Protein AF-A0A940C443-F1 (afdb_monomer)

pLDDT: mean 88.63, std 14.61, range [27.06, 98.94]

Nearest PDB structures (foldseek):
  3etc-assembly3_B  TM=9.720E-01  e=3.091E-60  Methanosarcina acetivorans
  3etc-assembly2_A  TM=9.674E-01  e=1.898E-59  Methanosarcina acetivorans
  3b7w-assembly1_A  TM=9.614E-01  e=2.663E-44  Homo sapiens
  3day-assembly1_A  TM=9.577E-01  e=1.580E-42  Homo sapiens
  3gpc-assembly1_A  TM=9.549E-01  e=8.858E-41  Homo sapiens

Secondary structure (DSSP, 8-state):
--HHHHHHHHHHHHHHHHHHHHHHT--HHHHHHHHT--HHHHHHHHTTSS---HHHHHHHHHHHT--HHHHHHS----BSS-----TT-SEEEEEETTEEEEES-TTBSS-SSEEEEEEE---GGGGTSPPP-B--SSEEEEEEEES-EEEEETTEEEEE-TT-EEEEETTS-EEEEE-TTS-EEEEEEEE---TTTHHHHHHHHTTS-S--PPPGGGGTEEEEE-TT--EEEEEE-SGGG--HIIIIIIHHHHH-TTSEEEEEE-TT--EEEEEHHHHHHHHHHHHHHHHHTT--TT-EEEEE-TT-THHHHHHHHHHHHT-EEEE--TT--HHHHHHHHHHHT--EEEE-S-HHHHHHHHHHHHH-TT--EEEE-SSS--TTSEEHHHHGGGS-S-----TT---TTSEEEEEEEPPSSSSPEEEEEETTHHHHHHHIIIIIS---TTPEEEE---TTSHHHHHHHTHHHHHTTPEEEEE--SS--HHHHHHHHHHHTEEEEE--HHHHHHHTTS-GGGS--TT--EEEE-SSPPPHHHHHHHHHHH-PPEEEEE--TTSS--EE--TTS---TT--BEE-TTS-EEEE-TTSPBPPTT-EEEEEEE-TT-PPBTB--EETT-HHHHHHHEETTEEEEEEEEEB-TTS-B-

Foldseek 3Di:
DVVVVVLVLQQQLLCLLVVLCVVVVHDLCRLCVLLVHDSVVSVCSSRSVDDADPSNLVSSCVVSVHDSCCSRPVDDQDDADDDAQDVPRFCFPDDDDQKTWGWGPRNHPPDQKTKIKIKHFADPVVVPDPFQWDADAFKKKKAWQAAWKWKDFAPDIDIDHHGDMDIGGRRTTMGMHGDDNGITIIMMITRGHPPVPVVVVVVVVVVVPPDDPDFLLVVFKDFDADPLRHTPAMDGPPQQFFQCLVSQLVVCCVVPVQQWAAWEQEQVRDTDTDGSVNLLLLLQLLLQLCVVVVDAAAAEEEEAAWLPPVVSSNLSSCSQRNYAYEFAYLPDALVRLLVCCVQSVHQEYEHEPDPRSVVRNVSSCVVRVSNNAYEYEDDDDDPPHHHCPPRSVVGGSDDDDDPPRFGRARWRYWAFDDDPPDGTFTFTAGSLQLSQLLCLVCWFQVAAASAEFEEDDTRSDLVCCSGAPRNNSSRNHYYYTYRHDDDDLVVVQQVCVVRLHATYEYELVNLVRNLVDQSLVGDNVSYDAAEYEDDQHDLVSQVSCCVSPVYRYKAFDDDSQFHTQAIDTRSDDDDRRFNHAGDNQFPWFFADPVRHGDDAPDKGFIKTQDQVHDGRGGTPATPPCVVVRCVQDDPRIGTPVDMWHAHPVRTTD

Mean predicted aligned error: 15.5 Å

Structure (mmCIF, N/CA/C/O backbone):
data_AF-A0A940C443-F1
#
_entry.id   AF-A0A940C443-F1
#
loop_
_atom_site.group_PDB
_atom_site.id
_atom_site.type_symbol
_atom_site.label_atom_id
_atom_site.label_alt_id
_atom_site.label_comp_id
_atom_site.label_asym_id
_atom_site.label_entity_id
_atom_site.label_seq_id
_atom_site.pdbx_PDB_ins_code
_atom_site.Cartn_x
_atom_site.Cartn_y
_atom_site.Cartn_z
_atom_site.occupancy
_atom_site.B_iso_or_equiv
_atom_site.auth_seq_id
_atom_site.auth_comp_id
_atom_site.auth_asym_id
_atom_site.auth_atom_id
_atom_site.pdbx_PDB_model_num
ATOM 1 N N . MET A 1 1 ? -41.377 38.161 44.904 1.00 38.38 1 MET A N 1
ATOM 2 C CA . MET A 1 1 ? -40.052 37.984 44.267 1.00 38.38 1 MET A CA 1
ATOM 3 C C . MET A 1 1 ? -39.927 36.638 43.553 1.00 38.38 1 MET A C 1
ATOM 5 O O . MET A 1 1 ? -39.126 36.573 42.638 1.00 38.38 1 MET A O 1
ATOM 9 N N . GLU A 1 2 ? -40.733 35.615 43.870 1.00 40.84 2 GLU A N 1
ATOM 10 C CA . GLU A 1 2 ? -40.687 34.309 43.177 1.00 40.84 2 GLU A CA 1
ATOM 11 C C . GLU A 1 2 ? -41.290 34.316 41.760 1.00 40.84 2 GLU A C 1
ATOM 13 O O . GLU A 1 2 ? -40.742 33.685 40.863 1.00 40.84 2 GLU A O 1
ATOM 18 N N . THR A 1 3 ? -42.332 35.113 41.497 1.00 37.84 3 THR A N 1
ATOM 19 C CA . THR A 1 3 ? -42.971 35.188 40.167 1.00 37.84 3 THR A CA 1
ATOM 20 C C . THR A 1 3 ? -42.075 35.796 39.079 1.00 37.84 3 THR A C 1
ATOM 22 O O . THR A 1 3 ? -42.225 35.457 37.912 1.00 37.84 3 THR A O 1
ATOM 25 N N . ASN A 1 4 ? -41.105 36.645 39.445 1.00 40.53 4 ASN A N 1
ATOM 26 C CA . ASN A 1 4 ? -40.175 37.252 38.481 1.00 40.53 4 ASN A CA 1
ATOM 27 C C . ASN A 1 4 ? -39.049 36.302 38.042 1.00 40.53 4 ASN A C 1
ATOM 29 O O . ASN A 1 4 ? -38.427 36.557 37.017 1.00 40.53 4 ASN A O 1
ATOM 33 N N . ASN A 1 5 ? -38.769 35.231 38.795 1.00 49.84 5 ASN A N 1
ATOM 34 C CA . ASN A 1 5 ? -37.657 34.322 38.493 1.00 49.84 5 ASN A CA 1
ATOM 35 C C . ASN A 1 5 ? -38.080 33.192 37.537 1.00 49.84 5 ASN A C 1
ATOM 37 O O . ASN A 1 5 ? -37.323 32.825 36.645 1.00 49.84 5 ASN A O 1
ATOM 41 N N . VAL A 1 6 ? -39.318 32.696 37.670 1.00 49.47 6 VAL A N 1
ATOM 42 C CA . VAL A 1 6 ? -39.894 31.674 36.773 1.00 49.47 6 VAL A CA 1
ATOM 43 C C . VAL A 1 6 ? -40.165 32.252 35.380 1.00 49.47 6 VAL A C 1
ATOM 45 O O . VAL A 1 6 ? -39.819 31.633 34.379 1.00 49.47 6 VAL A O 1
ATOM 48 N N . MET A 1 7 ? -40.685 33.485 35.307 1.00 48.75 7 MET A N 1
ATOM 49 C CA . MET A 1 7 ? -40.938 34.165 34.031 1.00 48.75 7 MET A CA 1
ATOM 50 C C . MET A 1 7 ? -39.640 34.437 33.242 1.00 48.75 7 MET A C 1
ATOM 52 O O . MET A 1 7 ? -39.643 34.371 32.014 1.00 48.75 7 MET A O 1
ATOM 56 N N . ASN A 1 8 ? -38.520 34.693 33.934 1.00 57.31 8 ASN A N 1
ATOM 57 C CA . ASN A 1 8 ? -37.206 34.878 33.304 1.00 57.31 8 ASN A CA 1
ATOM 58 C C . ASN A 1 8 ? -36.662 33.572 32.704 1.00 57.31 8 ASN A C 1
ATOM 60 O O . ASN A 1 8 ? -36.192 33.580 31.572 1.00 57.31 8 ASN A O 1
ATOM 64 N N . MET A 1 9 ? -36.783 32.448 33.415 1.00 59.12 9 MET A N 1
ATOM 65 C CA . MET A 1 9 ? -36.269 31.148 32.960 1.00 59.12 9 MET A CA 1
ATOM 66 C C . MET A 1 9 ? -37.023 30.630 31.722 1.00 59.12 9 MET A C 1
ATOM 68 O O . MET A 1 9 ? -36.418 30.151 30.768 1.00 59.12 9 MET A O 1
ATOM 72 N N . LEU A 1 10 ? -38.347 30.810 31.694 1.00 67.88 10 LEU A N 1
ATOM 73 C CA . LEU A 1 10 ? -39.203 30.423 30.565 1.00 67.88 10 LEU A CA 1
ATOM 74 C C . LEU A 1 10 ? -38.915 31.262 29.309 1.00 67.88 10 LEU A C 1
ATOM 76 O O . LEU A 1 10 ? -38.915 30.748 28.187 1.00 67.88 10 LEU A O 1
ATOM 80 N N . THR A 1 11 ? -38.603 32.544 29.510 1.00 70.50 11 THR A N 1
ATOM 81 C CA . THR A 1 11 ? -38.187 33.457 28.438 1.00 70.50 11 THR A CA 1
ATOM 82 C C . THR A 1 11 ? -36.807 33.080 27.892 1.00 70.50 11 THR A C 1
ATOM 84 O O . THR A 1 11 ? -36.625 33.075 26.678 1.00 70.50 11 THR A O 1
ATOM 87 N N . GLU A 1 12 ? -35.858 32.694 28.753 1.00 72.88 12 GLU A N 1
ATOM 88 C CA . GLU A 1 12 ? -34.520 32.246 28.339 1.00 72.88 12 GLU A CA 1
ATOM 89 C C . GLU A 1 12 ? -34.560 30.957 27.507 1.00 72.88 12 GLU A C 1
ATOM 91 O O . GLU A 1 12 ? -33.913 30.887 26.463 1.00 72.88 12 GLU A O 1
ATOM 96 N N . VAL A 1 13 ? -35.348 29.954 27.912 1.00 78.06 13 VAL A N 1
ATOM 97 C CA . VAL A 1 13 ? -35.496 28.703 27.144 1.00 78.06 13 VAL A CA 1
ATOM 98 C C . VAL A 1 13 ? -36.178 28.964 25.800 1.00 78.06 13 VAL A C 1
ATOM 100 O O . VAL A 1 13 ? -35.716 28.483 24.767 1.00 78.06 13 VAL A O 1
ATOM 103 N N . SER A 1 14 ? -37.234 29.781 25.780 1.00 82.69 14 SER A N 1
ATOM 104 C CA . SER A 1 14 ? -37.926 30.158 24.536 1.00 82.69 14 SER A CA 1
ATOM 105 C C . SER A 1 14 ? -37.008 30.934 23.585 1.00 82.69 14 SER A C 1
ATOM 107 O O . SER A 1 14 ? -37.022 30.709 22.373 1.00 82.69 14 SER A O 1
ATOM 109 N N . GLN A 1 15 ? -36.155 31.806 24.133 1.00 75.75 15 GLN A N 1
ATOM 110 C CA . GLN A 1 15 ? -35.145 32.533 23.372 1.00 75.75 15 GLN A CA 1
ATOM 111 C C . GLN A 1 15 ? -34.086 31.588 22.791 1.00 75.75 15 GLN A C 1
ATOM 113 O O . GLN A 1 15 ? -33.795 31.688 21.603 1.00 75.75 15 GLN A O 1
ATOM 118 N N . ARG A 1 16 ? -33.578 30.623 23.567 1.00 81.25 16 ARG A N 1
ATOM 119 C CA . ARG A 1 16 ? -32.638 29.604 23.064 1.00 81.25 16 ARG A CA 1
ATOM 120 C C . ARG A 1 16 ? -33.260 28.740 21.971 1.00 81.25 16 ARG A C 1
ATOM 122 O O . ARG A 1 16 ? -32.602 28.477 20.974 1.00 81.25 16 ARG A O 1
ATOM 129 N N . ILE A 1 17 ? -34.531 28.346 22.101 1.00 84.00 17 ILE A N 1
ATOM 130 C CA . ILE A 1 17 ? -35.254 27.611 21.046 1.00 84.00 17 ILE A CA 1
ATOM 131 C C . ILE A 1 17 ? -35.304 28.434 19.754 1.00 84.00 17 ILE A C 1
ATOM 133 O O . ILE A 1 17 ? -35.035 27.903 18.676 1.00 84.00 17 ILE A O 1
ATOM 137 N N . ARG A 1 18 ? -35.594 29.737 19.851 1.00 82.56 18 ARG A N 1
ATOM 138 C CA . ARG A 1 18 ? -35.602 30.638 18.692 1.00 82.56 18 ARG A CA 1
ATOM 139 C C . ARG A 1 18 ? -34.220 30.798 18.069 1.00 82.56 18 ARG A C 1
ATOM 141 O O . ARG A 1 18 ? -34.094 30.684 16.854 1.00 82.56 18 ARG A O 1
ATOM 148 N N . GLU A 1 19 ? -33.202 31.046 18.885 1.00 69.31 19 GLU A N 1
ATOM 149 C CA . GLU A 1 19 ? -31.815 31.192 18.434 1.00 69.31 19 GLU A CA 1
ATOM 150 C C . GLU A 1 19 ? -31.336 29.910 17.743 1.00 69.31 19 GLU A C 1
ATOM 152 O O . GLU A 1 19 ? -30.793 29.968 16.643 1.00 69.31 19 GLU A O 1
ATOM 157 N N . MET A 1 20 ? -31.630 28.740 18.314 1.00 73.88 20 MET A N 1
ATOM 158 C CA . MET A 1 20 ? -31.303 27.452 17.703 1.00 73.88 20 MET A CA 1
ATOM 159 C C . MET A 1 20 ? -32.056 27.216 16.396 1.00 73.88 20 MET A C 1
ATOM 161 O O . MET A 1 20 ? -31.457 26.725 15.438 1.00 73.88 20 MET A O 1
ATOM 165 N N . ARG A 1 21 ? -33.332 27.611 16.295 1.00 90.06 21 ARG A N 1
ATOM 166 C CA . ARG A 1 21 ? -34.077 27.563 15.028 1.00 90.06 21 ARG A CA 1
ATOM 167 C C . ARG A 1 21 ? -33.418 28.438 13.957 1.00 90.06 21 ARG A C 1
ATOM 169 O O . ARG A 1 21 ? -33.283 28.005 12.815 1.00 90.06 21 ARG A O 1
ATOM 176 N N . GLU A 1 22 ? -32.996 29.650 14.315 1.00 67.50 22 GLU A N 1
ATOM 177 C CA . GLU A 1 22 ? -32.312 30.571 13.398 1.00 67.50 22 GLU A CA 1
ATOM 178 C C . GLU A 1 22 ? -30.936 30.043 12.965 1.00 67.50 22 GLU A C 1
ATOM 180 O O . GLU A 1 22 ? -30.608 30.102 11.781 1.00 67.50 22 GLU A O 1
ATOM 185 N N . ILE A 1 23 ? -30.164 29.464 13.891 1.00 58.97 23 ILE A N 1
ATOM 186 C CA . ILE A 1 23 ? -28.847 28.862 13.623 1.00 58.97 23 ILE A CA 1
ATOM 187 C C . ILE A 1 23 ? -28.965 27.636 12.710 1.00 58.97 23 ILE A C 1
ATOM 189 O O . ILE A 1 23 ? -28.179 27.476 11.779 1.00 58.97 23 ILE A O 1
ATOM 193 N N . THR A 1 24 ? -29.950 26.773 12.965 1.00 62.94 24 THR A N 1
ATOM 194 C CA . THR A 1 24 ? -30.196 25.552 12.175 1.00 62.94 24 THR A CA 1
ATOM 195 C C . THR A 1 24 ? -30.897 25.830 10.844 1.00 62.94 24 THR A C 1
ATOM 197 O O . THR A 1 24 ? -30.944 24.957 9.979 1.00 62.94 24 THR A O 1
ATOM 200 N N . GLY A 1 25 ? -31.405 27.051 10.646 1.00 69.56 25 GLY A N 1
ATOM 201 C CA . GLY A 1 25 ? -32.037 27.490 9.405 1.00 69.56 25 GLY A CA 1
ATOM 202 C C . GLY A 1 25 ? -33.458 26.967 9.193 1.00 69.56 25 GLY A C 1
ATOM 203 O O . GLY A 1 25 ? -33.963 27.064 8.075 1.00 69.56 25 GLY A O 1
ATOM 204 N N . PHE A 1 26 ? -34.117 26.430 10.226 1.00 85.25 26 PHE A N 1
ATOM 205 C CA . PHE A 1 26 ? -35.495 25.955 10.097 1.00 85.25 26 PHE A CA 1
ATOM 206 C C . PHE A 1 26 ? -36.499 27.114 10.027 1.00 85.25 26 PHE A C 1
ATOM 208 O O . PHE A 1 26 ? -36.468 28.077 10.806 1.00 85.25 26 PHE A O 1
ATOM 215 N N . SER A 1 27 ? -37.462 26.980 9.117 1.00 91.50 27 SER A N 1
ATOM 216 C CA . SER A 1 27 ? -38.664 27.813 9.113 1.00 91.50 27 SER A CA 1
ATOM 217 C C . SER A 1 27 ? -39.579 27.479 10.298 1.00 91.50 27 SER A C 1
ATOM 219 O O . SER A 1 27 ? -39.498 26.406 10.905 1.00 91.50 27 SER A O 1
ATOM 221 N N . VAL A 1 28 ? -40.476 28.407 10.636 1.00 92.81 28 VAL A N 1
ATOM 222 C CA . VAL A 1 28 ? -41.479 28.203 11.696 1.00 92.81 28 VAL A CA 1
ATOM 223 C C . VAL A 1 28 ? -42.397 27.030 11.333 1.00 92.81 28 VAL A C 1
ATOM 225 O O . VAL A 1 28 ? -42.750 26.223 12.188 1.00 92.81 28 VAL A O 1
ATOM 228 N N . GLU A 1 29 ? -42.735 26.890 10.054 1.00 91.31 29 GLU A N 1
ATOM 229 C CA . GLU A 1 29 ? -43.571 25.819 9.518 1.00 91.31 29 GLU A CA 1
ATOM 230 C C . GLU A 1 29 ? -42.901 24.443 9.640 1.00 91.31 29 GLU A C 1
ATOM 232 O O . GLU A 1 29 ? -43.556 23.453 9.977 1.00 91.31 29 GLU A O 1
ATOM 237 N N . GLU A 1 30 ? -41.590 24.368 9.403 1.00 85.19 30 GLU A N 1
ATOM 238 C CA . GLU A 1 30 ? -40.819 23.133 9.576 1.00 85.19 30 GLU A CA 1
ATOM 239 C C . GLU A 1 30 ? -40.717 22.727 11.042 1.00 85.19 30 GLU A C 1
ATOM 241 O O . GLU A 1 30 ? -40.870 21.544 11.355 1.00 85.19 30 GLU A O 1
ATOM 246 N N . MET A 1 31 ? -40.512 23.687 11.944 1.00 90.75 31 MET A N 1
ATOM 247 C CA . MET A 1 31 ? -40.450 23.399 13.374 1.00 90.75 31 MET A CA 1
ATOM 248 C C . MET A 1 31 ? -41.810 23.042 13.965 1.00 90.75 31 MET A C 1
ATOM 250 O O . MET A 1 31 ? -41.888 22.111 14.766 1.00 90.75 31 MET A O 1
ATOM 254 N N . ALA A 1 32 ? -42.893 23.683 13.525 1.00 90.69 32 ALA A N 1
ATOM 255 C CA . ALA A 1 32 ? -44.248 23.272 13.881 1.00 90.69 32 ALA A CA 1
ATOM 256 C C . ALA A 1 32 ? -44.495 21.811 13.464 1.00 90.69 32 ALA A C 1
ATOM 258 O O . ALA A 1 32 ? -44.917 20.988 14.273 1.00 90.69 32 ALA A O 1
ATOM 259 N N . LYS A 1 33 ? -44.089 21.434 12.243 1.00 87.75 33 LYS A N 1
ATOM 260 C CA . LYS A 1 33 ? -44.187 20.046 11.770 1.00 87.75 33 LYS A CA 1
ATOM 261 C C . LYS A 1 33 ? -43.327 19.074 12.587 1.00 87.75 33 LYS A C 1
ATOM 263 O O . LYS A 1 33 ? -43.813 18.003 12.933 1.00 87.75 33 LYS A O 1
ATOM 268 N N . LYS A 1 34 ? -42.075 19.427 12.897 1.00 80.12 34 LYS A N 1
ATOM 269 C CA . LYS A 1 34 ? -41.150 18.589 13.689 1.00 80.12 34 LYS A CA 1
ATOM 270 C C . LYS A 1 34 ? -41.571 18.443 15.152 1.00 80.12 34 LYS A C 1
ATOM 272 O O . LYS A 1 34 ? -41.295 17.419 15.764 1.00 80.12 34 LYS A O 1
ATOM 277 N N . THR A 1 35 ? -42.262 19.439 15.697 1.00 86.25 35 THR A N 1
ATOM 278 C CA . THR A 1 35 ? -42.829 19.392 17.053 1.00 86.25 35 THR A CA 1
ATOM 279 C C . THR A 1 35 ? -44.239 18.792 17.090 1.00 86.25 35 THR A C 1
ATOM 281 O O . THR A 1 35 ? -44.770 18.544 18.173 1.00 86.25 35 THR A O 1
ATOM 284 N N . GLU A 1 36 ? -44.807 18.463 15.924 1.00 87.81 36 GLU A N 1
ATOM 285 C CA . GLU A 1 36 ? -46.179 17.969 15.731 1.00 87.81 36 GLU A CA 1
ATOM 286 C C . GLU A 1 36 ? -47.246 18.936 16.263 1.00 87.81 36 GLU A C 1
ATOM 288 O O . GLU A 1 36 ? -48.282 18.532 16.791 1.00 87.81 36 GLU A O 1
ATOM 293 N N . LEU A 1 37 ? -46.981 20.231 16.124 1.00 87.94 37 LEU A N 1
ATOM 294 C CA . LEU A 1 37 ? -47.880 21.310 16.499 1.00 87.94 37 LEU A CA 1
ATOM 295 C C . LEU A 1 37 ? -48.368 22.039 15.250 1.00 87.94 37 LEU A C 1
ATOM 297 O O . LEU A 1 37 ? -47.720 22.046 14.201 1.00 87.94 37 LEU A O 1
ATOM 301 N N . ASP A 1 38 ? -49.514 22.703 15.358 1.00 92.38 38 ASP A N 1
ATOM 302 C CA . ASP A 1 38 ? -49.855 23.740 14.395 1.00 92.38 38 ASP A CA 1
ATOM 303 C C . ASP A 1 38 ? -48.946 24.971 14.592 1.00 92.38 38 ASP A C 1
ATOM 305 O O . ASP A 1 38 ? -48.371 25.197 15.661 1.00 92.38 38 ASP A O 1
ATOM 309 N N . VAL A 1 39 ? -48.807 25.777 13.537 1.00 92.19 39 VAL A N 1
ATOM 310 C CA . VAL A 1 39 ? -47.918 26.951 13.516 1.00 92.19 39 VAL A CA 1
ATOM 311 C C . VAL A 1 39 ? -48.272 27.965 14.609 1.00 92.19 39 VAL A C 1
ATOM 313 O O . VAL A 1 39 ? -47.381 28.598 15.175 1.00 92.19 39 VAL A O 1
ATOM 316 N N . GLU A 1 40 ? -49.556 28.116 14.937 1.00 90.38 40 GLU A N 1
ATOM 317 C CA . GLU A 1 40 ? -50.007 29.070 15.950 1.00 90.38 40 GLU A CA 1
ATOM 318 C C . GLU A 1 40 ? -49.584 28.620 17.354 1.00 90.38 40 GLU A C 1
ATOM 320 O O . GLU A 1 40 ? -49.089 29.425 18.146 1.00 90.38 40 GLU A O 1
ATOM 325 N N . THR A 1 41 ? -49.731 27.330 17.650 1.00 83.88 41 THR A N 1
ATOM 326 C CA . THR A 1 41 ? -49.314 26.731 18.922 1.00 83.88 41 THR A CA 1
ATOM 327 C C . THR A 1 41 ? -47.794 26.733 19.068 1.00 83.88 41 THR A C 1
ATOM 329 O O . THR A 1 41 ? -47.283 27.129 20.116 1.00 83.88 41 THR A O 1
ATOM 332 N N . TYR A 1 42 ? -47.058 26.402 18.003 1.00 91.56 42 TYR A N 1
ATOM 333 C CA . TYR A 1 42 ? -45.596 26.480 17.996 1.00 91.56 42 TYR A CA 1
ATOM 334 C C . TYR A 1 42 ? -45.094 27.897 18.316 1.00 91.56 42 TYR A C 1
ATOM 336 O O . TYR A 1 42 ? -44.232 28.084 19.176 1.00 91.56 42 TYR A O 1
ATOM 344 N N . LEU A 1 43 ? -45.676 28.918 17.676 1.00 88.62 43 LEU A N 1
ATOM 345 C CA . LEU A 1 43 ? -45.299 30.311 17.914 1.00 88.62 43 LEU A CA 1
ATOM 346 C C . LEU A 1 43 ? -45.610 30.764 19.343 1.00 88.62 43 LEU A C 1
ATOM 348 O O . LEU A 1 43 ? -44.854 31.565 19.888 1.00 88.62 43 LEU A O 1
ATOM 352 N N . LYS A 1 44 ? -46.682 30.277 19.975 1.00 86.00 44 LYS A N 1
ATOM 353 C CA . LYS A 1 44 ? -46.968 30.596 21.387 1.00 86.00 44 LYS A CA 1
ATOM 354 C C . LYS A 1 44 ? -45.862 30.087 22.310 1.00 86.00 44 LYS A C 1
ATOM 356 O O . LYS A 1 44 ? -45.436 30.832 23.192 1.00 86.00 44 LYS A O 1
ATOM 361 N N . TYR A 1 45 ? -45.355 28.883 22.055 1.00 86.81 45 TYR A N 1
ATOM 362 C CA . TYR A 1 45 ? -44.245 28.304 22.806 1.00 86.81 45 TYR A CA 1
ATOM 363 C C . TYR A 1 45 ? -42.909 29.000 22.516 1.00 86.81 45 TYR A C 1
ATOM 365 O O . TYR A 1 45 ? -42.248 29.450 23.442 1.00 86.81 45 TYR A O 1
ATOM 373 N N . GLU A 1 46 ? -42.537 29.212 21.252 1.00 86.12 46 GLU A N 1
ATOM 374 C CA . GLU A 1 46 ? -41.279 29.902 20.901 1.00 86.12 46 GLU A CA 1
ATOM 375 C C . GLU A 1 46 ? -41.239 31.373 21.369 1.00 86.12 46 GLU A C 1
ATOM 377 O O . GLU A 1 46 ? -40.171 31.962 21.547 1.00 86.12 46 GLU A O 1
ATOM 382 N N . ASN A 1 47 ? -42.395 32.012 21.559 1.00 84.38 47 ASN A N 1
ATOM 383 C CA . ASN A 1 47 ? -42.480 33.362 22.120 1.00 84.38 47 ASN A CA 1
ATOM 384 C C . ASN A 1 47 ? -42.568 33.393 23.654 1.00 84.38 47 ASN A C 1
ATOM 386 O O . ASN A 1 47 ? -42.657 34.486 24.210 1.00 84.38 47 ASN A O 1
ATOM 390 N N . GLY A 1 48 ? -42.556 32.240 24.334 1.00 80.50 48 GLY A N 1
ATOM 391 C CA . GLY A 1 48 ? -42.676 32.165 25.792 1.00 80.50 48 GLY A CA 1
ATOM 392 C C . GLY A 1 48 ? -44.007 32.710 26.323 1.00 80.50 48 GLY A C 1
ATOM 393 O O . GLY A 1 48 ? -44.061 33.238 27.431 1.00 80.50 48 GLY A O 1
ATOM 394 N N . LEU A 1 49 ? -45.080 32.644 25.521 1.00 74.69 49 LEU A N 1
ATOM 395 C CA . LEU A 1 49 ? -46.403 33.178 25.878 1.00 74.69 49 LEU A CA 1
ATOM 396 C C . LEU A 1 49 ? -47.221 32.215 26.753 1.00 74.69 49 LEU A C 1
ATOM 398 O O . LEU A 1 49 ? -48.231 32.620 27.329 1.00 74.69 49 LEU A O 1
ATOM 402 N N . THR A 1 50 ? -46.802 30.953 26.835 1.00 76.38 50 THR A N 1
ATOM 403 C CA . THR A 1 50 ? -47.397 29.881 27.644 1.00 76.38 50 THR A CA 1
ATOM 404 C C . THR A 1 50 ? -46.301 28.929 28.116 1.00 76.38 50 THR A C 1
ATOM 406 O O . THR A 1 50 ? -45.248 28.862 27.482 1.00 76.38 50 THR A O 1
ATOM 409 N N . ASP A 1 51 ? -46.564 28.161 29.176 1.00 74.00 51 ASP A N 1
ATOM 410 C CA . ASP A 1 51 ? -45.633 27.136 29.660 1.00 74.00 51 ASP A CA 1
ATOM 411 C C . ASP A 1 51 ? -45.273 26.132 28.557 1.00 74.00 51 ASP A C 1
ATOM 413 O O . ASP A 1 51 ? -46.094 25.817 27.690 1.00 74.00 51 ASP A O 1
ATOM 417 N N . LEU A 1 52 ? -44.029 25.651 28.591 1.00 76.06 52 LEU A N 1
ATOM 418 C CA . LEU A 1 52 ? -43.459 24.752 27.592 1.00 76.06 52 LEU A CA 1
ATOM 419 C C . LEU A 1 52 ? -43.635 23.292 28.040 1.00 76.06 52 LEU A C 1
ATOM 421 O O . LEU A 1 52 ? -43.003 22.888 29.017 1.00 76.06 52 LEU A O 1
ATOM 425 N N . PRO A 1 53 ? -44.447 22.472 27.347 1.00 77.69 53 PRO A N 1
ATOM 426 C CA . PRO A 1 53 ? -44.541 21.048 27.654 1.00 77.69 53 PRO A CA 1
ATOM 427 C C . PRO A 1 53 ? -43.181 20.356 27.496 1.00 77.69 53 PRO A C 1
ATOM 429 O O . PRO A 1 53 ? -42.465 20.636 26.534 1.00 77.69 53 PRO A O 1
ATOM 432 N N . PHE A 1 54 ? -42.842 19.396 28.365 1.00 69.69 54 PHE A N 1
ATOM 433 C CA . PHE A 1 54 ? -41.610 18.602 28.221 1.00 69.69 54 PHE A CA 1
ATOM 434 C C . PHE A 1 54 ? -41.505 17.976 26.827 1.00 69.69 54 PHE A C 1
ATOM 436 O O . PHE A 1 54 ? -40.468 18.061 26.180 1.00 69.69 54 PHE A O 1
ATOM 443 N N . THR A 1 55 ? -42.614 17.435 26.317 1.00 72.88 55 THR A N 1
ATOM 444 C CA . THR A 1 55 ? -42.697 16.862 24.969 1.00 72.88 55 THR A CA 1
ATOM 445 C C . THR A 1 55 ? -42.360 17.873 23.875 1.00 72.88 55 THR A C 1
ATOM 447 O O . THR A 1 55 ? -41.755 17.501 22.874 1.00 72.88 55 THR A O 1
ATOM 450 N N . PHE A 1 56 ? -42.690 19.153 24.059 1.00 83.94 56 PHE A N 1
ATOM 451 C CA . PHE A 1 56 ? -42.308 20.218 23.136 1.00 83.94 56 PHE A CA 1
ATOM 452 C C . PHE A 1 56 ? -40.805 20.512 23.207 1.00 83.94 56 PHE A C 1
ATOM 454 O O . PHE A 1 56 ? -40.142 20.519 22.172 1.00 83.94 56 PHE A O 1
ATOM 461 N N . ILE A 1 57 ? -40.244 20.690 24.409 1.00 80.12 57 ILE A N 1
ATOM 462 C CA . ILE A 1 57 ? -38.810 20.982 24.587 1.00 80.12 57 ILE A CA 1
ATOM 463 C C . ILE A 1 57 ? -37.957 19.797 24.111 1.00 80.12 57 ILE A C 1
ATOM 465 O O . ILE A 1 57 ? -36.955 19.993 23.426 1.00 80.12 57 ILE A O 1
ATOM 469 N N . HIS A 1 58 ? -38.391 18.568 24.392 1.00 71.00 58 HIS A N 1
ATOM 470 C CA . HIS A 1 58 ? -37.756 17.340 23.926 1.00 71.00 58 HIS A CA 1
ATOM 471 C C . HIS A 1 58 ? -37.795 17.219 22.402 1.00 71.00 58 HIS A C 1
ATOM 473 O O . HIS A 1 58 ? -36.768 16.958 21.784 1.00 71.00 58 HIS A O 1
ATOM 479 N N . LYS A 1 59 ? -38.933 17.510 21.760 1.00 78.94 59 LYS A N 1
ATOM 480 C CA . LYS A 1 59 ? -39.011 17.538 20.292 1.00 78.94 59 LYS A CA 1
ATOM 481 C C . LYS A 1 59 ? -38.156 18.648 19.675 1.00 78.94 59 LYS A C 1
ATOM 483 O O . LYS A 1 59 ? -37.585 18.431 18.612 1.00 78.94 59 LYS A O 1
ATOM 488 N N . CYS A 1 60 ? -38.016 19.801 20.330 1.00 80.12 60 CYS A N 1
ATOM 489 C CA . CYS A 1 60 ? -37.065 20.838 19.918 1.00 80.12 60 CYS A CA 1
ATOM 490 C C . CYS A 1 60 ? -35.609 20.359 20.054 1.00 80.12 60 CYS A C 1
ATOM 492 O O . CYS A 1 60 ? -34.833 20.519 19.120 1.00 80.12 60 CYS A O 1
ATOM 494 N N . SER A 1 61 ? -35.253 19.708 21.163 1.00 80.94 61 SER A N 1
ATOM 495 C CA . SER A 1 61 ? -33.944 19.069 21.381 1.00 80.94 61 SER A CA 1
ATOM 496 C C . SER A 1 61 ? -33.618 18.047 20.288 1.00 80.94 61 SER A C 1
ATOM 498 O O . SER A 1 61 ? -32.558 18.141 19.670 1.00 80.94 61 SER A O 1
ATOM 500 N N . LEU A 1 62 ? -34.563 17.163 19.954 1.00 72.81 62 LEU A N 1
ATOM 501 C CA . LEU A 1 62 ? -34.437 16.209 18.848 1.00 72.81 62 LEU A CA 1
ATOM 502 C C . LEU A 1 62 ? -34.324 16.906 17.485 1.00 72.81 62 LEU A C 1
ATOM 504 O O . LEU A 1 62 ? -33.522 16.505 16.646 1.00 72.81 62 LEU A O 1
ATOM 508 N N . ALA A 1 63 ? -35.108 17.963 17.253 1.00 77.38 63 ALA A N 1
ATOM 509 C CA . ALA A 1 63 ? -35.074 18.714 16.001 1.00 77.38 63 ALA A CA 1
ATOM 510 C C . ALA A 1 63 ? -33.735 19.435 15.782 1.00 77.38 63 ALA A C 1
ATOM 512 O O . ALA A 1 63 ? -33.289 19.528 14.638 1.00 77.38 63 ALA A O 1
ATOM 513 N N . PHE A 1 64 ? -33.111 19.929 16.854 1.00 80.44 64 PHE A N 1
ATOM 514 C CA . PHE A 1 64 ? -31.843 20.660 16.818 1.00 80.44 64 PHE A CA 1
ATOM 515 C C . PHE A 1 64 ? -30.606 19.767 16.991 1.00 80.44 64 PHE A C 1
ATOM 517 O O . PHE A 1 64 ? -29.505 20.214 16.681 1.00 80.44 64 PHE A O 1
ATOM 524 N N . GLY A 1 65 ? -30.770 18.528 17.465 1.00 70.25 65 GLY A N 1
ATOM 525 C CA . GLY A 1 65 ? -29.663 17.605 17.721 1.00 70.25 65 GLY A CA 1
ATOM 526 C C . GLY A 1 65 ? -28.792 17.998 18.921 1.00 70.25 65 GLY A C 1
ATOM 527 O O . GLY A 1 65 ? -27.585 17.778 18.882 1.00 70.25 65 GLY A O 1
ATOM 528 N N . ILE A 1 66 ? -29.383 18.600 19.960 1.00 71.19 66 ILE A N 1
ATOM 529 C CA . ILE A 1 66 ? -28.687 19.022 21.193 1.00 71.19 66 ILE A CA 1
ATOM 530 C C . ILE A 1 66 ? -29.331 18.393 22.426 1.00 71.19 66 ILE A C 1
ATOM 532 O O . ILE A 1 66 ? -30.522 18.073 22.404 1.00 71.19 66 ILE A O 1
ATOM 536 N N . GLU A 1 67 ? -28.574 18.229 23.511 1.00 68.06 67 GLU A N 1
ATOM 537 C CA . GLU A 1 67 ? -29.109 17.656 24.750 1.00 68.06 67 GLU A CA 1
ATOM 538 C C . GLU A 1 67 ? -30.192 18.559 25.365 1.00 68.06 67 GLU A C 1
ATOM 540 O O . GLU A 1 67 ? -30.126 19.789 25.318 1.00 68.06 67 GLU A O 1
ATOM 545 N N . LEU A 1 68 ? -31.206 17.950 25.984 1.00 69.25 68 LEU A N 1
ATOM 546 C CA . LEU A 1 68 ? -32.319 18.680 26.598 1.00 69.25 68 LEU A CA 1
ATOM 547 C C . LEU A 1 68 ? -31.846 19.666 27.684 1.00 69.25 68 LEU A C 1
ATOM 549 O O . LEU A 1 68 ? -32.369 20.773 27.802 1.00 69.25 68 LEU A O 1
ATOM 553 N N . THR A 1 69 ? -30.834 19.273 28.454 1.00 60.47 69 THR A N 1
ATOM 554 C CA . THR A 1 69 ? -30.186 20.092 29.491 1.00 60.47 69 THR A CA 1
ATOM 555 C C . THR A 1 69 ? -29.511 21.331 28.907 1.00 60.47 69 THR A C 1
ATOM 557 O O . THR A 1 69 ? -29.519 22.386 29.534 1.00 60.47 69 THR A O 1
ATOM 560 N N . GLU A 1 70 ? -28.999 21.261 27.678 1.00 68.31 70 GLU A N 1
ATOM 561 C CA . GLU A 1 70 ? -28.393 22.399 26.986 1.00 68.31 70 GLU A CA 1
ATOM 562 C C . GLU A 1 70 ? -29.445 23.452 26.602 1.00 68.31 70 GLU A C 1
ATOM 564 O O . GLU A 1 70 ? -29.226 24.649 26.795 1.00 68.31 70 GLU A O 1
ATOM 569 N N . LEU A 1 71 ? -30.633 23.015 26.170 1.00 73.38 71 LEU A N 1
ATOM 570 C CA . LEU A 1 71 ? -31.790 23.890 25.940 1.00 73.38 71 LEU A CA 1
ATOM 571 C C . LEU A 1 71 ? -32.304 24.535 27.231 1.00 73.38 71 LEU A C 1
ATOM 573 O O . LEU A 1 71 ? -32.578 25.739 27.260 1.00 73.38 71 LEU A O 1
ATOM 577 N N . LEU A 1 72 ? -32.419 23.746 28.300 1.00 68.38 72 LEU A N 1
ATOM 578 C CA . LEU A 1 72 ? -32.991 24.186 29.573 1.00 68.38 72 LEU A CA 1
ATOM 579 C C . LEU A 1 72 ? -32.036 25.082 30.375 1.00 68.38 72 LEU A C 1
ATOM 581 O O . LEU A 1 72 ? -32.439 26.125 30.888 1.00 68.38 72 LEU A O 1
ATOM 585 N N . GLU A 1 73 ? -30.755 24.730 30.439 1.00 65.31 73 GLU A N 1
ATOM 586 C CA . GLU A 1 73 ? -29.794 25.327 31.376 1.00 65.31 73 GLU A CA 1
ATOM 587 C C . GLU A 1 73 ? -28.668 26.112 30.686 1.00 65.31 73 GLU A C 1
ATOM 589 O O . GLU A 1 73 ? -27.977 26.893 31.340 1.00 65.31 73 GLU A O 1
ATOM 594 N N . GLY A 1 74 ? -28.479 25.953 29.370 1.00 54.38 74 GLY A N 1
ATOM 595 C CA . GLY A 1 74 ? -27.459 26.679 28.606 1.00 54.38 74 GLY A CA 1
ATOM 596 C C . GLY A 1 74 ? -26.019 26.256 28.921 1.00 54.38 74 GLY A C 1
ATOM 597 O O . GLY A 1 74 ? -25.084 27.010 28.646 1.00 54.38 74 GLY A O 1
ATOM 598 N N . SER A 1 75 ? -25.809 25.084 29.534 1.00 51.72 75 SER A N 1
ATOM 599 C CA . SER A 1 75 ? -24.468 24.583 29.852 1.00 51.72 75 SER A CA 1
ATOM 600 C C . SER A 1 75 ? -24.354 23.060 29.740 1.00 51.72 75 SER A C 1
ATOM 602 O O . SER A 1 75 ? -25.269 22.342 30.124 1.00 51.72 75 SER A O 1
ATOM 604 N N . SER A 1 76 ? -23.215 22.574 29.234 1.00 53.78 76 SER A N 1
ATOM 605 C CA . SER A 1 76 ? -22.921 21.148 29.029 1.00 53.78 76 SER A CA 1
ATOM 606 C C . SER A 1 76 ? -22.224 20.485 30.227 1.00 53.78 76 SER A C 1
ATOM 608 O O . SER A 1 76 ? -21.535 21.154 31.007 1.00 53.78 76 SER A O 1
ATOM 610 N N . ALA A 1 77 ? -22.356 19.157 30.354 1.00 58.47 77 ALA A N 1
ATOM 611 C CA . ALA A 1 77 ? -21.679 18.337 31.366 1.00 58.47 77 ALA A CA 1
ATOM 612 C C . ALA A 1 77 ? -20.140 18.389 31.229 1.00 58.47 77 ALA A C 1
ATOM 614 O O . ALA A 1 77 ? -19.590 18.284 30.132 1.00 58.47 77 ALA A O 1
ATOM 615 N N . ARG A 1 78 ? -19.408 18.546 32.347 1.00 53.22 78 ARG A N 1
ATOM 616 C CA . ARG A 1 78 ? -17.957 18.867 32.329 1.00 53.22 78 ARG A CA 1
ATOM 617 C C . ARG A 1 78 ? -17.045 17.886 33.071 1.00 53.22 78 ARG A C 1
ATOM 619 O O . ARG A 1 78 ? -15.830 17.965 32.895 1.00 53.22 78 ARG A O 1
ATOM 626 N N . LEU A 1 79 ? -17.569 16.990 33.912 1.00 50.72 79 LEU A N 1
ATOM 627 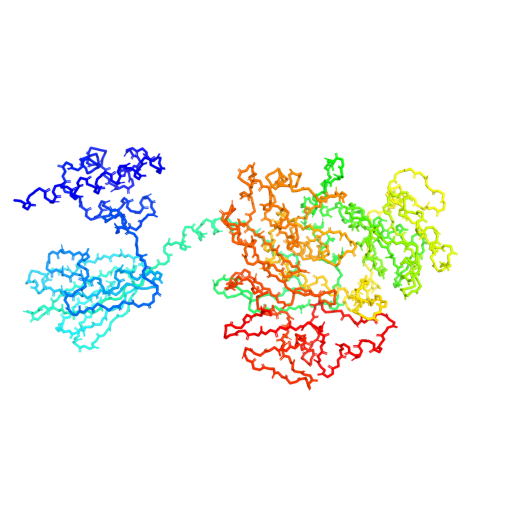C CA . LEU A 1 79 ? -16.742 16.159 34.802 1.00 50.72 79 LEU A CA 1
ATOM 628 C C . LEU A 1 79 ? -16.364 14.819 34.156 1.00 50.72 79 LEU A C 1
ATOM 630 O O . LEU A 1 79 ? -17.245 14.081 33.738 1.00 50.72 79 LEU A O 1
ATOM 634 N N . SER A 1 80 ? -15.069 14.479 34.130 1.00 59.62 80 SER A N 1
ATOM 635 C CA . SER A 1 80 ? -14.536 13.217 33.568 1.00 59.62 80 SER A CA 1
ATOM 636 C C . SER A 1 80 ? -13.989 12.210 34.581 1.00 59.62 80 SER A C 1
ATOM 638 O O . SER A 1 80 ? -13.608 11.119 34.177 1.00 59.62 80 SER A O 1
ATOM 640 N N . SER A 1 81 ? -13.846 12.574 35.860 1.00 63.12 81 SER A N 1
ATOM 641 C CA . SER A 1 81 ? -13.122 11.740 36.835 1.00 63.12 81 SER A CA 1
ATOM 642 C C . SER A 1 81 ? -14.053 11.036 37.815 1.00 63.12 81 SER A C 1
ATOM 644 O O . SER A 1 81 ? -14.236 9.829 37.727 1.00 63.12 81 SER A O 1
ATOM 646 N N . TYR A 1 82 ? -14.682 11.772 38.730 1.00 64.81 82 TYR A N 1
ATOM 647 C CA . TYR A 1 82 ? -15.696 11.219 39.622 1.00 64.81 82 TYR A CA 1
ATOM 648 C C . TYR A 1 82 ? -16.678 12.309 40.051 1.00 64.81 82 TYR A C 1
ATOM 650 O O . TYR A 1 82 ? -16.359 13.499 40.039 1.00 64.81 82 TYR A O 1
ATOM 658 N N . THR A 1 83 ? -17.876 11.892 40.449 1.00 73.75 83 THR A N 1
ATOM 659 C CA . THR A 1 83 ? -18.849 12.728 41.154 1.00 73.75 83 THR A CA 1
ATOM 660 C C . THR A 1 83 ? -19.405 11.945 42.338 1.00 73.75 83 THR A C 1
ATOM 662 O O . THR A 1 83 ? -19.433 10.715 42.317 1.00 73.75 83 THR A O 1
ATOM 665 N N . VAL A 1 84 ? -19.822 12.645 43.391 1.00 78.88 84 VAL A N 1
ATOM 666 C CA . VAL A 1 84 ? -20.494 12.034 44.541 1.00 78.88 84 VAL A CA 1
ATOM 667 C C . VAL A 1 84 ? -21.830 12.726 44.744 1.00 78.88 84 VAL A C 1
ATOM 669 O O . VAL A 1 84 ? -21.887 13.844 45.259 1.00 78.88 84 VAL A O 1
ATOM 672 N N . THR A 1 85 ? -22.908 12.027 44.409 1.00 81.38 85 THR A N 1
ATOM 673 C CA . THR A 1 85 ? -24.270 12.479 44.690 1.00 81.38 85 THR A CA 1
ATOM 674 C C . THR A 1 85 ? -24.708 11.914 46.033 1.00 81.38 85 THR A C 1
ATOM 676 O O . THR A 1 85 ? -24.825 10.705 46.218 1.00 81.38 85 THR A O 1
ATOM 679 N N . ARG A 1 86 ? -24.884 12.790 47.025 1.00 82.56 86 ARG A N 1
ATOM 680 C CA . ARG A 1 86 ? -25.338 12.390 48.367 1.00 82.56 86 ARG A CA 1
ATOM 681 C C . ARG A 1 86 ? -26.850 12.139 48.366 1.00 82.56 86 ARG A C 1
ATOM 683 O O . ARG A 1 86 ? -27.566 12.685 47.531 1.00 82.56 86 ARG A O 1
ATOM 690 N N . ALA A 1 87 ? -27.337 11.349 49.323 1.00 83.00 87 ALA A N 1
ATOM 691 C CA . ALA A 1 87 ? -28.765 11.055 49.467 1.00 83.00 87 ALA A CA 1
ATOM 692 C C . ALA A 1 87 ? -29.613 12.344 49.454 1.00 83.00 87 ALA A C 1
ATOM 694 O O . ALA A 1 87 ? -29.290 13.311 50.146 1.00 83.00 87 ALA A O 1
ATOM 695 N N . GLY A 1 88 ? -30.661 12.369 48.624 1.00 78.50 88 GLY A N 1
ATOM 696 C CA . GLY A 1 88 ? -31.541 13.531 48.438 1.00 78.50 88 GLY A CA 1
ATOM 697 C C . GLY A 1 88 ? -30.936 14.708 47.657 1.00 78.50 88 GLY A C 1
ATOM 698 O O . GLY A 1 88 ? -31.598 15.732 47.519 1.00 78.50 88 GLY A O 1
ATOM 699 N N . ARG A 1 89 ? -29.699 14.590 47.151 1.00 76.19 89 ARG A N 1
ATOM 700 C CA . ARG A 1 89 ? -28.976 15.648 46.414 1.00 76.19 89 ARG A CA 1
ATOM 701 C C . ARG A 1 89 ? -28.832 15.372 44.912 1.00 76.19 89 ARG A C 1
ATOM 703 O O . ARG A 1 89 ? -28.069 16.080 44.264 1.00 76.19 89 ARG A O 1
ATOM 710 N N . GLY A 1 90 ? -29.511 14.353 44.381 1.00 79.75 90 GLY A N 1
ATOM 711 C CA . GLY A 1 90 ? -29.644 14.171 42.931 1.00 79.75 90 GLY A CA 1
ATOM 712 C C . GLY A 1 90 ? -30.395 15.342 42.301 1.00 79.75 90 GLY A C 1
ATOM 713 O O . GLY A 1 90 ? -31.186 15.994 42.987 1.00 79.75 90 GLY A O 1
ATOM 714 N N . ILE A 1 91 ? -30.117 15.620 41.028 1.00 75.81 91 ILE A N 1
ATOM 715 C CA . ILE A 1 91 ? -30.794 16.697 40.296 1.00 75.81 91 ILE A CA 1
ATOM 716 C C . ILE A 1 91 ? -32.163 16.190 39.855 1.00 75.81 91 ILE A C 1
ATOM 718 O O . ILE A 1 91 ? -32.263 15.162 39.188 1.00 75.81 91 ILE A O 1
ATOM 722 N N . GLU A 1 92 ? -33.209 16.902 40.255 1.00 75.94 92 GLU A N 1
ATOM 723 C CA . GLU A 1 92 ? -34.588 16.620 39.866 1.00 75.94 92 GLU A CA 1
ATOM 724 C C . GLU A 1 92 ? -34.729 16.803 38.352 1.00 75.94 92 GLU A C 1
ATOM 726 O O . GLU A 1 92 ? -34.437 17.870 37.820 1.00 75.94 92 GLU A O 1
ATOM 731 N N . THR A 1 93 ? -35.067 15.720 37.651 1.00 62.22 93 THR A N 1
ATOM 732 C CA . THR A 1 93 ? -35.083 15.679 36.177 1.00 62.22 93 THR A CA 1
ATOM 733 C C . THR A 1 93 ? -36.505 15.766 35.631 1.00 62.22 93 THR A C 1
ATOM 735 O O . THR A 1 93 ? -36.716 16.319 34.556 1.00 62.22 93 THR A O 1
ATOM 738 N N . ALA A 1 94 ? -37.482 15.253 36.382 1.00 60.84 94 ALA A N 1
ATOM 739 C CA . ALA A 1 94 ? -38.901 15.359 36.072 1.00 60.84 94 ALA A CA 1
ATOM 740 C C . ALA A 1 94 ? -39.741 15.200 37.349 1.00 60.84 94 ALA A C 1
ATOM 742 O O . ALA A 1 94 ? -39.351 14.471 38.266 1.00 60.84 94 ALA A O 1
ATOM 743 N N . HIS A 1 95 ? -40.903 15.856 37.366 1.00 62.31 95 HIS A N 1
ATOM 744 C CA . HIS A 1 95 ? -41.944 15.674 38.372 1.00 62.31 95 HIS A CA 1
ATOM 745 C C . HIS A 1 95 ? -43.306 15.602 37.671 1.00 62.31 95 HIS A C 1
ATOM 747 O O . HIS A 1 95 ? -43.784 16.605 37.140 1.00 62.31 95 HIS A O 1
ATOM 753 N N . GLU A 1 96 ? -43.919 14.418 37.651 1.00 59.16 96 GLU A N 1
ATOM 754 C CA . GLU A 1 96 ? -45.241 14.173 37.057 1.00 59.16 96 GLU A CA 1
ATOM 755 C C . GLU A 1 96 ? -46.072 13.294 37.998 1.00 59.16 96 GLU A C 1
ATOM 757 O O . GLU A 1 96 ? -45.563 12.295 38.488 1.00 59.16 96 GLU A O 1
ATOM 762 N N . ASP A 1 97 ? -47.330 13.674 38.267 1.00 60.03 97 ASP A N 1
ATOM 763 C CA . ASP A 1 97 ? -48.389 12.873 38.919 1.00 60.03 97 ASP A CA 1
ATOM 764 C C . ASP A 1 97 ? -47.925 11.757 39.893 1.00 60.03 97 ASP A C 1
ATOM 766 O O . ASP A 1 97 ? -48.294 10.589 39.758 1.00 60.03 97 ASP A O 1
ATOM 770 N N . GLY A 1 98 ? -47.149 12.123 40.921 1.00 72.00 98 GLY A N 1
ATOM 771 C CA . GLY A 1 98 ? -46.699 11.197 41.972 1.00 72.00 98 GLY A CA 1
ATOM 772 C C . GLY A 1 98 ? -45.394 10.445 41.680 1.00 72.00 98 GLY A C 1
ATOM 773 O O . GLY A 1 98 ? -45.077 9.498 42.393 1.00 72.00 98 GLY A O 1
ATOM 774 N N . ILE A 1 99 ? -44.623 10.844 40.667 1.00 82.12 99 ILE A N 1
ATOM 775 C CA . ILE A 1 99 ? -43.298 10.298 40.351 1.00 82.12 99 ILE A CA 1
ATOM 776 C C . ILE A 1 99 ? -42.239 11.399 40.532 1.00 82.12 99 ILE A C 1
ATOM 778 O O . ILE A 1 99 ? -42.285 12.439 39.873 1.00 82.12 99 ILE A O 1
ATOM 782 N N . ASP A 1 100 ? -41.277 11.170 41.430 1.00 84.44 100 ASP A N 1
ATOM 783 C CA . ASP A 1 100 ? -40.078 12.002 41.630 1.00 84.44 100 ASP A CA 1
ATOM 784 C C . ASP A 1 100 ? -38.862 11.268 41.048 1.00 84.44 100 ASP A C 1
ATOM 786 O O . ASP A 1 100 ? -38.488 10.196 41.537 1.00 84.44 100 ASP A O 1
ATOM 790 N N . ILE A 1 101 ? -38.260 11.837 39.996 1.00 84.19 101 ILE A N 1
ATOM 791 C CA . ILE A 1 101 ? -37.104 11.274 39.286 1.00 84.19 101 ILE A CA 1
ATOM 792 C C . ILE A 1 101 ? -35.889 12.176 39.490 1.00 84.19 101 ILE A C 1
ATOM 794 O O . ILE A 1 101 ? -35.871 13.340 39.075 1.00 84.19 101 ILE A O 1
ATOM 798 N N . ARG A 1 102 ? -34.819 11.615 40.064 1.00 84.88 102 ARG A N 1
ATOM 799 C CA . ARG A 1 102 ? -33.577 12.351 40.334 1.00 84.88 102 ARG A CA 1
ATOM 800 C C . ARG A 1 102 ? -32.368 11.708 39.673 1.00 84.88 102 ARG A C 1
ATOM 802 O O . ARG A 1 102 ? -31.998 10.590 40.022 1.00 84.88 102 ARG A O 1
ATOM 809 N N . ASN A 1 103 ? -31.690 12.441 38.795 1.00 82.81 103 ASN A N 1
ATOM 810 C CA . ASN A 1 103 ? -30.439 12.008 38.178 1.00 82.81 103 ASN A CA 1
ATOM 811 C C . ASN A 1 103 ? -29.305 11.979 39.218 1.00 82.81 103 ASN A C 1
ATOM 813 O O . ASN A 1 103 ? -29.062 12.954 39.946 1.00 82.81 103 ASN A O 1
ATOM 817 N N . LEU A 1 104 ? -28.598 10.850 39.283 1.00 87.19 104 LEU A N 1
ATOM 818 C CA . LEU A 1 104 ? -27.510 10.608 40.230 1.00 87.19 104 LEU A CA 1
ATOM 819 C C . LEU A 1 104 ? -26.116 10.951 39.685 1.00 87.19 104 LEU A C 1
ATOM 821 O O . LEU A 1 104 ? -25.172 11.025 40.471 1.00 87.19 104 LEU A O 1
ATOM 825 N N . ALA A 1 105 ? -25.958 11.205 38.387 1.00 82.94 105 ALA A N 1
ATOM 826 C CA . ALA A 1 105 ? -24.686 11.572 37.760 1.00 82.94 105 ALA A CA 1
ATOM 827 C C . ALA A 1 105 ? -24.805 12.705 36.710 1.00 82.94 105 ALA A C 1
ATOM 829 O O . ALA A 1 105 ? -24.200 12.614 35.640 1.00 82.94 105 ALA A O 1
ATOM 830 N N . PRO A 1 106 ? -25.510 13.815 36.986 1.00 73.94 106 PRO A N 1
ATOM 831 C CA . PRO A 1 106 ? -25.884 14.793 35.956 1.00 73.94 106 PRO A CA 1
ATOM 832 C C . PRO A 1 106 ? -24.693 15.563 35.365 1.00 73.94 106 PRO A C 1
ATOM 834 O O . PRO A 1 106 ? -24.731 16.003 34.226 1.00 73.94 106 PRO A O 1
ATOM 837 N N . MET A 1 107 ? -23.599 15.693 36.119 1.00 69.06 107 MET A N 1
ATOM 838 C CA . MET A 1 107 ? -22.416 16.455 35.701 1.00 69.06 107 MET A CA 1
ATOM 839 C C . MET A 1 107 ? -21.338 15.602 35.010 1.00 69.06 107 MET A C 1
ATOM 841 O O . MET A 1 107 ? -20.328 16.157 34.564 1.00 69.06 107 MET A O 1
ATOM 845 N N . PHE A 1 108 ? -21.503 14.272 34.986 1.00 69.56 108 PHE A N 1
ATOM 846 C CA . PHE A 1 108 ? -20.502 13.326 34.485 1.00 69.56 108 PHE A CA 1
ATOM 847 C C . PHE A 1 108 ? -20.636 13.162 32.969 1.00 69.56 108 PHE A C 1
ATOM 849 O O . PHE A 1 108 ? -21.720 12.856 32.488 1.00 69.56 108 PHE A O 1
ATOM 856 N N . LYS A 1 109 ? -19.559 13.383 32.211 1.00 70.75 109 LYS A N 1
ATOM 857 C CA . LYS A 1 109 ? -19.586 13.305 30.742 1.00 70.75 109 LYS A CA 1
ATOM 858 C C . LYS A 1 109 ? -19.280 11.893 30.235 1.00 70.75 109 LYS A C 1
ATOM 860 O O . LYS A 1 109 ? -18.531 11.164 30.880 1.00 70.75 109 LYS A O 1
ATOM 865 N N . GLY A 1 110 ? -19.797 11.549 29.053 1.00 62.81 110 GLY A N 1
ATOM 866 C CA . GLY A 1 110 ? -19.500 10.278 28.375 1.00 62.81 110 GLY A CA 1
ATOM 867 C C . GLY A 1 110 ? -20.072 9.046 29.083 1.00 62.81 110 GLY A C 1
ATOM 868 O O . GLY A 1 110 ? -19.430 7.999 29.108 1.00 62.81 110 GLY A O 1
ATOM 869 N N . LYS A 1 111 ? -21.240 9.180 29.719 1.00 73.69 111 LYS A N 1
ATOM 870 C CA . LYS A 1 111 ? -21.914 8.068 30.397 1.00 73.69 111 LYS A CA 1
ATOM 871 C C . LYS A 1 111 ? -22.498 7.101 29.365 1.00 73.69 111 LYS A C 1
ATOM 873 O O . LYS A 1 111 ? -23.170 7.533 28.440 1.00 73.69 111 LYS A O 1
ATOM 878 N N . LEU A 1 112 ? -22.283 5.802 29.571 1.00 75.38 112 LEU A N 1
ATOM 879 C CA . LEU A 1 112 ? -22.945 4.738 28.800 1.00 75.38 112 LEU A CA 1
ATOM 880 C C . LEU A 1 112 ? -24.388 4.483 29.270 1.00 75.38 112 LEU A C 1
ATOM 882 O O . LEU A 1 112 ? -25.172 3.877 28.551 1.00 75.38 112 LEU A O 1
ATOM 886 N N . ALA A 1 113 ? -24.724 4.917 30.487 1.00 84.38 113 ALA A N 1
ATOM 887 C CA . ALA A 1 113 ? -26.042 4.759 31.084 1.00 84.38 113 ALA A CA 1
ATOM 888 C C . ALA A 1 113 ? -26.333 5.895 32.073 1.00 84.38 113 ALA A C 1
ATOM 890 O O . ALA A 1 113 ? -25.423 6.411 32.731 1.00 84.38 113 ALA A O 1
ATOM 891 N N . GLU A 1 114 ? -27.604 6.255 32.200 1.00 87.31 114 GLU A N 1
ATOM 892 C CA . GLU A 1 114 ? -28.104 7.282 33.104 1.00 87.31 114 GLU A CA 1
ATOM 893 C C . GLU A 1 114 ? -28.712 6.644 34.362 1.00 87.31 114 GLU A C 1
ATOM 895 O O . GLU A 1 114 ? -29.720 5.942 34.268 1.00 87.31 114 GLU A O 1
ATOM 900 N N . PRO A 1 115 ? -28.117 6.864 35.550 1.00 91.19 115 PRO A N 1
ATOM 901 C CA . PRO A 1 115 ? -28.676 6.379 36.802 1.00 91.19 115 PRO A CA 1
ATOM 902 C C . PRO A 1 115 ? -29.660 7.391 37.405 1.00 91.19 115 PRO A C 1
ATOM 904 O O . PRO A 1 115 ? -29.300 8.538 37.698 1.00 91.19 115 PRO A O 1
ATOM 907 N N . TYR A 1 116 ? -30.869 6.928 37.700 1.00 91.69 116 TYR A N 1
ATOM 908 C CA . TYR A 1 116 ? -31.931 7.690 38.342 1.00 91.69 116 TYR A CA 1
ATOM 909 C C . TYR A 1 116 ? -32.358 7.051 39.657 1.00 91.69 116 TYR A C 1
ATOM 911 O O . TYR A 1 116 ? -32.569 5.846 39.758 1.00 91.69 116 TYR A O 1
ATOM 919 N N . PHE A 1 117 ? -32.535 7.883 40.676 1.00 92.75 117 PHE A N 1
ATOM 920 C CA . PHE A 1 117 ? -33.266 7.505 41.874 1.00 92.75 117 PHE A CA 1
ATOM 921 C C . PHE A 1 117 ? -34.724 7.904 41.688 1.00 92.75 117 PHE A C 1
ATOM 923 O O . PHE A 1 117 ? -35.013 9.096 41.550 1.00 92.75 117 PHE A O 1
ATOM 930 N N . VAL A 1 118 ? -35.618 6.920 41.692 1.00 92.75 118 VAL A N 1
ATOM 931 C CA . VAL A 1 118 ? -37.042 7.130 41.431 1.00 92.75 118 VAL A CA 1
ATOM 932 C C . VAL A 1 118 ? -37.841 6.845 42.694 1.00 92.75 118 VAL A C 1
ATOM 934 O O . VAL A 1 118 ? -37.629 5.838 43.372 1.00 92.75 118 VAL A O 1
ATOM 937 N N . THR A 1 119 ? -38.759 7.750 43.028 1.00 93.31 119 THR A N 1
ATOM 938 C CA . THR A 1 119 ? -39.821 7.511 44.011 1.00 93.31 119 THR A CA 1
ATOM 939 C C . THR A 1 119 ? -41.159 7.580 43.295 1.00 93.31 119 THR A C 1
ATOM 941 O O . THR A 1 119 ? -41.495 8.614 42.727 1.00 93.31 119 THR A O 1
ATOM 944 N N . TYR A 1 120 ? -41.903 6.480 43.326 1.00 92.62 120 TYR A N 1
ATOM 945 C CA . TYR A 1 120 ? -43.222 6.361 42.717 1.00 92.62 120 TYR A CA 1
ATOM 946 C C . TYR A 1 120 ? -44.267 6.228 43.829 1.00 92.62 120 TYR A C 1
ATOM 948 O O . TYR A 1 120 ? -44.275 5.247 44.578 1.00 92.62 120 TYR A O 1
ATOM 956 N N . ASP A 1 121 ? -45.155 7.208 43.942 1.00 93.50 121 ASP A N 1
ATOM 957 C CA . ASP A 1 121 ? -46.224 7.241 44.930 1.00 93.50 121 ASP A CA 1
ATOM 958 C C . ASP A 1 121 ? -47.348 6.252 44.612 1.00 93.50 121 ASP A C 1
ATOM 960 O O . ASP A 1 121 ? -47.768 6.054 43.472 1.00 93.50 121 ASP A O 1
ATOM 964 N N . TYR A 1 122 ? -47.904 5.648 45.661 1.00 92.94 122 TYR A N 1
ATOM 965 C CA . TYR A 1 122 ? -49.094 4.823 45.512 1.00 92.94 122 TYR A CA 1
ATOM 966 C C . TYR A 1 122 ? -50.315 5.689 45.183 1.00 92.94 122 TYR A C 1
ATOM 968 O O . TYR A 1 122 ? -50.777 6.482 46.009 1.00 92.94 122 TYR A O 1
ATOM 976 N N . VAL A 1 123 ? -50.899 5.466 44.005 1.00 89.94 123 VAL A N 1
ATOM 977 C CA . VAL A 1 123 ? -52.135 6.126 43.573 1.00 89.94 123 VAL A CA 1
ATOM 978 C C . VAL A 1 123 ? -53.282 5.105 43.543 1.00 89.94 123 VAL A C 1
ATOM 980 O O . VAL A 1 123 ? -53.264 4.188 42.717 1.00 89.94 123 VAL A O 1
ATOM 983 N N . PRO A 1 124 ? -54.335 5.254 44.380 1.00 87.94 124 PRO A N 1
ATOM 984 C CA . PRO A 1 124 ? -55.445 4.297 44.442 1.00 87.94 124 PRO A CA 1
ATOM 985 C C . PRO A 1 124 ? -56.150 4.062 43.100 1.00 87.94 124 PRO A C 1
ATOM 987 O O . PRO A 1 124 ? -56.592 2.954 42.814 1.00 87.94 124 PRO A O 1
ATOM 990 N N . LYS A 1 125 ? -56.250 5.104 42.269 1.00 87.62 125 LYS A N 1
ATOM 991 C CA . LYS A 1 125 ? -56.937 5.052 40.973 1.00 87.62 125 LYS A CA 1
ATOM 992 C C . LYS A 1 125 ? -56.218 4.142 39.962 1.00 87.62 125 LYS A C 1
ATOM 994 O O . LYS A 1 125 ? -56.878 3.389 39.250 1.00 87.62 125 LYS A O 1
ATOM 999 N N . GLN A 1 126 ? -54.883 4.149 39.966 1.00 87.56 126 GLN A N 1
ATOM 1000 C CA . GLN A 1 126 ? -54.049 3.353 39.056 1.00 87.56 126 GLN A CA 1
ATOM 1001 C C . GLN A 1 126 ? -54.143 1.841 39.324 1.00 87.56 126 GLN A C 1
ATOM 1003 O O . GLN A 1 126 ? -53.835 1.043 38.450 1.00 87.56 126 GLN A O 1
ATOM 1008 N N . GLN A 1 127 ? -54.633 1.424 40.498 1.00 90.44 127 GLN A N 1
ATOM 1009 C CA . GLN A 1 127 ? -54.768 0.001 40.845 1.00 90.44 127 GLN A CA 1
ATOM 1010 C C . GLN A 1 127 ? -55.867 -0.716 40.050 1.00 90.44 127 GLN A C 1
ATOM 1012 O O . GLN A 1 127 ? -55.864 -1.942 39.943 1.00 90.44 127 GLN A O 1
ATOM 1017 N N . THR A 1 128 ? -56.829 0.045 39.523 1.00 86.44 128 THR A N 1
ATOM 1018 C CA . THR A 1 128 ? -57.982 -0.478 38.776 1.00 86.44 128 THR A CA 1
ATOM 1019 C C . THR A 1 128 ? -57.936 -0.163 37.283 1.00 86.44 128 THR A C 1
ATOM 1021 O O . THR A 1 128 ? -58.772 -0.664 36.534 1.00 86.44 128 THR A O 1
ATOM 1024 N N . GLU A 1 129 ? -56.986 0.665 36.851 1.00 88.75 129 GLU A N 1
ATOM 1025 C CA . GLU A 1 129 ? -56.806 1.064 35.454 1.00 88.75 129 GLU A CA 1
ATOM 1026 C C . GLU A 1 129 ? -55.672 0.245 34.805 1.00 88.75 129 GLU A C 1
ATOM 1028 O O . GLU A 1 129 ? -54.785 -0.245 35.508 1.00 88.75 129 GLU A O 1
ATOM 1033 N N . PRO A 1 130 ? -55.686 0.047 33.474 1.00 86.88 130 PRO A N 1
ATOM 1034 C CA . PRO A 1 130 ? -54.538 -0.519 32.773 1.00 86.88 130 PRO A CA 1
ATOM 1035 C C . PRO A 1 130 ? -53.286 0.329 33.013 1.00 86.88 130 PRO A C 1
ATOM 1037 O O . PRO A 1 130 ? -53.366 1.559 33.006 1.00 86.88 130 PRO A O 1
ATOM 1040 N N . ILE A 1 131 ? -52.135 -0.323 33.187 1.00 89.12 131 ILE A N 1
ATOM 1041 C CA . ILE A 1 131 ? -50.857 0.378 33.325 1.00 89.12 131 ILE A CA 1
ATOM 1042 C C . ILE A 1 131 ? -50.595 1.131 32.020 1.00 89.12 131 ILE A C 1
ATOM 1044 O O . ILE A 1 131 ? -50.628 0.544 30.936 1.00 89.12 131 ILE A O 1
ATOM 1048 N N . HIS A 1 132 ? -50.376 2.442 32.122 1.00 83.88 132 HIS A N 1
ATOM 1049 C CA . HIS A 1 132 ? -49.993 3.247 30.973 1.00 83.88 132 HIS A CA 1
ATOM 1050 C C . HIS A 1 132 ? -48.589 2.836 30.536 1.00 83.88 132 HIS A C 1
ATOM 1052 O O . HIS A 1 132 ? -47.661 2.884 31.339 1.00 83.88 132 HIS A O 1
ATOM 1058 N N . THR A 1 133 ? -48.452 2.409 29.283 1.00 81.62 133 THR A N 1
ATOM 1059 C CA . THR A 1 133 ? -47.170 1.973 28.734 1.00 81.62 133 THR A CA 1
ATOM 1060 C C . THR A 1 133 ? -46.595 3.005 27.780 1.00 81.62 133 THR A C 1
ATOM 1062 O O . THR A 1 133 ? -47.311 3.497 26.904 1.00 81.62 133 THR A O 1
ATOM 1065 N N . THR A 1 134 ? -45.298 3.243 27.881 1.00 76.12 134 THR A N 1
ATOM 1066 C CA . THR A 1 134 ? -44.495 4.045 26.961 1.00 76.12 134 THR A CA 1
ATOM 1067 C C . THR A 1 134 ? -43.514 3.149 26.201 1.00 76.12 134 THR A C 1
ATOM 1069 O O . THR A 1 134 ? -43.389 1.950 26.460 1.00 76.12 134 THR A O 1
ATOM 1072 N N . THR A 1 135 ? -42.854 3.719 25.199 1.00 61.59 135 THR A N 1
ATOM 1073 C CA . THR A 1 135 ? -41.753 3.082 24.472 1.00 61.59 135 THR A CA 1
ATOM 1074 C C . THR A 1 135 ? -40.682 4.122 24.221 1.00 61.59 135 THR A C 1
ATOM 1076 O O . THR A 1 135 ? -41.006 5.230 23.788 1.00 61.59 135 THR A O 1
ATOM 1079 N N . HIS A 1 136 ? -39.427 3.749 24.408 1.00 69.50 136 HIS A N 1
ATOM 1080 C CA . HIS A 1 136 ? -38.281 4.524 23.950 1.00 69.50 136 HIS A CA 1
ATOM 1081 C C . HIS A 1 136 ? -37.160 3.577 23.530 1.00 69.50 136 HIS A C 1
ATOM 1083 O O . HIS A 1 136 ? -37.194 2.377 23.799 1.00 69.50 136 HIS A O 1
ATOM 1089 N N . SER A 1 137 ? -36.176 4.084 22.807 1.00 68.94 137 SER A N 1
ATOM 1090 C CA . SER A 1 137 ? -35.015 3.281 22.457 1.00 68.94 137 SER A CA 1
ATOM 1091 C C . SER A 1 137 ? -34.175 2.952 23.684 1.00 68.94 137 SER A C 1
ATOM 1093 O O . SER A 1 137 ? -34.151 3.687 24.676 1.00 68.94 137 SER A O 1
ATOM 1095 N N . GLY A 1 138 ? -33.489 1.816 23.606 1.00 83.44 138 GLY A N 1
ATOM 1096 C CA . GLY A 1 138 ? -32.548 1.385 24.627 1.00 83.44 138 GLY A CA 1
ATOM 1097 C C . GLY A 1 138 ? -33.051 0.277 25.523 1.00 83.44 138 GLY A C 1
ATOM 1098 O O . GLY A 1 138 ? -33.940 -0.503 25.174 1.00 83.44 138 GLY A O 1
ATOM 1099 N N . GLN A 1 139 ? -32.380 0.161 26.657 1.00 88.81 139 GLN A N 1
ATOM 1100 C CA . GLN A 1 139 ? -32.617 -0.872 27.649 1.00 88.81 139 GLN A CA 1
ATOM 1101 C C . GLN A 1 139 ? -32.664 -0.226 29.024 1.00 88.81 139 GLN A C 1
ATOM 1103 O O . GLN A 1 139 ? -31.972 0.757 29.279 1.00 88.81 139 GLN A O 1
ATOM 1108 N N . GLU A 1 140 ? -33.438 -0.809 29.923 1.00 92.19 140 GLU A N 1
ATOM 1109 C CA . GLU A 1 140 ? -33.626 -0.277 31.263 1.00 92.19 140 GLU A CA 1
ATOM 1110 C C . GLU A 1 140 ? -33.461 -1.385 32.292 1.00 92.19 140 GLU A C 1
ATOM 1112 O O . GLU A 1 140 ? -33.912 -2.520 32.102 1.00 92.19 140 GLU A O 1
ATOM 1117 N N . PHE A 1 141 ? -32.734 -1.052 33.354 1.00 95.56 141 PHE A N 1
ATOM 1118 C CA . PHE A 1 141 ? -32.516 -1.901 34.512 1.00 95.56 141 PHE A CA 1
ATOM 1119 C C . PHE A 1 141 ? -33.076 -1.214 35.752 1.00 95.56 141 PHE A C 1
ATOM 1121 O O . PHE A 1 141 ? -32.572 -0.161 36.142 1.00 95.56 141 PHE A O 1
ATOM 1128 N N . ASP A 1 142 ? -34.040 -1.853 36.407 1.00 96.00 142 ASP A N 1
ATOM 1129 C CA . ASP A 1 142 ? -34.633 -1.365 37.649 1.00 96.00 142 ASP A CA 1
ATOM 1130 C C . ASP A 1 142 ? -34.258 -2.281 38.813 1.00 96.00 142 ASP A C 1
ATOM 1132 O O . ASP A 1 142 ? -34.397 -3.500 38.718 1.00 96.00 142 ASP A O 1
ATOM 1136 N N . LEU A 1 143 ? -33.819 -1.701 39.933 1.00 97.50 143 LEU A N 1
ATOM 1137 C CA . LEU A 1 143 ? -33.556 -2.395 41.198 1.00 97.50 143 LEU A CA 1
ATOM 1138 C C . LEU A 1 143 ? -34.412 -1.791 42.312 1.00 97.50 143 LEU A C 1
ATOM 1140 O O . LEU A 1 143 ? -34.235 -0.622 42.671 1.00 97.50 143 LEU A O 1
ATOM 1144 N N . ILE A 1 144 ? -35.294 -2.595 42.910 1.00 97.81 144 ILE A N 1
ATOM 1145 C CA . ILE A 1 144 ? -36.192 -2.134 43.971 1.00 97.81 144 ILE A CA 1
ATOM 1146 C C . ILE A 1 144 ? -35.423 -1.986 45.282 1.00 97.81 144 ILE A C 1
ATOM 1148 O O . ILE A 1 144 ? -34.892 -2.947 45.839 1.00 97.81 144 ILE A O 1
ATOM 1152 N N . LEU A 1 145 ? -35.400 -0.759 45.798 1.00 96.75 145 LEU A N 1
ATOM 1153 C CA . LEU A 1 145 ? -34.729 -0.409 47.047 1.00 96.75 145 LEU A CA 1
ATOM 1154 C C . LEU A 1 145 ? -35.686 -0.451 48.240 1.00 96.75 145 LEU A C 1
ATOM 1156 O O . LEU A 1 145 ? -35.238 -0.660 49.364 1.00 96.75 145 LEU A O 1
ATOM 1160 N N . ARG A 1 146 ? -36.984 -0.198 48.013 1.00 96.44 146 ARG A N 1
ATOM 1161 C CA . ARG A 1 146 ? -38.029 -0.232 49.043 1.00 96.44 146 ARG A CA 1
ATOM 1162 C C . ARG A 1 146 ? -39.431 -0.290 48.426 1.00 96.44 146 ARG A C 1
ATOM 1164 O O . ARG A 1 146 ? -39.713 0.434 47.474 1.00 96.44 146 ARG A O 1
ATOM 1171 N N . GLY A 1 147 ? -40.342 -1.042 49.042 1.00 96.38 147 GLY A N 1
ATOM 1172 C CA . GLY A 1 147 ? -41.745 -1.142 48.610 1.00 96.38 147 GLY A CA 1
ATOM 1173 C C . GLY A 1 147 ? -41.956 -2.193 47.517 1.00 96.38 147 GLY A C 1
ATOM 1174 O O . GLY A 1 147 ? -41.100 -3.052 47.325 1.00 96.38 147 GLY A O 1
ATOM 1175 N N . HIS A 1 148 ? -43.096 -2.126 46.824 1.00 97.19 148 HIS A N 1
ATOM 1176 C CA . HIS A 1 148 ? -43.443 -3.053 45.744 1.00 97.19 148 HIS A CA 1
ATOM 1177 C C . HIS A 1 148 ? -43.809 -2.302 44.466 1.00 97.19 148 HIS A C 1
ATOM 1179 O O . HIS A 1 148 ? -44.582 -1.336 44.500 1.00 97.19 148 HIS A O 1
ATOM 1185 N N . LEU A 1 149 ? -43.289 -2.791 43.342 1.00 96.75 149 LEU A N 1
ATOM 1186 C CA . LEU A 1 149 ? -43.522 -2.234 42.016 1.00 96.75 149 LEU A CA 1
ATOM 1187 C C . LEU A 1 149 ? -44.181 -3.288 41.131 1.00 96.75 149 LEU A C 1
ATOM 1189 O O . LEU A 1 149 ? -43.674 -4.399 40.991 1.00 96.75 149 LEU A O 1
ATOM 1193 N N . LYS A 1 150 ? -45.309 -2.943 40.513 1.00 95.94 150 LYS A N 1
ATOM 1194 C CA . LYS A 1 150 ? -45.921 -3.768 39.473 1.00 95.94 150 LYS A CA 1
ATOM 1195 C C . LYS A 1 150 ? -45.487 -3.225 38.120 1.00 95.94 150 LYS A C 1
ATOM 1197 O O . LYS A 1 150 ? -45.879 -2.115 37.764 1.00 95.94 150 LYS A O 1
ATOM 1202 N N . VAL A 1 151 ? -44.702 -4.004 37.386 1.00 94.88 151 VAL A N 1
ATOM 1203 C CA . VAL A 1 151 ? -44.133 -3.619 36.088 1.00 94.88 151 VAL A CA 1
ATOM 1204 C C . VAL A 1 151 ? -44.813 -4.420 34.987 1.00 94.88 151 VAL A C 1
ATOM 1206 O O . VAL A 1 151 ? -44.957 -5.638 35.088 1.00 94.88 151 VAL A O 1
ATOM 1209 N N . GLN A 1 152 ? -45.241 -3.740 33.929 1.00 91.75 152 GLN A N 1
ATOM 1210 C CA . GLN A 1 152 ? -45.717 -4.345 32.695 1.00 91.75 152 GLN A CA 1
ATOM 1211 C C . GLN A 1 152 ? -44.667 -4.144 31.604 1.00 91.75 152 GLN A C 1
ATOM 1213 O O . GLN A 1 152 ? -44.254 -3.016 31.365 1.00 91.75 152 GLN A O 1
ATOM 1218 N N . VAL A 1 153 ? -44.285 -5.223 30.919 1.00 89.19 153 VAL A N 1
ATOM 1219 C CA . VAL A 1 153 ? -43.428 -5.193 29.724 1.00 89.19 153 VAL A CA 1
ATOM 1220 C C . VAL A 1 153 ? -44.101 -6.031 28.638 1.00 89.19 153 VAL A C 1
ATOM 1222 O O . VAL A 1 153 ? -44.298 -7.243 28.765 1.00 89.19 153 VAL A O 1
ATOM 1225 N N . GLY A 1 154 ? -44.512 -5.370 27.562 1.00 87.94 154 GLY A N 1
ATOM 1226 C CA . GLY A 1 154 ? -45.343 -5.931 26.508 1.00 87.94 154 GLY A CA 1
ATOM 1227 C C . GLY A 1 154 ? -46.681 -6.424 27.060 1.00 87.94 154 GLY A C 1
ATOM 1228 O O . GLY A 1 154 ? -47.456 -5.662 27.640 1.00 87.94 154 GLY A O 1
ATOM 1229 N N . GLY A 1 155 ? -46.956 -7.714 26.859 1.00 82.75 155 GLY A N 1
ATOM 1230 C CA . GLY A 1 155 ? -48.151 -8.384 27.380 1.00 82.75 155 GLY A CA 1
ATOM 1231 C C . GLY A 1 155 ? -47.969 -9.044 28.751 1.00 82.75 155 GLY A C 1
ATOM 1232 O O . GLY A 1 155 ? -48.906 -9.679 29.231 1.00 82.75 155 GLY A O 1
ATOM 1233 N N . HIS A 1 156 ? -46.785 -8.944 29.359 1.00 86.69 156 HIS A N 1
ATOM 1234 C CA . HIS A 1 156 ? -46.457 -9.601 30.623 1.00 86.69 156 HIS A CA 1
ATOM 1235 C C . HIS A 1 156 ? -46.437 -8.599 31.772 1.00 86.69 156 HIS A C 1
ATOM 1237 O O . HIS A 1 156 ? -46.111 -7.428 31.586 1.00 86.69 156 HIS A O 1
ATOM 1243 N N . THR A 1 157 ? -46.792 -9.060 32.968 1.00 92.25 157 THR A N 1
ATOM 1244 C CA . THR A 1 157 ? -46.789 -8.242 34.179 1.00 92.25 157 THR A CA 1
ATOM 1245 C C . THR A 1 157 ? -46.143 -9.016 35.307 1.00 92.25 157 THR A C 1
ATOM 1247 O O . THR A 1 157 ? -46.505 -10.167 35.532 1.00 92.25 157 THR A O 1
ATOM 1250 N N . GLU A 1 158 ? -45.250 -8.356 36.032 1.00 94.88 158 GLU A N 1
ATOM 1251 C CA . GLU A 1 158 ? -44.540 -8.907 37.181 1.00 94.88 158 GLU A CA 1
ATOM 1252 C C . GLU A 1 158 ? -44.674 -7.975 38.389 1.00 94.88 158 GLU A C 1
ATOM 1254 O O . GLU A 1 158 ? -44.909 -6.770 38.248 1.00 94.88 158 GLU A O 1
ATOM 1259 N N . ILE A 1 159 ? -44.555 -8.547 39.586 1.00 96.88 159 ILE A N 1
ATOM 1260 C CA . ILE A 1 159 ? -44.514 -7.803 40.849 1.00 96.88 159 ILE A CA 1
ATOM 1261 C C . ILE A 1 159 ? -43.118 -7.974 41.435 1.00 96.88 159 ILE A C 1
ATOM 1263 O O . ILE A 1 159 ? -42.686 -9.099 41.670 1.00 96.88 159 ILE A O 1
ATOM 1267 N N . LEU A 1 160 ? -42.449 -6.854 41.681 1.00 96.69 160 LEU A N 1
ATOM 1268 C CA . LEU A 1 160 ? -41.092 -6.784 42.206 1.00 96.69 160 LEU A CA 1
ATOM 1269 C C . LEU A 1 160 ? -41.130 -6.281 43.652 1.00 96.69 160 LEU A C 1
ATOM 1271 O O . LEU A 1 160 ? -41.801 -5.287 43.948 1.00 96.69 160 LEU A O 1
ATOM 1275 N N . ALA A 1 161 ? -40.419 -6.967 44.542 1.00 96.25 161 ALA A N 1
ATOM 1276 C CA . ALA A 1 161 ? -40.237 -6.613 45.945 1.00 96.25 161 ALA A CA 1
ATOM 1277 C C . ALA A 1 161 ? -38.828 -6.068 46.214 1.00 96.25 161 ALA A C 1
ATOM 1279 O O . ALA A 1 161 ? -37.961 -6.068 45.346 1.00 96.25 161 ALA A O 1
ATOM 1280 N N . GLU A 1 162 ? -38.589 -5.592 47.435 1.00 97.44 162 GLU A N 1
ATOM 1281 C CA . GLU A 1 162 ? -37.275 -5.098 47.860 1.00 97.44 162 GLU A CA 1
ATOM 1282 C C . GLU A 1 162 ? -36.158 -6.125 47.596 1.00 97.44 162 GLU A C 1
ATOM 1284 O O . GLU A 1 162 ? -36.216 -7.261 48.067 1.00 97.44 162 GLU A O 1
ATOM 1289 N N . GLY A 1 163 ? -35.127 -5.703 46.856 1.00 93.56 163 GLY A N 1
ATOM 1290 C CA . GLY A 1 163 ? -34.015 -6.549 46.417 1.00 93.56 163 GLY A CA 1
ATOM 1291 C C . GLY A 1 163 ? -34.207 -7.208 45.046 1.00 93.56 163 GLY A C 1
ATOM 1292 O O . GLY A 1 163 ? -33.220 -7.683 44.480 1.00 93.56 163 GLY A O 1
ATOM 1293 N N . ASP A 1 164 ? -35.419 -7.197 44.488 1.00 96.75 164 ASP A N 1
ATOM 1294 C CA . ASP A 1 164 ? -35.669 -7.683 43.133 1.00 96.75 164 ASP A CA 1
ATOM 1295 C C . ASP A 1 164 ? -35.185 -6.673 42.090 1.00 96.75 164 ASP A C 1
ATOM 1297 O O . ASP A 1 164 ? -35.170 -5.457 42.310 1.00 96.75 164 ASP A O 1
ATOM 1301 N N . SER A 1 165 ? -34.812 -7.192 40.922 1.00 96.44 165 SER A N 1
ATOM 1302 C CA . SER A 1 165 ? -34.471 -6.374 39.764 1.00 96.44 165 SER A CA 1
ATOM 1303 C C . SER A 1 165 ? -35.118 -6.907 38.499 1.00 96.44 165 SER A C 1
ATOM 1305 O O . SER A 1 165 ? -35.417 -8.099 38.394 1.00 96.44 165 SER A O 1
ATOM 1307 N N . ILE A 1 166 ? -35.311 -6.021 37.531 1.00 93.75 166 ILE A N 1
ATOM 1308 C CA . ILE A 1 166 ? -35.791 -6.361 36.198 1.00 93.75 166 ILE A CA 1
ATOM 1309 C C . ILE A 1 166 ? -34.906 -5.670 35.162 1.00 93.75 166 ILE A C 1
ATOM 1311 O O . ILE A 1 166 ? -34.448 -4.549 35.363 1.00 93.75 166 ILE A O 1
ATOM 1315 N N . TYR A 1 167 ? -34.646 -6.362 34.056 1.00 92.75 167 TYR A N 1
ATOM 1316 C CA . TYR A 1 167 ? -33.928 -5.822 32.909 1.00 92.75 167 TYR A CA 1
ATOM 1317 C C . TYR A 1 167 ? -34.745 -6.067 31.649 1.00 92.75 167 TYR A C 1
ATOM 1319 O O . TYR A 1 167 ? -35.145 -7.206 31.388 1.00 92.75 167 TYR A O 1
ATOM 1327 N N . TYR A 1 168 ? -35.016 -5.016 30.883 1.00 88.00 168 TYR A N 1
ATOM 1328 C CA . TYR A 1 168 ? -35.890 -5.099 29.718 1.00 88.00 168 TYR A CA 1
ATOM 1329 C C . TYR A 1 168 ? -35.461 -4.157 28.593 1.00 88.00 168 TYR A C 1
ATOM 1331 O O . TYR A 1 168 ? -34.727 -3.192 28.780 1.00 88.00 168 TYR A O 1
ATOM 1339 N N . ASN A 1 169 ? -35.912 -4.482 27.381 1.00 83.69 169 ASN A N 1
ATOM 1340 C CA . ASN A 1 169 ? -35.761 -3.624 26.213 1.00 83.69 169 ASN A CA 1
ATOM 1341 C C . ASN A 1 169 ? -36.875 -2.569 26.234 1.00 83.69 169 ASN A C 1
ATOM 1343 O O . ASN A 1 169 ? -38.048 -2.921 26.076 1.00 83.69 169 ASN A O 1
ATOM 1347 N N . SER A 1 170 ? -36.505 -1.299 26.382 1.00 83.19 170 SER A N 1
ATOM 1348 C CA . SER A 1 170 ? -37.432 -0.173 26.523 1.00 83.19 170 SER A CA 1
ATOM 1349 C C . SER A 1 170 ? -38.232 0.124 25.248 1.00 83.19 170 SER A C 1
ATOM 1351 O O . SER A 1 170 ? -39.238 0.834 25.283 1.00 83.19 170 SER A O 1
ATOM 1353 N N . SER A 1 171 ? -37.850 -0.464 24.107 1.00 79.00 171 SER A N 1
ATOM 1354 C CA . SER A 1 171 ? -38.636 -0.404 22.867 1.00 79.00 171 SER A CA 1
ATOM 1355 C C . SER A 1 171 ? -39.849 -1.336 22.900 1.00 79.00 171 SER A C 1
ATOM 1357 O O . SER A 1 171 ? -40.754 -1.218 22.075 1.00 79.00 171 SER A O 1
ATOM 1359 N N . THR A 1 172 ? -39.900 -2.257 23.865 1.00 75.69 172 THR A N 1
ATOM 1360 C CA . THR A 1 172 ? -41.120 -3.006 24.178 1.00 75.69 172 THR A CA 1
ATOM 1361 C C . THR A 1 172 ? -42.037 -2.103 25.007 1.00 75.69 172 THR A C 1
ATOM 1363 O O . THR A 1 172 ? -41.545 -1.528 25.976 1.00 75.69 172 THR A O 1
ATOM 1366 N N . PRO A 1 173 ? -43.344 -1.975 24.689 1.00 84.81 173 PRO A N 1
ATOM 1367 C CA . PRO A 1 173 ? -44.265 -1.157 25.478 1.00 84.81 173 PRO A CA 1
ATOM 1368 C C . PRO A 1 173 ? -44.202 -1.527 26.954 1.00 84.81 173 PRO A C 1
ATOM 1370 O O . PRO A 1 173 ? -44.509 -2.664 27.301 1.00 84.81 173 PRO A O 1
ATOM 1373 N N . HIS A 1 174 ? -43.795 -0.603 27.812 1.00 90.81 174 HIS A N 1
ATOM 1374 C CA . HIS A 1 174 ? -43.576 -0.884 29.225 1.00 90.81 174 HIS A CA 1
ATOM 1375 C C . HIS A 1 174 ? -44.113 0.237 30.106 1.00 90.81 174 HIS A C 1
ATOM 1377 O O . HIS A 1 174 ? -44.252 1.372 29.670 1.00 90.81 174 HIS A O 1
ATOM 1383 N N . GLY A 1 175 ? -44.469 -0.091 31.341 1.00 89.50 175 GLY A N 1
ATOM 1384 C CA . GLY A 1 175 ? -44.961 0.867 32.322 1.00 89.50 175 GLY A CA 1
ATOM 1385 C C . GLY A 1 175 ? -44.993 0.244 33.707 1.00 89.50 175 GLY A C 1
ATOM 1386 O O . GLY A 1 175 ? -44.919 -0.976 33.853 1.00 89.50 175 GLY A O 1
ATOM 1387 N N . MET A 1 176 ? -45.116 1.067 34.740 1.00 93.31 176 MET A N 1
ATOM 1388 C CA . MET A 1 176 ? -45.017 0.603 36.121 1.00 93.31 176 MET A CA 1
ATOM 1389 C C . MET A 1 176 ? -45.904 1.417 37.053 1.00 93.31 176 MET A C 1
ATOM 1391 O O . MET A 1 176 ? -46.180 2.580 36.780 1.00 93.31 176 MET A O 1
ATOM 1395 N N . ILE A 1 177 ? -46.356 0.799 38.144 1.00 94.19 177 ILE A N 1
ATOM 1396 C CA . ILE A 1 177 ? -47.104 1.465 39.217 1.00 94.19 177 ILE A CA 1
ATOM 1397 C C . ILE A 1 177 ? -46.663 0.932 40.583 1.00 94.19 177 ILE A C 1
ATOM 1399 O O . ILE A 1 177 ? -46.387 -0.263 40.736 1.00 94.19 177 ILE A O 1
ATOM 1403 N N . ALA A 1 178 ? -46.647 1.795 41.598 1.00 94.81 178 ALA A N 1
ATOM 1404 C CA . ALA A 1 178 ? -46.489 1.364 42.986 1.00 94.81 178 ALA A CA 1
ATOM 1405 C C . ALA A 1 178 ? -47.765 0.662 43.488 1.00 94.81 178 ALA A C 1
ATOM 1407 O O . ALA A 1 178 ? -48.886 1.080 43.174 1.00 94.81 178 ALA A O 1
ATOM 1408 N N . ILE A 1 179 ? -47.607 -0.401 44.281 1.00 93.31 179 ILE A N 1
ATOM 1409 C CA . ILE A 1 179 ? -48.720 -1.200 44.828 1.00 93.31 179 ILE A CA 1
ATOM 1410 C C . ILE A 1 179 ? -48.650 -1.295 46.365 1.00 93.31 179 ILE A C 1
ATOM 1412 O O . ILE A 1 179 ? -47.792 -0.692 47.000 1.00 93.31 179 ILE A O 1
ATOM 1416 N N . ASP A 1 180 ? -49.593 -2.008 46.987 1.00 91.75 180 ASP A N 1
ATOM 1417 C CA . ASP A 1 180 ? -49.652 -2.259 48.441 1.00 91.75 180 ASP A CA 1
ATOM 1418 C C . ASP A 1 180 ? -49.809 -1.029 49.355 1.00 91.75 180 ASP A C 1
ATOM 1420 O O . ASP A 1 180 ? -49.534 -1.084 50.555 1.00 91.75 180 ASP A O 1
ATOM 1424 N N . GLY A 1 181 ? -50.319 0.085 48.830 1.00 90.88 181 GLY A N 1
ATOM 1425 C CA . GLY A 1 181 ? -50.681 1.245 49.650 1.00 90.88 181 GLY A CA 1
ATOM 1426 C C . GLY A 1 181 ? -49.500 2.090 50.134 1.00 90.88 181 GLY A C 1
ATOM 1427 O O . GLY A 1 181 ? -49.697 2.949 50.994 1.00 90.88 181 GLY A O 1
ATOM 1428 N N . ALA A 1 182 ? -48.293 1.864 49.609 1.00 91.44 182 ALA A N 1
ATOM 1429 C CA . ALA A 1 182 ? -47.078 2.584 49.982 1.00 91.44 182 ALA A CA 1
ATOM 1430 C C . ALA A 1 182 ? -46.271 3.009 48.740 1.00 91.44 182 ALA A C 1
ATOM 1432 O O . ALA A 1 182 ? -46.337 2.327 47.718 1.00 91.44 182 ALA A O 1
ATOM 1433 N N . PRO A 1 183 ? -45.500 4.112 48.808 1.00 94.38 183 PRO A N 1
ATOM 1434 C CA . PRO A 1 183 ? -44.609 4.498 47.719 1.00 94.38 183 PRO A CA 1
ATOM 1435 C C . PRO A 1 183 ? -43.507 3.452 47.512 1.00 94.38 183 PRO A C 1
ATOM 1437 O O . PRO A 1 183 ? -43.019 2.846 48.473 1.00 94.38 183 PRO A O 1
ATOM 1440 N N . CYS A 1 184 ? -43.085 3.282 46.262 1.00 96.38 184 CYS A N 1
ATOM 1441 C CA . CYS A 1 184 ? -41.957 2.440 45.884 1.00 96.38 184 CYS A CA 1
ATOM 1442 C C . CYS A 1 184 ? -40.736 3.307 45.550 1.00 96.38 184 CYS A C 1
ATOM 1444 O O . CYS A 1 184 ? -40.859 4.336 44.888 1.00 96.38 184 CYS A O 1
ATOM 1446 N N . GLN A 1 185 ? -39.560 2.896 46.024 1.00 96.75 185 GLN A N 1
ATOM 1447 C CA . GLN A 1 185 ? -38.281 3.525 45.700 1.00 96.75 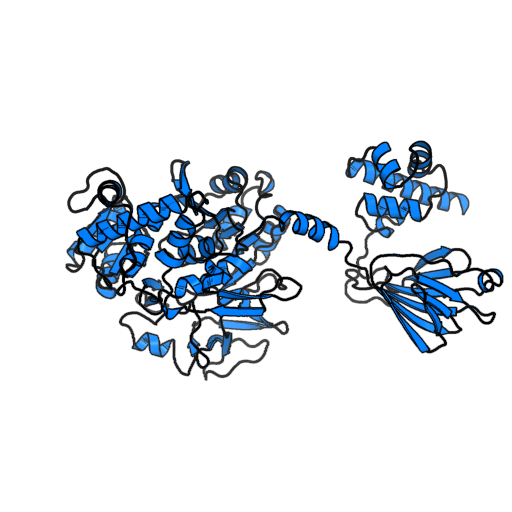185 GLN A CA 1
ATOM 1448 C C . GLN A 1 185 ? -37.395 2.522 44.977 1.00 96.75 185 GLN A C 1
ATOM 1450 O O . GLN A 1 185 ? -37.201 1.406 45.464 1.00 96.75 185 GLN A O 1
ATOM 1455 N N . PHE A 1 186 ? -36.825 2.927 43.849 1.00 96.44 186 PHE A N 1
ATOM 1456 C CA . PHE A 1 186 ? -35.971 2.069 43.037 1.00 96.44 186 PHE A CA 1
ATOM 1457 C C . PHE A 1 186 ? -34.876 2.868 42.327 1.00 96.44 186 PHE A C 1
ATOM 1459 O O . PHE A 1 186 ? -34.961 4.089 42.167 1.00 96.44 186 PHE A O 1
ATOM 1466 N N . LEU A 1 187 ? -33.804 2.167 41.970 1.00 96.00 187 LEU A N 1
ATOM 1467 C CA . LEU A 1 187 ? -32.761 2.670 41.085 1.00 96.00 187 LEU A CA 1
ATOM 1468 C C . LEU A 1 187 ? -33.121 2.243 39.665 1.00 96.00 187 LEU A C 1
ATOM 1470 O O . LEU A 1 187 ? -33.127 1.043 39.406 1.00 96.00 187 LEU A O 1
ATOM 1474 N N . ALA A 1 188 ? -33.364 3.208 38.786 1.00 92.81 188 ALA A N 1
ATOM 1475 C CA . ALA A 1 188 ? -33.509 2.976 37.355 1.00 92.81 188 ALA A CA 1
ATOM 1476 C C . ALA A 1 188 ? -32.193 3.328 36.658 1.00 92.81 188 ALA A C 1
ATOM 1478 O O . ALA A 1 188 ? -31.606 4.384 36.910 1.00 92.81 188 ALA A O 1
ATOM 1479 N N . VAL A 1 189 ? -31.698 2.443 35.804 1.00 93.19 189 VAL A N 1
ATOM 1480 C CA . VAL A 1 189 ? -30.518 2.673 34.969 1.00 93.19 189 VAL A CA 1
ATOM 1481 C C . VAL A 1 189 ? -30.957 2.569 33.521 1.00 93.19 189 VAL A C 1
ATOM 1483 O O . VAL A 1 189 ? -31.185 1.472 33.010 1.00 93.19 189 VAL A O 1
ATOM 1486 N N . VAL A 1 190 ? -31.061 3.724 32.869 1.00 85.31 190 VAL A N 1
ATOM 1487 C CA . VAL A 1 190 ? -31.459 3.821 31.465 1.00 85.31 190 VAL A CA 1
ATOM 1488 C C . VAL A 1 190 ? -30.204 3.784 30.609 1.00 85.31 190 VAL A C 1
ATOM 1490 O O . VAL A 1 190 ? -29.332 4.647 30.709 1.00 85.31 190 VAL A O 1
ATOM 1493 N N . ILE A 1 191 ? -30.095 2.763 29.774 1.00 86.25 191 ILE A N 1
ATOM 1494 C CA . ILE A 1 191 ? -29.018 2.588 28.809 1.00 86.25 191 ILE A CA 1
ATOM 1495 C C . ILE A 1 191 ? -29.558 3.093 27.481 1.00 86.25 191 ILE A C 1
ATOM 1497 O O . ILE A 1 191 ? -30.478 2.493 26.917 1.00 86.25 191 ILE A O 1
ATOM 1501 N N . SER A 1 192 ? -29.004 4.204 26.999 1.00 74.44 192 SER A N 1
ATOM 1502 C CA . SER A 1 192 ? -29.413 4.785 25.726 1.00 74.44 192 SER A CA 1
ATOM 1503 C C . SER A 1 192 ? -29.294 3.740 24.625 1.00 74.44 192 SER A C 1
ATOM 1505 O O . SER A 1 192 ? -28.234 3.147 24.417 1.00 74.44 192 SER A O 1
ATOM 1507 N N . GLY A 1 193 ? -30.404 3.504 23.932 1.00 55.16 193 GLY A N 1
ATOM 1508 C CA . GLY A 1 193 ? -30.382 2.756 22.689 1.00 55.16 193 GLY A CA 1
ATOM 1509 C C . GLY A 1 193 ? -29.663 3.582 21.652 1.00 55.16 193 GLY A C 1
ATOM 1510 O O . GLY A 1 193 ? -29.776 4.807 21.632 1.00 55.16 193 GLY A O 1
ATOM 1511 N N . ASP A 1 194 ? -28.905 2.912 20.803 1.00 45.88 194 ASP A N 1
ATOM 1512 C CA . ASP A 1 194 ? -28.167 3.568 19.745 1.00 45.88 194 ASP A CA 1
ATOM 1513 C C . ASP A 1 194 ? -29.140 3.984 18.624 1.00 45.88 194 ASP A C 1
ATOM 1515 O O . ASP A 1 194 ? -29.158 3.416 17.538 1.00 45.88 194 ASP A O 1
ATOM 1519 N N . ASP A 1 195 ? -29.985 4.987 18.875 1.00 42.25 195 ASP A N 1
ATOM 1520 C CA . ASP A 1 195 ? -30.817 5.620 17.839 1.00 42.25 195 ASP A CA 1
ATOM 1521 C C . ASP A 1 195 ? -29.971 6.479 16.886 1.00 42.25 195 ASP A C 1
ATOM 1523 O O . ASP A 1 195 ? -30.439 6.919 15.838 1.00 42.25 195 ASP A O 1
ATOM 1527 N N . SER A 1 196 ? -28.681 6.641 17.196 1.00 37.44 196 SER A N 1
ATOM 1528 C CA . SER A 1 196 ? -27.668 7.127 16.261 1.00 37.44 196 SER A CA 1
ATOM 1529 C C . SER A 1 196 ? -27.182 6.037 15.289 1.00 37.44 196 SER A C 1
ATOM 1531 O O . SER A 1 196 ? -26.612 6.342 14.236 1.00 37.44 196 SER A O 1
ATOM 1533 N N . ALA A 1 197 ? -27.462 4.759 15.581 1.00 32.75 197 ALA A N 1
ATOM 1534 C CA . ALA A 1 197 ? -27.028 3.636 14.759 1.00 32.75 197 ALA A CA 1
ATOM 1535 C C . ALA A 1 197 ? -27.983 3.316 13.597 1.00 32.75 197 ALA A C 1
ATOM 1537 O O . ALA A 1 197 ? -27.542 2.691 12.625 1.00 32.75 197 ALA A O 1
ATOM 1538 N N . ASP A 1 198 ? -29.247 3.764 13.624 1.00 35.16 198 ASP A N 1
ATOM 1539 C CA . ASP A 1 198 ? -30.265 3.223 12.707 1.00 35.16 198 ASP A CA 1
ATOM 1540 C C . ASP A 1 198 ? -30.578 4.077 11.458 1.00 35.16 198 ASP A C 1
ATOM 1542 O O . ASP A 1 198 ? -30.870 3.522 10.393 1.00 35.16 198 ASP A O 1
ATOM 1546 N N . GLU A 1 199 ? -30.357 5.400 11.465 1.00 28.67 199 GLU A N 1
ATOM 1547 C CA . GLU A 1 199 ? -30.413 6.179 10.207 1.00 28.67 199 GLU A CA 1
ATOM 1548 C C . GLU A 1 199 ? -29.223 5.864 9.276 1.00 28.67 199 GLU A C 1
ATOM 1550 O O . GLU A 1 199 ? -29.355 5.874 8.045 1.00 28.67 199 GLU A O 1
ATOM 1555 N N . SER A 1 200 ? -28.073 5.466 9.836 1.00 31.33 200 SER A N 1
ATOM 1556 C CA . SER A 1 200 ? -26.913 5.033 9.043 1.00 31.33 200 SER A CA 1
ATOM 1557 C C . SER A 1 200 ? -27.084 3.622 8.454 1.00 31.33 200 SER A C 1
ATOM 1559 O O . SER A 1 200 ? -26.539 3.327 7.381 1.00 31.33 200 SER A O 1
ATOM 1561 N N . ARG A 1 201 ? -27.876 2.754 9.108 1.00 31.66 201 ARG A N 1
ATOM 1562 C CA . ARG A 1 201 ? -28.122 1.368 8.672 1.00 31.66 201 ARG A CA 1
ATOM 1563 C C . ARG A 1 201 ? -29.199 1.276 7.600 1.00 31.66 201 ARG A C 1
ATOM 1565 O O . ARG A 1 201 ? -29.004 0.529 6.638 1.00 31.66 201 ARG A O 1
ATOM 1572 N N . ILE A 1 202 ? -30.267 2.073 7.644 1.00 31.78 202 ILE A N 1
ATOM 1573 C CA . ILE A 1 202 ? -31.301 2.035 6.590 1.00 31.78 202 ILE A CA 1
ATOM 1574 C C . ILE A 1 202 ? -30.796 2.690 5.289 1.00 31.78 202 ILE A C 1
ATOM 1576 O O . ILE A 1 202 ? -31.015 2.150 4.198 1.00 31.78 202 ILE A O 1
ATOM 1580 N N . ALA A 1 203 ? -29.994 3.758 5.382 1.00 29.42 203 ALA A N 1
ATOM 1581 C CA . ALA A 1 203 ? -29.337 4.359 4.216 1.00 29.42 203 ALA A CA 1
ATOM 1582 C C . ALA A 1 203 ? -28.279 3.437 3.573 1.00 29.42 203 ALA A C 1
ATOM 1584 O O . ALA A 1 203 ? -28.077 3.479 2.354 1.00 29.42 203 ALA A O 1
ATOM 1585 N N . LYS A 1 204 ? -27.630 2.561 4.357 1.00 32.09 204 LYS A N 1
ATOM 1586 C CA . LYS A 1 204 ? -26.708 1.536 3.837 1.00 32.09 204 LYS A CA 1
ATOM 1587 C C . LYS A 1 204 ? -27.432 0.307 3.288 1.00 32.09 204 LYS A C 1
ATOM 1589 O O . LYS A 1 204 ? -26.980 -0.244 2.288 1.00 32.09 204 LYS A O 1
ATOM 1594 N N . THR A 1 205 ? -28.582 -0.077 3.840 1.00 27.06 205 THR A N 1
ATOM 1595 C CA . THR A 1 205 ? -29.278 -1.309 3.424 1.00 27.06 205 THR A CA 1
ATOM 1596 C C . THR A 1 205 ? -30.082 -1.131 2.130 1.00 27.06 205 THR A C 1
ATOM 1598 O O . THR A 1 205 ? -30.152 -2.055 1.325 1.00 27.06 205 THR A O 1
ATOM 1601 N N . ILE A 1 206 ? -30.560 0.080 1.814 1.00 29.78 206 ILE A N 1
ATOM 1602 C CA . ILE A 1 206 ? -31.144 0.368 0.485 1.00 29.78 206 ILE A CA 1
ATOM 1603 C C . ILE A 1 206 ? -30.052 0.582 -0.588 1.00 29.78 206 ILE A C 1
ATOM 1605 O O . ILE A 1 206 ? -30.312 0.432 -1.781 1.00 29.78 206 ILE A O 1
ATOM 1609 N N . LYS A 1 207 ? -28.792 0.817 -0.190 1.00 32.94 207 LYS A N 1
ATOM 1610 C CA . LYS A 1 207 ? -27.634 0.854 -1.107 1.00 32.94 207 LYS A CA 1
ATOM 1611 C C . LYS A 1 207 ? -26.895 -0.485 -1.246 1.00 32.94 207 LYS A C 1
ATOM 1613 O O . LYS A 1 207 ? -26.117 -0.637 -2.183 1.00 32.94 207 LYS A O 1
ATOM 1618 N N . ALA A 1 208 ? -27.177 -1.449 -0.369 1.00 30.53 208 ALA A N 1
ATOM 1619 C CA . ALA A 1 208 ? -26.667 -2.823 -0.412 1.00 30.53 208 ALA A CA 1
ATOM 1620 C C . ALA A 1 208 ? -27.633 -3.819 -1.088 1.00 30.53 208 ALA A C 1
ATOM 1622 O O . ALA A 1 208 ? -27.347 -5.009 -1.157 1.00 30.53 208 ALA A O 1
ATOM 1623 N N . ALA A 1 209 ? -28.754 -3.341 -1.637 1.00 28.52 209 ALA A N 1
ATOM 1624 C CA . ALA A 1 209 ? -29.656 -4.137 -2.473 1.00 28.52 209 ALA A CA 1
ATOM 1625 C C . ALA A 1 209 ? -29.404 -3.950 -3.985 1.00 28.52 209 ALA A C 1
ATOM 1627 O O . ALA A 1 209 ? -30.252 -4.286 -4.810 1.00 28.52 209 ALA A O 1
ATOM 1628 N N . GLY A 1 210 ? -28.233 -3.436 -4.372 1.00 29.22 210 GLY A N 1
ATOM 1629 C CA . GLY A 1 210 ? -27.699 -3.663 -5.711 1.00 29.22 210 GLY A CA 1
ATOM 1630 C C . GLY A 1 210 ? -26.915 -4.965 -5.673 1.00 29.22 210 GLY A C 1
ATOM 1631 O O . GLY A 1 210 ? -25.902 -5.008 -4.991 1.00 29.22 210 GLY A O 1
ATOM 1632 N N . HIS A 1 211 ? -27.389 -6.019 -6.342 1.00 39.53 211 HIS A N 1
ATOM 1633 C CA . HIS A 1 211 ? -26.672 -7.293 -6.475 1.00 39.53 211 HIS A CA 1
ATOM 1634 C C . HIS A 1 211 ? -25.170 -7.064 -6.731 1.00 39.53 211 HIS A C 1
ATOM 1636 O O . HIS A 1 211 ? -24.783 -6.690 -7.838 1.00 39.53 211 HIS A O 1
ATOM 1642 N N . THR A 1 212 ? -24.323 -7.277 -5.724 1.00 41.41 212 THR A N 1
ATOM 1643 C CA . THR A 1 212 ? -22.876 -7.329 -5.916 1.00 41.41 212 THR A CA 1
ATOM 1644 C C . THR A 1 212 ? -22.468 -8.783 -5.930 1.00 41.41 212 THR A C 1
ATOM 1646 O O . THR A 1 212 ? -22.432 -9.434 -4.888 1.00 41.41 212 THR A O 1
ATOM 1649 N N . ASP A 1 213 ? -22.114 -9.283 -7.109 1.00 60.06 213 ASP A N 1
ATOM 1650 C CA . ASP A 1 213 ? -21.134 -10.357 -7.173 1.00 60.06 213 ASP A CA 1
ATOM 1651 C C . ASP A 1 213 ? -19.943 -9.938 -6.292 1.00 60.06 213 ASP A C 1
ATOM 1653 O O . ASP A 1 213 ? -19.430 -8.830 -6.483 1.00 60.06 213 ASP A O 1
ATOM 1657 N N . GLY A 1 214 ? -19.525 -10.784 -5.347 1.00 80.38 214 GLY A N 1
ATOM 1658 C CA . GLY A 1 214 ? -18.421 -10.510 -4.418 1.00 80.38 214 GLY A CA 1
ATOM 1659 C C . GLY A 1 214 ? -17.133 -10.014 -5.092 1.00 80.38 214 GLY A C 1
ATOM 1660 O O . GLY A 1 214 ? -16.961 -10.141 -6.320 1.00 80.38 214 GLY A O 1
ATOM 1661 N N . LEU A 1 215 ? -16.231 -9.424 -4.293 1.00 92.06 215 LEU A N 1
ATOM 1662 C CA . LEU A 1 215 ? -14.946 -8.913 -4.783 1.00 92.06 215 LEU A CA 1
ATOM 1663 C C . LEU A 1 215 ? -14.164 -10.033 -5.466 1.00 92.06 215 LEU A C 1
ATOM 1665 O O . LEU A 1 215 ? -14.147 -11.171 -5.003 1.00 92.06 215 LEU A O 1
ATOM 1669 N N . ILE A 1 216 ? -13.430 -9.714 -6.530 1.00 93.38 216 ILE A N 1
ATOM 1670 C CA . ILE A 1 216 ? -12.632 -10.732 -7.228 1.00 93.38 216 ILE A CA 1
ATOM 1671 C C . ILE A 1 216 ? -11.590 -11.404 -6.318 1.00 93.38 216 ILE A C 1
ATOM 1673 O O . ILE A 1 216 ? -11.287 -12.589 -6.479 1.00 93.38 216 ILE A O 1
ATOM 1677 N N . ALA A 1 217 ? -11.090 -10.657 -5.329 1.00 93.62 217 ALA A N 1
ATOM 1678 C CA . ALA A 1 217 ? -10.141 -11.123 -4.328 1.00 93.62 217 ALA A CA 1
ATOM 1679 C C . ALA A 1 217 ? -10.728 -12.184 -3.381 1.00 93.62 217 ALA A C 1
ATOM 1681 O O . ALA A 1 217 ? -9.975 -12.994 -2.844 1.00 93.62 217 ALA A O 1
ATOM 1682 N N . GLU A 1 218 ? -12.057 -12.272 -3.239 1.00 93.19 218 GLU A N 1
ATOM 1683 C CA . GLU A 1 218 ? -12.731 -13.322 -2.457 1.00 93.19 218 GLU A CA 1
ATOM 1684 C C . GLU A 1 218 ? -12.543 -14.718 -3.065 1.00 93.19 218 GLU A C 1
ATOM 1686 O O . GLU A 1 218 ? -12.960 -15.712 -2.488 1.00 93.19 218 GLU A O 1
ATOM 1691 N N . ARG A 1 219 ? -11.884 -14.865 -4.217 1.00 94.19 219 ARG A N 1
ATOM 1692 C CA . ARG A 1 219 ? -11.413 -16.181 -4.675 1.00 94.19 219 ARG A CA 1
ATOM 1693 C C . ARG A 1 219 ? -10.234 -16.698 -3.853 1.00 94.19 219 ARG A C 1
ATOM 1695 O O . ARG A 1 219 ? -10.150 -17.902 -3.658 1.00 94.19 219 ARG A O 1
ATOM 1702 N N . PHE A 1 220 ? -9.393 -15.797 -3.346 1.00 96.94 220 PHE A N 1
ATOM 1703 C CA . PHE A 1 220 ? -8.133 -16.110 -2.664 1.00 96.94 220 PHE A CA 1
ATOM 1704 C C . PHE A 1 220 ? -8.113 -15.682 -1.198 1.00 96.94 220 PHE A C 1
ATOM 1706 O O . PHE A 1 220 ? -7.206 -16.056 -0.467 1.00 96.94 220 PHE A O 1
ATOM 1713 N N . ILE A 1 221 ? -9.085 -14.881 -0.756 1.00 97.00 221 ILE A N 1
ATOM 1714 C CA . ILE A 1 221 ? -9.086 -14.278 0.578 1.00 97.00 221 ILE A CA 1
ATOM 1715 C C . ILE A 1 221 ? -10.405 -14.594 1.282 1.00 97.00 221 ILE A C 1
ATOM 1717 O O . ILE A 1 221 ? -11.485 -14.497 0.696 1.00 97.00 221 ILE A O 1
ATOM 1721 N N . ARG A 1 222 ? -10.322 -15.003 2.546 1.00 96.25 222 ARG A N 1
ATOM 1722 C CA . ARG A 1 222 ? -11.449 -15.125 3.475 1.00 96.25 222 ARG A CA 1
ATOM 1723 C C . ARG A 1 222 ? -11.175 -14.226 4.667 1.00 96.25 222 ARG A C 1
ATOM 1725 O O . ARG A 1 222 ? -10.076 -14.278 5.211 1.00 96.25 222 ARG A O 1
ATOM 1732 N N . THR A 1 223 ? -12.157 -13.431 5.067 1.00 95.75 223 THR A N 1
ATOM 1733 C CA . THR A 1 223 ? -12.058 -12.559 6.239 1.00 95.75 223 THR A CA 1
ATOM 1734 C C . THR A 1 223 ? -13.206 -12.815 7.197 1.00 95.75 223 THR A C 1
ATOM 1736 O O . THR A 1 223 ? -14.301 -13.187 6.779 1.00 95.75 223 THR A O 1
ATOM 1739 N N . GLU A 1 224 ? -12.931 -12.613 8.477 1.00 95.56 224 GLU A N 1
ATOM 1740 C CA . GLU A 1 224 ? -13.911 -12.609 9.555 1.00 95.56 224 GLU A CA 1
ATOM 1741 C C . GLU A 1 224 ? -13.873 -11.232 10.209 1.00 95.56 224 GLU A C 1
ATOM 1743 O O . GLU A 1 224 ? -12.798 -10.707 10.511 1.00 95.56 224 GLU A O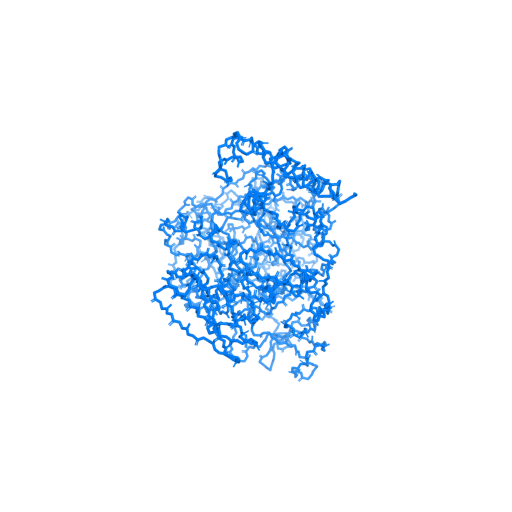 1
ATOM 1748 N N . GLU A 1 225 ? -15.048 -10.640 10.383 1.00 93.06 225 GLU A N 1
ATOM 1749 C CA . GLU A 1 225 ? -15.235 -9.331 10.999 1.00 93.06 225 GLU A CA 1
ATOM 1750 C C . GLU A 1 225 ? -16.119 -9.489 12.243 1.00 93.06 225 GLU A C 1
ATOM 1752 O O . GLU A 1 225 ? -16.983 -10.370 12.280 1.00 93.06 225 GLU A O 1
ATOM 1757 N N . ASP A 1 226 ? -15.892 -8.667 13.267 1.00 88.62 226 ASP A N 1
ATOM 1758 C CA . ASP A 1 226 ? -16.798 -8.572 14.415 1.00 88.62 226 ASP A CA 1
ATOM 1759 C C . ASP A 1 226 ? -18.039 -7.708 14.107 1.00 88.62 226 ASP A C 1
ATOM 1761 O O . ASP A 1 226 ? -18.245 -7.235 12.987 1.00 88.62 226 ASP A O 1
ATOM 1765 N N . GLU A 1 227 ? -18.894 -7.492 15.108 1.00 85.00 227 GLU A N 1
ATOM 1766 C CA . GLU A 1 227 ? -20.120 -6.690 14.976 1.00 85.00 227 GLU A CA 1
ATOM 1767 C C . GLU A 1 227 ? -19.882 -5.215 14.604 1.00 85.00 227 GLU A C 1
ATOM 1769 O O . GLU A 1 227 ? -20.778 -4.571 14.052 1.00 85.00 227 GLU A O 1
ATOM 1774 N N . ASN A 1 228 ? -18.669 -4.703 14.838 1.00 81.44 228 ASN A N 1
ATOM 1775 C CA . ASN A 1 228 ? -18.243 -3.343 14.505 1.00 81.44 228 ASN A CA 1
ATOM 1776 C C . ASN A 1 228 ? -17.540 -3.268 13.136 1.00 81.44 228 ASN A C 1
ATOM 1778 O O . ASN A 1 228 ? -17.109 -2.190 12.714 1.00 81.44 228 ASN A O 1
ATOM 1782 N N . GLY A 1 229 ? -17.420 -4.396 12.427 1.00 85.25 229 GLY A N 1
ATOM 1783 C CA . GLY A 1 229 ? -16.685 -4.496 11.168 1.00 85.25 229 GLY A CA 1
ATOM 1784 C C . GLY A 1 229 ? -15.163 -4.518 11.347 1.00 85.25 229 GLY A C 1
ATOM 1785 O O . GLY A 1 229 ? -14.435 -4.255 10.386 1.00 85.25 229 GLY A O 1
ATOM 1786 N N . ALA A 1 230 ? -14.657 -4.776 12.560 1.00 89.94 230 ALA A N 1
ATOM 1787 C CA . ALA A 1 230 ? -13.226 -4.921 12.801 1.00 89.94 230 ALA A CA 1
ATOM 1788 C C . ALA A 1 230 ? -12.746 -6.281 12.291 1.00 89.94 230 ALA A C 1
ATOM 1790 O O . ALA A 1 230 ? -13.333 -7.313 12.613 1.00 89.94 230 ALA A O 1
ATOM 1791 N N . LEU A 1 231 ? -11.648 -6.301 11.530 1.00 94.38 231 LEU A N 1
ATOM 1792 C CA . LEU A 1 231 ? -11.039 -7.547 11.064 1.00 94.38 231 LEU A CA 1
ATOM 1793 C C . LEU A 1 231 ? -10.492 -8.344 12.256 1.00 94.38 231 LEU A C 1
ATOM 1795 O O . LEU A 1 231 ? -9.567 -7.888 12.927 1.00 94.38 231 LEU A O 1
ATOM 1799 N N . THR A 1 232 ? -11.009 -9.552 12.470 1.00 94.25 232 THR A N 1
ATOM 1800 C CA . THR A 1 232 ? -10.564 -10.457 13.544 1.00 94.25 232 THR A CA 1
ATOM 1801 C C . THR A 1 232 ? -9.713 -11.607 13.020 1.00 94.25 232 THR A C 1
ATOM 1803 O O . THR A 1 232 ? -8.778 -12.034 13.695 1.00 94.25 232 THR A O 1
ATOM 1806 N N . ALA A 1 233 ? -9.977 -12.078 11.799 1.00 94.94 233 ALA A N 1
ATOM 1807 C CA . ALA A 1 233 ? -9.169 -13.104 11.150 1.00 94.94 233 ALA A CA 1
ATOM 1808 C C . ALA A 1 233 ? -9.145 -12.945 9.628 1.00 94.94 233 ALA A C 1
ATOM 1810 O O . ALA A 1 233 ? -10.095 -12.476 9.000 1.00 94.94 233 ALA A O 1
ATOM 1811 N N . ILE A 1 234 ? -8.051 -13.395 9.021 1.00 96.06 234 ILE A N 1
ATOM 1812 C CA . ILE A 1 234 ? -7.878 -13.463 7.571 1.00 96.06 234 ILE A CA 1
ATOM 1813 C C . ILE A 1 234 ? -7.173 -14.759 7.201 1.00 96.06 234 ILE A C 1
ATOM 1815 O O . ILE A 1 234 ? -6.248 -15.201 7.879 1.00 96.06 234 ILE A O 1
ATOM 1819 N N . ARG A 1 235 ? -7.629 -15.384 6.119 1.00 95.19 235 ARG A N 1
ATOM 1820 C CA . ARG A 1 235 ? -7.046 -16.605 5.571 1.00 95.19 235 ARG A CA 1
ATOM 1821 C C . ARG A 1 235 ? -6.887 -16.465 4.068 1.00 95.19 235 ARG A C 1
ATOM 1823 O O . ARG A 1 235 ? -7.796 -15.989 3.385 1.00 95.19 235 ARG A O 1
ATOM 1830 N N . PHE A 1 236 ? -5.744 -16.912 3.572 1.00 95.75 236 PHE A N 1
ATOM 1831 C CA . PHE A 1 236 ? -5.430 -16.956 2.153 1.00 95.75 236 PHE A CA 1
ATOM 1832 C C . PHE A 1 236 ? -5.619 -18.391 1.647 1.00 95.75 236 PHE A C 1
ATOM 1834 O O . PHE A 1 236 ? -5.263 -19.351 2.328 1.00 95.75 236 PHE A O 1
ATOM 1841 N N . VAL A 1 237 ? -6.276 -18.546 0.499 1.00 94.88 237 VAL A N 1
ATOM 1842 C CA . VAL A 1 237 ? -6.624 -19.842 -0.104 1.00 94.88 237 VAL A CA 1
ATOM 1843 C C . VAL A 1 237 ? -6.182 -19.869 -1.562 1.00 94.88 237 VAL A C 1
ATOM 1845 O O . VAL A 1 237 ? -6.223 -18.838 -2.232 1.00 94.88 237 VAL A O 1
ATOM 1848 N N . ASP A 1 238 ? -5.756 -21.039 -2.048 1.00 94.81 238 ASP A N 1
ATOM 1849 C CA . ASP A 1 238 ? -5.191 -21.223 -3.398 1.00 94.81 238 ASP A CA 1
ATOM 1850 C C . ASP A 1 238 ? -4.042 -20.239 -3.728 1.00 94.81 238 ASP A C 1
ATOM 1852 O O . ASP A 1 238 ? -3.808 -19.882 -4.890 1.00 94.81 238 ASP A O 1
ATOM 1856 N N . GLU A 1 239 ? -3.319 -19.768 -2.706 1.00 95.44 239 GLU A N 1
ATOM 1857 C CA . GLU A 1 239 ? -2.240 -18.788 -2.848 1.00 95.44 239 GLU A CA 1
ATOM 1858 C C . GLU A 1 239 ? -1.084 -19.323 -3.701 1.00 95.44 239 GLU A C 1
ATOM 1860 O O . GLU A 1 239 ? -0.458 -18.566 -4.440 1.00 95.44 239 GLU A O 1
ATOM 1865 N N . GLU A 1 240 ? -0.867 -20.640 -3.714 1.00 95.12 240 GLU A N 1
ATOM 1866 C CA . GLU A 1 240 ? 0.156 -21.313 -4.512 1.00 95.12 240 GLU A CA 1
ATOM 1867 C C . GLU A 1 240 ? -0.092 -21.187 -6.024 1.00 95.12 240 GLU A C 1
ATOM 1869 O O . GLU A 1 240 ? 0.841 -21.301 -6.821 1.00 95.12 240 GLU A O 1
ATOM 1874 N N . LYS A 1 241 ? -1.340 -20.910 -6.429 1.00 94.88 241 LYS A N 1
ATOM 1875 C CA . LYS A 1 241 ? -1.737 -20.694 -7.829 1.00 94.88 241 LYS A CA 1
ATOM 1876 C C . LYS A 1 241 ? -1.898 -19.219 -8.184 1.00 94.88 241 LYS A C 1
ATOM 1878 O O . LYS A 1 241 ? -2.196 -18.911 -9.338 1.00 94.88 241 LYS A O 1
ATOM 1883 N N . PHE A 1 242 ? -1.719 -18.304 -7.240 1.00 98.25 242 PHE A N 1
ATOM 1884 C CA . PHE A 1 242 ? -2.052 -16.900 -7.442 1.00 98.25 242 PHE A CA 1
ATOM 1885 C C . PHE A 1 242 ? -1.021 -16.163 -8.315 1.00 98.25 242 PHE A C 1
ATOM 1887 O O . PHE A 1 242 ? 0.185 -16.250 -8.087 1.00 98.25 242 PHE A O 1
ATOM 1894 N N . ASN A 1 243 ? -1.504 -15.400 -9.299 1.00 98.69 243 ASN A N 1
ATOM 1895 C CA . ASN A 1 243 ? -0.753 -14.397 -10.050 1.00 98.69 243 ASN A CA 1
ATOM 1896 C C . ASN A 1 243 ? -1.602 -13.126 -10.207 1.00 98.69 243 ASN A C 1
ATOM 1898 O O . ASN A 1 243 ? -2.581 -13.111 -10.953 1.00 98.69 243 ASN A O 1
ATOM 1902 N N . PHE A 1 244 ? -1.189 -12.029 -9.569 1.00 98.81 244 PHE A N 1
ATOM 1903 C CA . PHE A 1 244 ? -1.945 -10.770 -9.535 1.00 98.81 244 PHE A CA 1
ATOM 1904 C C . PHE A 1 244 ? -2.357 -10.230 -10.919 1.00 98.81 244 PHE A C 1
ATOM 1906 O O . PHE A 1 244 ? -3.481 -9.755 -11.095 1.00 98.81 244 PHE A O 1
ATOM 1913 N N . ALA A 1 245 ? -1.480 -10.314 -11.925 1.00 98.75 245 ALA A N 1
ATOM 1914 C CA . 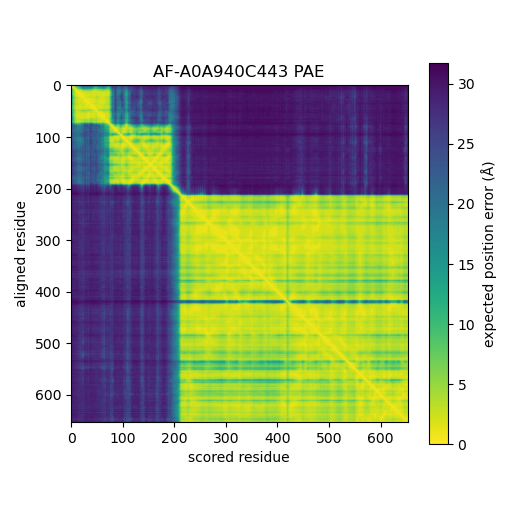ALA A 1 245 ? -1.762 -9.762 -13.250 1.00 98.75 245 ALA A CA 1
ATOM 1915 C C . ALA A 1 245 ? -2.827 -10.563 -14.021 1.00 98.75 245 ALA A C 1
ATOM 1917 O O . ALA A 1 245 ? -3.483 -10.008 -14.901 1.00 98.75 245 ALA A O 1
ATOM 1918 N N . PHE A 1 246 ? -3.012 -11.848 -13.715 1.00 98.62 246 PHE A N 1
ATOM 1919 C CA . PHE A 1 246 ? -4.063 -12.673 -14.317 1.00 98.62 246 PHE A CA 1
ATOM 1920 C C . PHE A 1 246 ? -5.301 -12.763 -13.422 1.00 98.62 246 PHE A C 1
ATOM 1922 O O . PHE A 1 246 ? -6.415 -12.492 -13.862 1.00 98.62 246 PHE A O 1
ATOM 1929 N N . ASP A 1 247 ? -5.103 -13.111 -12.155 1.00 98.44 247 ASP A N 1
ATOM 1930 C CA . ASP A 1 247 ? -6.179 -13.482 -11.238 1.00 98.44 247 ASP A CA 1
ATOM 1931 C C . ASP A 1 247 ? -6.935 -12.280 -10.658 1.00 98.44 247 ASP A C 1
ATOM 1933 O O . ASP A 1 247 ? -8.049 -12.445 -10.159 1.00 98.44 247 ASP A O 1
ATOM 1937 N N . VAL A 1 248 ? -6.362 -11.076 -10.764 1.00 98.56 248 VAL A N 1
ATOM 1938 C CA . VAL A 1 248 ? -7.007 -9.817 -10.364 1.00 98.56 248 VAL A CA 1
ATOM 1939 C C . VAL A 1 248 ? -7.238 -8.937 -11.583 1.00 98.56 248 VAL A C 1
ATOM 1941 O O . VAL A 1 248 ? -8.381 -8.677 -11.939 1.00 98.56 248 VAL A O 1
ATOM 1944 N N . VAL A 1 249 ? -6.171 -8.497 -12.258 1.00 98.56 249 VAL A N 1
ATOM 1945 C CA . VAL A 1 249 ? -6.281 -7.491 -13.330 1.00 98.56 249 VAL A CA 1
ATOM 1946 C C . VAL A 1 249 ? -7.047 -8.023 -14.541 1.00 98.56 249 VAL A C 1
ATOM 1948 O O . VAL A 1 249 ? -8.018 -7.395 -14.962 1.00 98.56 249 VAL A O 1
ATOM 1951 N N . ASP A 1 250 ? -6.654 -9.174 -15.096 1.00 98.56 250 ASP A N 1
ATOM 1952 C CA . ASP A 1 250 ? -7.350 -9.718 -16.270 1.00 98.56 250 ASP A CA 1
ATOM 1953 C C . ASP A 1 250 ? -8.758 -10.193 -15.934 1.00 98.56 250 ASP A C 1
ATOM 1955 O O . ASP A 1 250 ? -9.676 -9.971 -16.723 1.00 98.56 250 ASP A O 1
ATOM 1959 N N . ALA A 1 251 ? -8.935 -10.793 -14.757 1.00 97.75 251 ALA A N 1
ATOM 1960 C CA . ALA A 1 251 ? -10.236 -11.231 -14.282 1.00 97.75 251 ALA A CA 1
ATOM 1961 C C . ALA A 1 251 ? -11.196 -10.036 -14.076 1.00 97.75 251 ALA A C 1
ATOM 1963 O O . ALA A 1 251 ? -12.374 -10.126 -14.428 1.00 97.75 251 ALA A O 1
ATOM 1964 N N . LEU A 1 252 ? -10.706 -8.883 -13.594 1.00 97.75 252 LEU A N 1
ATOM 1965 C CA . LEU A 1 252 ? -11.492 -7.645 -13.526 1.00 97.75 252 LEU A CA 1
ATOM 1966 C C . LEU A 1 252 ? -11.777 -7.085 -14.912 1.00 97.75 252 LEU A C 1
ATOM 1968 O O . LEU A 1 252 ? -12.899 -6.672 -15.171 1.00 97.75 252 LEU A O 1
ATOM 1972 N N . ALA A 1 253 ? -10.803 -7.108 -15.818 1.00 97.94 253 ALA A N 1
ATOM 197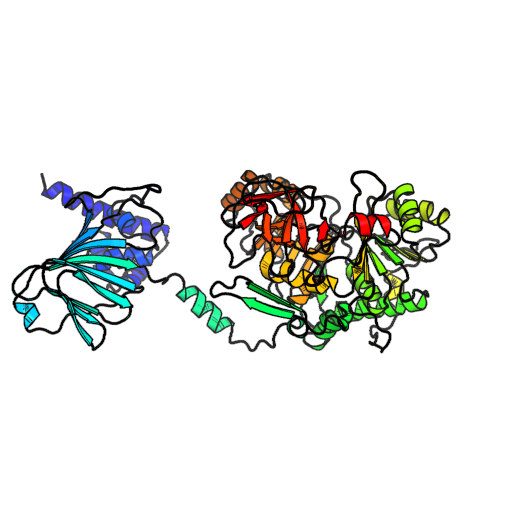3 C CA . ALA A 1 253 ? -11.007 -6.676 -17.196 1.00 97.94 253 ALA A CA 1
ATOM 1974 C C . ALA A 1 253 ? -12.019 -7.556 -17.953 1.00 97.94 253 ALA A C 1
ATOM 1976 O O . ALA A 1 253 ? -12.672 -7.079 -18.874 1.00 97.94 253 ALA A O 1
ATOM 1977 N N . GLU A 1 254 ? -12.145 -8.835 -17.596 1.00 96.38 254 GLU A N 1
ATOM 1978 C CA . GLU A 1 254 ? -13.147 -9.747 -18.153 1.00 96.38 254 GLU A CA 1
ATOM 1979 C C . GLU A 1 254 ? -14.532 -9.531 -17.530 1.00 96.38 254 GLU A C 1
ATOM 1981 O O . GLU A 1 254 ? -15.519 -9.427 -18.256 1.00 96.38 254 GLU A O 1
ATOM 1986 N N . LYS A 1 255 ? -14.611 -9.408 -16.198 1.00 95.88 255 LYS A N 1
ATOM 1987 C CA . LYS A 1 255 ? -15.879 -9.234 -15.468 1.00 95.88 255 LYS A CA 1
ATOM 1988 C C . LYS A 1 255 ? -16.453 -7.817 -15.598 1.00 95.88 255 LYS A C 1
ATOM 1990 O O . LYS A 1 255 ? -17.666 -7.645 -15.670 1.00 95.88 255 LYS A O 1
ATOM 1995 N N . LYS A 1 256 ? -15.591 -6.799 -15.570 1.00 96.06 256 LYS A N 1
ATOM 1996 C CA . LYS A 1 256 ? -15.914 -5.362 -15.506 1.00 96.06 256 LYS A CA 1
ATOM 1997 C C . LYS A 1 256 ? -14.920 -4.549 -16.365 1.00 96.06 256 LYS A C 1
ATOM 1999 O O . LYS A 1 256 ? -14.157 -3.751 -15.818 1.00 96.06 256 LYS A O 1
ATOM 2004 N N . PRO A 1 257 ? -14.913 -4.721 -17.702 1.00 96.94 257 PRO A N 1
ATOM 2005 C CA . PRO A 1 257 ? -13.921 -4.105 -18.592 1.00 96.94 257 PRO A CA 1
ATOM 2006 C C . PRO A 1 257 ? -13.811 -2.586 -18.435 1.00 96.94 257 PRO A C 1
ATOM 2008 O O . PRO A 1 257 ? -12.699 -2.067 -18.389 1.00 96.94 257 PRO A O 1
ATOM 2011 N N . ASP A 1 258 ? -14.948 -1.900 -18.288 1.00 97.69 258 ASP A N 1
ATOM 2012 C CA . ASP A 1 258 ? -15.031 -0.436 -18.214 1.00 97.69 258 ASP A CA 1
ATOM 2013 C C . ASP A 1 258 ? -14.822 0.127 -16.796 1.00 97.69 258 ASP A C 1
ATOM 2015 O O . ASP A 1 258 ? -14.867 1.344 -16.596 1.00 97.69 258 ASP A O 1
ATOM 2019 N N . ALA A 1 259 ? -14.606 -0.727 -15.786 1.00 97.50 259 ALA A N 1
ATOM 2020 C CA . ALA A 1 259 ? -14.370 -0.255 -14.427 1.00 97.50 259 ALA A CA 1
ATOM 2021 C C . ALA A 1 259 ? -13.057 0.553 -14.353 1.00 97.50 259 ALA A C 1
ATOM 2023 O O . ALA A 1 259 ? -12.045 0.147 -14.937 1.00 97.50 259 ALA A O 1
ATOM 2024 N N . PRO A 1 260 ? -13.048 1.697 -13.643 1.00 98.12 260 PRO A N 1
ATOM 2025 C CA . PRO A 1 260 ? -11.883 2.568 -13.578 1.00 98.12 260 PRO A CA 1
ATOM 2026 C C . PRO A 1 260 ? -10.775 1.919 -12.742 1.00 98.12 260 PRO A C 1
ATOM 2028 O O . PRO A 1 260 ? -10.980 1.603 -11.573 1.00 98.12 260 PRO A O 1
ATOM 2031 N N . ALA A 1 261 ? -9.591 1.763 -13.332 1.00 98.62 261 ALA A N 1
ATOM 2032 C CA . ALA A 1 261 ? -8.419 1.204 -12.664 1.00 98.62 261 ALA A CA 1
ATOM 2033 C C . ALA A 1 261 ? -7.475 2.303 -12.164 1.00 98.62 261 ALA A C 1
ATOM 2035 O O . ALA A 1 261 ? -6.973 2.232 -11.041 1.00 98.62 261 ALA A O 1
ATOM 2036 N N . MET A 1 262 ? -7.231 3.325 -12.993 1.00 98.75 262 MET A N 1
ATOM 2037 C CA . MET A 1 262 ? -6.327 4.422 -12.656 1.00 98.75 262 MET A CA 1
ATOM 2038 C C . MET A 1 262 ? -6.754 5.747 -13.291 1.00 98.75 262 MET A C 1
ATOM 2040 O O . MET A 1 262 ? -7.053 5.821 -14.483 1.00 98.75 262 MET A O 1
ATOM 2044 N N . LEU A 1 263 ? -6.688 6.813 -12.498 1.00 98.75 263 LEU A N 1
ATOM 2045 C CA . LEU A 1 263 ? -6.619 8.190 -12.973 1.00 98.75 263 LEU A CA 1
ATOM 2046 C C . LEU A 1 263 ? -5.171 8.669 -12.827 1.00 98.75 263 LEU A C 1
ATOM 2048 O O . LEU A 1 263 ? -4.645 8.738 -11.718 1.00 98.75 263 LEU A O 1
ATOM 2052 N N . HIS A 1 264 ? -4.530 9.002 -13.942 1.00 98.69 264 HIS A N 1
ATOM 2053 C CA . HIS A 1 264 ? -3.184 9.563 -13.986 1.00 98.69 264 HIS A CA 1
ATOM 2054 C C . HIS A 1 264 ? -3.243 11.039 -14.380 1.00 98.69 264 HIS A C 1
ATOM 2056 O O . HIS A 1 264 ? -3.985 11.419 -15.287 1.00 98.69 264 HIS A O 1
ATOM 2062 N N . LEU A 1 265 ? -2.469 11.865 -13.688 1.00 98.25 265 LEU A N 1
ATOM 2063 C CA . LEU A 1 265 ? -2.257 13.271 -14.001 1.00 98.25 265 LEU A CA 1
ATOM 2064 C C . LEU A 1 265 ? -0.752 13.477 -14.154 1.00 98.25 265 LEU A C 1
ATOM 2066 O O . LEU A 1 265 ? -0.014 13.189 -13.213 1.00 98.25 265 LEU A O 1
ATOM 2070 N N . ASP A 1 266 ? -0.295 13.938 -15.318 1.00 95.44 266 ASP A N 1
ATOM 2071 C CA . ASP A 1 266 ? 1.131 14.221 -15.511 1.00 95.44 266 ASP A CA 1
ATOM 2072 C C . ASP A 1 266 ? 1.548 15.600 -14.976 1.00 95.44 266 ASP A C 1
ATOM 2074 O O . ASP A 1 266 ? 0.717 16.400 -14.528 1.00 95.44 266 ASP A O 1
ATOM 2078 N N . HIS A 1 267 ? 2.849 15.885 -15.040 1.00 91.38 267 HIS A N 1
ATOM 2079 C CA . HIS A 1 267 ? 3.428 17.143 -14.568 1.00 91.38 267 HIS A CA 1
ATOM 2080 C C . HIS A 1 267 ? 2.865 18.382 -15.295 1.00 91.38 267 HIS A C 1
ATOM 2082 O O . HIS A 1 267 ? 2.788 19.457 -14.702 1.00 91.38 267 HIS A O 1
ATOM 2088 N N . ASN A 1 268 ? 2.396 18.223 -16.541 1.00 93.62 268 ASN A N 1
ATOM 2089 C CA . ASN A 1 268 ? 1.736 19.257 -17.346 1.00 93.62 268 ASN A CA 1
ATOM 2090 C C . ASN A 1 268 ? 0.212 19.287 -17.149 1.00 93.62 268 ASN A C 1
ATOM 2092 O O . ASN A 1 268 ? -0.495 19.978 -17.884 1.00 93.62 268 ASN A O 1
ATOM 2096 N N . LYS A 1 269 ? -0.308 18.548 -16.162 1.00 94.56 269 LYS A N 1
ATOM 2097 C CA . LYS A 1 269 ? -1.738 18.408 -15.859 1.00 94.56 269 LYS A CA 1
ATOM 2098 C C . LYS A 1 269 ? -2.553 17.738 -16.971 1.00 94.56 269 LYS A C 1
ATOM 2100 O O . LYS A 1 269 ? -3.774 17.899 -17.002 1.00 94.56 269 LYS A O 1
ATOM 2105 N N . VAL A 1 270 ? -1.926 16.951 -17.848 1.00 97.25 270 VAL A N 1
ATOM 2106 C CA . VAL A 1 270 ? -2.661 16.128 -18.815 1.00 97.25 270 VAL A CA 1
ATOM 2107 C C . VAL A 1 270 ? -3.254 14.927 -18.086 1.00 97.25 270 VAL A C 1
ATOM 2109 O O . VAL A 1 270 ? -2.544 14.108 -17.497 1.00 97.25 270 VAL A O 1
ATOM 2112 N N . GLU A 1 271 ? -4.579 14.835 -18.134 1.00 97.94 271 GLU A N 1
ATOM 2113 C CA . GLU A 1 271 ? -5.352 13.751 -17.537 1.00 97.94 271 GLU A CA 1
ATOM 2114 C C . GLU A 1 271 ? -5.377 12.518 -18.448 1.00 97.94 271 GLU A C 1
ATOM 2116 O O . GLU A 1 271 ? -5.670 12.610 -19.641 1.00 97.94 271 GLU A O 1
ATOM 2121 N N . ARG A 1 272 ? -5.133 11.341 -17.868 1.00 98.44 272 ARG A N 1
ATOM 2122 C CA . ARG A 1 272 ? -5.305 10.035 -18.517 1.00 98.44 272 ARG A CA 1
ATOM 2123 C C . ARG A 1 272 ? -6.133 9.133 -17.611 1.00 98.44 272 ARG A C 1
ATOM 2125 O O . ARG A 1 272 ? -5.861 9.015 -16.418 1.00 98.44 272 ARG A O 1
ATOM 2132 N N . ARG A 1 273 ? -7.155 8.493 -18.172 1.00 98.56 273 ARG A N 1
ATOM 2133 C CA . ARG A 1 273 ? -8.036 7.560 -17.458 1.00 98.56 273 ARG A CA 1
ATOM 2134 C C . ARG A 1 273 ? -7.862 6.182 -18.063 1.00 98.56 273 ARG A C 1
ATOM 2136 O O . ARG A 1 273 ? -7.965 6.039 -19.276 1.00 98.56 273 ARG A O 1
ATOM 2143 N N . PHE A 1 274 ? -7.604 5.201 -17.213 1.00 98.81 274 PHE A N 1
ATOM 2144 C CA . PHE A 1 274 ? -7.413 3.817 -17.614 1.00 98.81 274 PHE A CA 1
ATOM 2145 C C . PHE A 1 274 ? -8.471 2.947 -16.954 1.00 98.81 274 PHE A C 1
ATOM 2147 O O . PHE A 1 274 ? -8.651 2.982 -15.732 1.00 98.81 274 PHE A O 1
ATOM 2154 N N . THR A 1 275 ? -9.156 2.159 -17.771 1.00 98.88 275 THR A N 1
ATOM 2155 C CA . THR A 1 275 ? -10.041 1.082 -17.319 1.00 98.88 275 THR A CA 1
ATOM 2156 C C . THR A 1 275 ? -9.245 -0.202 -17.083 1.00 98.88 275 THR A C 1
ATOM 2158 O O . THR A 1 275 ? -8.111 -0.325 -17.556 1.00 98.88 275 THR A O 1
ATOM 2161 N N . PHE A 1 276 ? -9.816 -1.197 -16.398 1.00 98.69 276 PHE A N 1
ATOM 2162 C CA . PHE A 1 276 ? -9.158 -2.506 -16.280 1.00 98.69 276 PHE A CA 1
ATOM 2163 C C . PHE A 1 276 ? -8.923 -3.166 -17.651 1.00 98.69 276 PHE A C 1
ATOM 2165 O O . PHE A 1 276 ? -7.881 -3.798 -17.838 1.00 98.69 276 PHE A O 1
ATOM 2172 N N . ALA A 1 277 ? -9.797 -2.953 -18.645 1.00 98.81 277 ALA A N 1
ATOM 2173 C CA . ALA A 1 277 ? -9.559 -3.398 -20.022 1.00 98.81 277 ALA A CA 1
ATOM 2174 C C . ALA A 1 277 ? -8.325 -2.737 -20.663 1.00 98.81 277 ALA A C 1
ATOM 2176 O O . ALA A 1 277 ? -7.555 -3.412 -21.354 1.00 98.81 277 ALA A O 1
ATOM 2177 N N . ASP A 1 278 ? -8.095 -1.445 -20.412 1.00 98.81 278 ASP A N 1
ATOM 2178 C CA . ASP A 1 278 ? -6.893 -0.750 -20.886 1.00 98.81 278 ASP A CA 1
ATOM 2179 C C . ASP A 1 278 ? -5.628 -1.289 -20.216 1.00 98.81 278 ASP A C 1
ATOM 2181 O O . ASP A 1 278 ? -4.642 -1.551 -20.907 1.00 98.81 278 ASP A O 1
ATOM 2185 N N . ILE A 1 279 ? -5.669 -1.508 -18.895 1.00 98.81 279 ILE A N 1
ATOM 2186 C CA . ILE A 1 279 ? -4.542 -2.070 -18.137 1.00 98.81 279 ILE A CA 1
ATOM 2187 C C . ILE A 1 279 ? -4.214 -3.493 -18.616 1.00 98.81 279 ILE A C 1
ATOM 2189 O O . ILE A 1 279 ? -3.044 -3.794 -18.875 1.00 98.81 279 ILE A O 1
ATOM 2193 N N . ARG A 1 280 ? -5.218 -4.366 -18.787 1.00 98.75 280 ARG A N 1
ATOM 2194 C CA . ARG A 1 280 ? -5.034 -5.723 -19.338 1.00 98.75 280 ARG A CA 1
ATOM 2195 C C . ARG A 1 280 ? -4.391 -5.673 -20.718 1.00 98.75 280 ARG A C 1
ATOM 2197 O O . ARG A 1 280 ? -3.398 -6.357 -20.956 1.00 98.75 280 ARG A O 1
ATOM 2204 N N . ARG A 1 281 ? -4.930 -4.844 -21.620 1.00 98.88 281 ARG A N 1
ATOM 2205 C CA . ARG A 1 281 ? -4.414 -4.703 -22.986 1.00 98.88 281 ARG A CA 1
ATOM 2206 C C . ARG A 1 281 ? -2.957 -4.245 -22.967 1.00 98.88 281 ARG A C 1
ATOM 2208 O O . ARG A 1 281 ? -2.115 -4.922 -23.545 1.00 98.88 281 ARG A O 1
ATOM 2215 N N . ALA A 1 282 ? -2.652 -3.144 -22.282 1.00 98.88 282 ALA A N 1
ATOM 2216 C CA . ALA A 1 282 ? -1.309 -2.572 -22.259 1.00 98.88 282 ALA A CA 1
ATOM 2217 C C . ALA A 1 282 ? -0.284 -3.505 -21.592 1.00 98.88 282 ALA A C 1
ATOM 2219 O O . ALA A 1 282 ? 0.805 -3.697 -22.124 1.00 98.88 282 ALA A O 1
ATOM 2220 N N . SER A 1 283 ? -0.638 -4.154 -20.479 1.00 98.88 283 SER A N 1
ATOM 2221 C CA . SER A 1 283 ? 0.259 -5.111 -19.814 1.00 98.88 283 SER A CA 1
ATOM 2222 C C . SER A 1 283 ? 0.517 -6.370 -20.651 1.00 98.88 283 SER A C 1
ATOM 2224 O O . SER A 1 283 ? 1.644 -6.862 -20.675 1.00 98.88 283 SER A O 1
ATOM 2226 N N . ALA A 1 284 ? -0.475 -6.864 -21.402 1.00 98.88 284 ALA A N 1
ATOM 2227 C CA . ALA A 1 284 ? -0.280 -7.950 -22.365 1.00 98.88 284 ALA A CA 1
ATOM 2228 C C . ALA A 1 284 ? 0.631 -7.536 -23.536 1.00 98.88 284 ALA A C 1
ATOM 2230 O O . ALA A 1 284 ? 1.492 -8.314 -23.951 1.00 98.88 284 ALA A O 1
ATOM 2231 N N . GLN A 1 285 ? 0.492 -6.301 -24.030 1.00 98.88 285 GLN A N 1
ATOM 2232 C CA . GLN A 1 285 ? 1.405 -5.742 -25.031 1.00 98.88 285 GLN A CA 1
ATOM 2233 C C . GLN A 1 285 ? 2.839 -5.667 -24.498 1.00 98.88 285 GLN A C 1
ATOM 2235 O O . GLN A 1 285 ? 3.761 -6.107 -25.180 1.00 98.88 285 GLN A O 1
ATOM 2240 N N . CYS A 1 286 ? 3.026 -5.193 -23.262 1.00 98.88 286 CYS A N 1
ATOM 2241 C CA . CYS A 1 286 ? 4.330 -5.179 -22.601 1.00 98.88 286 CYS A CA 1
ATOM 2242 C C . CYS A 1 286 ? 4.919 -6.588 -22.462 1.00 98.88 286 CYS A C 1
ATOM 2244 O O . CYS A 1 286 ? 6.071 -6.786 -22.828 1.00 98.88 286 CYS A O 1
ATOM 2246 N N . ALA A 1 287 ? 4.145 -7.580 -22.011 1.00 98.81 287 ALA A N 1
ATOM 2247 C CA . ALA A 1 287 ? 4.624 -8.960 -21.877 1.00 98.81 287 ALA A CA 1
ATOM 2248 C C . ALA A 1 287 ? 5.105 -9.547 -23.221 1.00 98.81 287 ALA A C 1
ATOM 2250 O O . ALA A 1 287 ? 6.203 -10.105 -23.305 1.00 98.81 287 ALA A O 1
ATOM 2251 N N . ASN A 1 288 ? 4.328 -9.360 -24.294 1.00 98.75 288 ASN A N 1
ATOM 2252 C CA . ASN A 1 288 ? 4.713 -9.779 -25.646 1.00 98.75 288 ASN A CA 1
ATOM 2253 C C . ASN A 1 288 ? 5.959 -9.036 -26.151 1.00 98.75 288 ASN A C 1
ATOM 2255 O O . ASN A 1 288 ? 6.861 -9.648 -26.725 1.00 98.75 288 ASN A O 1
ATOM 2259 N N . TYR A 1 289 ? 6.028 -7.728 -25.912 1.00 98.81 289 TYR A N 1
ATOM 2260 C CA . TYR A 1 289 ? 7.165 -6.903 -26.298 1.00 98.81 289 TYR A CA 1
ATOM 2261 C C . TYR A 1 289 ? 8.450 -7.335 -25.580 1.00 98.81 289 TYR A C 1
ATOM 2263 O O . TYR A 1 289 ? 9.453 -7.617 -26.233 1.00 98.81 289 TYR A O 1
ATOM 2271 N N . PHE A 1 290 ? 8.412 -7.502 -24.259 1.00 98.69 290 PHE A N 1
ATOM 2272 C CA . PHE A 1 290 ? 9.543 -7.997 -23.472 1.00 98.69 290 PHE A CA 1
ATOM 2273 C C . PHE A 1 290 ? 9.998 -9.388 -23.926 1.00 98.69 290 PHE A C 1
ATOM 2275 O O . PHE A 1 290 ? 11.199 -9.619 -24.069 1.00 98.69 290 PHE A O 1
ATOM 2282 N N . THR A 1 291 ? 9.052 -10.277 -24.244 1.00 98.19 291 THR A N 1
ATOM 2283 C CA . THR A 1 291 ? 9.352 -11.597 -24.826 1.00 98.19 291 THR A CA 1
ATOM 2284 C C . THR A 1 291 ? 10.108 -11.463 -26.149 1.00 98.19 291 THR A C 1
ATOM 2286 O O . THR A 1 291 ? 11.090 -12.168 -26.376 1.00 98.19 291 THR A O 1
ATOM 2289 N N . SER A 1 292 ? 9.696 -10.532 -27.018 1.00 98.50 292 SER A N 1
ATOM 2290 C CA . SER A 1 292 ? 10.350 -10.302 -28.315 1.00 98.50 292 SER A CA 1
ATOM 2291 C C . SER A 1 292 ? 11.777 -9.761 -28.196 1.00 98.50 292 SER A C 1
ATOM 2293 O O . SER A 1 292 ? 12.623 -10.082 -29.028 1.00 98.50 292 SER A O 1
ATOM 2295 N N . LEU A 1 293 ? 12.060 -9.002 -27.132 1.00 98.38 293 LEU A N 1
ATOM 2296 C CA . LEU A 1 293 ? 13.405 -8.533 -26.795 1.00 98.38 293 LEU A CA 1
ATOM 2297 C C . LEU A 1 293 ? 14.263 -9.619 -26.125 1.00 98.38 293 LEU A C 1
ATOM 2299 O O . LEU A 1 293 ? 15.449 -9.409 -25.880 1.00 98.38 293 LEU A O 1
ATOM 2303 N N . GLY A 1 294 ? 13.684 -10.788 -25.838 1.00 98.12 294 GLY A N 1
ATOM 2304 C CA . GLY A 1 294 ? 14.383 -11.926 -25.253 1.00 98.12 294 GLY A CA 1
ATOM 2305 C C . GLY A 1 294 ? 14.447 -11.928 -23.726 1.00 98.12 294 GLY A C 1
ATOM 2306 O O . GLY A 1 294 ? 15.224 -12.717 -23.186 1.00 98.12 294 GLY A O 1
ATOM 2307 N N . ILE A 1 295 ? 13.649 -11.097 -23.043 1.00 98.44 295 ILE A N 1
ATOM 2308 C CA . ILE A 1 295 ? 13.461 -11.169 -21.585 1.00 98.44 295 ILE A CA 1
ATOM 2309 C C . ILE A 1 295 ? 12.707 -12.462 -21.256 1.00 98.44 295 ILE A C 1
ATOM 2311 O O . ILE A 1 295 ? 11.732 -12.812 -21.926 1.00 98.44 295 ILE A O 1
ATOM 2315 N N . LYS A 1 296 ? 13.160 -13.185 -20.230 1.00 96.62 296 LYS A N 1
ATOM 2316 C CA . LYS A 1 296 ? 12.621 -14.491 -19.824 1.00 96.62 296 LYS A CA 1
ATOM 2317 C C . LYS A 1 296 ? 12.196 -14.505 -18.357 1.00 96.62 296 LYS A C 1
ATOM 2319 O O . LYS A 1 296 ? 12.532 -13.613 -17.578 1.00 96.62 296 LYS A O 1
ATOM 2324 N N . LYS A 1 297 ? 11.485 -15.568 -17.961 1.00 97.38 297 LYS A N 1
ATOM 2325 C CA . LYS A 1 297 ? 11.193 -15.861 -16.551 1.00 97.38 297 LYS A CA 1
ATOM 2326 C C . LYS A 1 297 ? 12.493 -15.845 -15.729 1.00 97.38 297 LYS A C 1
ATOM 2328 O O . LYS A 1 297 ? 13.478 -16.467 -16.122 1.00 97.38 297 LYS A O 1
ATOM 2333 N N . GLY A 1 298 ? 12.492 -15.127 -14.607 1.00 97.06 298 GLY A N 1
ATOM 2334 C CA . GLY A 1 298 ? 13.638 -14.956 -13.708 1.00 97.06 298 GLY A CA 1
ATOM 2335 C C . GLY A 1 298 ? 14.625 -13.844 -14.091 1.00 97.06 298 GLY A C 1
ATOM 2336 O O . GLY A 1 298 ? 15.528 -13.540 -13.304 1.00 97.06 298 GLY A O 1
ATOM 2337 N N . ASP A 1 299 ? 14.482 -13.201 -15.255 1.00 98.50 299 ASP A N 1
ATOM 2338 C CA . ASP A 1 299 ? 15.307 -12.040 -15.598 1.00 98.50 299 ASP A CA 1
ATOM 2339 C C . ASP A 1 299 ? 14.965 -10.845 -14.707 1.00 98.50 299 ASP A C 1
ATOM 2341 O O . ASP A 1 299 ? 13.797 -10.543 -14.478 1.00 98.50 299 ASP A O 1
ATOM 2345 N N . ARG A 1 300 ? 15.989 -10.163 -14.183 1.00 98.56 300 ARG A N 1
ATOM 2346 C CA . ARG A 1 300 ? 15.810 -8.968 -13.350 1.00 98.56 300 ARG A CA 1
ATOM 2347 C C . ARG A 1 300 ? 15.715 -7.745 -14.249 1.00 98.56 300 ARG A C 1
ATOM 2349 O O . ARG A 1 300 ? 16.655 -7.471 -15.010 1.00 98.56 300 ARG A O 1
ATOM 2356 N N . VAL A 1 301 ? 14.606 -7.022 -14.132 1.00 98.88 301 VAL A N 1
ATOM 2357 C CA . VAL A 1 301 ? 14.301 -5.833 -14.931 1.00 98.88 301 VAL A CA 1
ATOM 2358 C C . VAL A 1 301 ? 14.091 -4.644 -14.005 1.00 98.88 301 VAL A C 1
ATOM 2360 O O . VAL A 1 301 ? 13.159 -4.633 -13.201 1.00 98.88 301 VAL A O 1
ATOM 2363 N N . MET A 1 302 ? 14.963 -3.642 -14.106 1.00 98.81 302 MET A N 1
ATOM 2364 C CA . MET A 1 302 ? 14.873 -2.439 -13.280 1.00 98.81 302 MET A CA 1
ATOM 2365 C C . MET A 1 302 ? 13.899 -1.424 -13.879 1.00 98.81 302 MET A C 1
ATOM 2367 O O . MET A 1 302 ? 13.919 -1.177 -15.083 1.00 98.81 302 MET A O 1
ATOM 2371 N N . LEU A 1 303 ? 13.059 -0.827 -13.034 1.00 98.81 303 LEU A N 1
ATOM 2372 C CA . LEU A 1 303 ? 12.048 0.161 -13.404 1.00 98.81 303 LEU A CA 1
ATOM 2373 C C . LEU A 1 303 ? 12.352 1.490 -12.701 1.00 98.81 303 LEU A C 1
ATOM 2375 O O . LEU A 1 303 ? 12.163 1.598 -11.491 1.00 98.81 303 LEU A O 1
ATOM 2379 N N . ILE A 1 304 ? 12.789 2.500 -13.456 1.00 98.38 304 ILE A N 1
ATOM 2380 C CA . ILE A 1 304 ? 13.072 3.855 -12.959 1.00 98.38 304 ILE A CA 1
ATOM 2381 C C . ILE A 1 304 ? 12.123 4.841 -13.643 1.00 98.38 304 ILE A C 1
ATOM 2383 O O . ILE A 1 304 ? 12.495 5.549 -14.575 1.00 98.38 304 ILE A O 1
ATOM 2387 N N . LEU A 1 305 ? 10.855 4.833 -13.225 1.00 97.44 305 LEU A N 1
ATOM 2388 C CA . LEU A 1 305 ? 9.748 5.441 -13.979 1.00 97.44 305 LEU A CA 1
ATOM 2389 C C . LEU A 1 305 ? 9.028 6.576 -13.236 1.00 97.44 305 LEU A C 1
ATOM 2391 O O . LEU A 1 305 ? 7.924 6.950 -13.621 1.00 97.44 305 LEU A O 1
ATOM 2395 N N . LYS A 1 306 ? 9.625 7.144 -12.179 1.00 95.38 306 LYS A N 1
ATOM 2396 C CA . LYS A 1 306 ? 9.033 8.238 -11.382 1.00 95.38 306 LYS A CA 1
ATOM 2397 C C . LYS A 1 306 ? 7.590 7.911 -10.958 1.00 95.38 306 LYS A C 1
ATOM 2399 O O . LYS A 1 306 ? 7.369 6.971 -10.199 1.00 95.38 306 LYS A O 1
ATOM 2404 N N . ARG A 1 307 ? 6.580 8.635 -11.461 1.00 96.50 307 ARG A N 1
ATOM 2405 C CA . ARG A 1 307 ? 5.143 8.297 -11.343 1.00 96.50 307 ARG A CA 1
ATOM 2406 C C . ARG A 1 307 ? 4.469 8.236 -12.722 1.00 96.50 307 ARG A C 1
ATOM 2408 O O . ARG A 1 307 ? 3.269 8.485 -12.847 1.00 96.50 307 ARG A O 1
ATOM 2415 N N . HIS A 1 308 ? 5.237 7.903 -13.755 1.00 97.56 308 HIS A N 1
ATOM 2416 C CA . HIS A 1 308 ? 4.766 7.753 -15.127 1.00 97.56 308 HIS A CA 1
ATOM 2417 C C . HIS A 1 308 ? 3.829 6.536 -15.239 1.00 97.56 308 HIS A C 1
ATOM 2419 O O . HIS A 1 308 ? 4.110 5.472 -14.682 1.00 97.56 308 HIS A O 1
ATOM 2425 N N . TYR A 1 309 ? 2.722 6.662 -15.981 1.00 97.94 309 TYR A N 1
ATOM 2426 C CA . TYR A 1 309 ? 1.705 5.603 -16.114 1.00 97.94 309 TYR A CA 1
ATOM 2427 C C . TYR A 1 309 ? 2.266 4.286 -16.690 1.00 97.94 309 TYR A C 1
ATOM 2429 O O . TYR A 1 309 ? 1.742 3.205 -16.419 1.00 97.94 309 TYR A O 1
ATOM 2437 N N . GLN A 1 310 ? 3.369 4.368 -17.435 1.00 98.38 310 GLN A N 1
ATOM 2438 C CA . GLN A 1 310 ? 4.114 3.252 -18.008 1.00 98.38 310 GLN A CA 1
ATOM 2439 C C . GLN A 1 310 ? 4.588 2.253 -16.946 1.00 98.38 310 GLN A C 1
ATOM 2441 O O . GLN A 1 310 ? 4.690 1.065 -17.248 1.00 98.38 310 GLN A O 1
ATOM 2446 N N . PHE A 1 311 ? 4.821 2.697 -15.703 1.00 98.81 311 PHE A N 1
ATOM 2447 C CA . PHE A 1 311 ? 5.205 1.815 -14.598 1.00 98.81 311 PHE A CA 1
ATOM 2448 C C . PHE A 1 311 ? 4.206 0.673 -14.404 1.00 98.81 311 PHE A C 1
ATOM 2450 O O . PHE A 1 311 ? 4.608 -0.487 -14.331 1.00 98.81 311 PHE A O 1
ATOM 2457 N N . TRP A 1 312 ? 2.907 0.983 -14.399 1.00 98.88 312 TRP A N 1
ATOM 2458 C CA . TRP A 1 312 ? 1.841 -0.004 -14.227 1.00 98.88 312 TRP A CA 1
ATOM 2459 C C . TRP A 1 312 ? 1.792 -1.000 -15.387 1.00 98.88 312 TRP A C 1
ATOM 2461 O O . TRP A 1 312 ? 1.583 -2.189 -15.165 1.00 98.88 312 TRP A O 1
ATOM 2471 N N . PHE A 1 313 ? 2.021 -0.547 -16.620 1.00 98.88 313 PHE A N 1
ATOM 2472 C CA . PHE A 1 313 ? 2.021 -1.435 -17.786 1.00 98.88 313 PHE A CA 1
ATOM 2473 C C . PHE A 1 313 ? 3.221 -2.380 -17.757 1.00 98.88 313 PHE A C 1
ATOM 2475 O O . PHE A 1 313 ? 3.064 -3.589 -17.935 1.00 98.88 313 PHE A O 1
ATOM 2482 N N . ALA A 1 314 ? 4.403 -1.828 -17.477 1.00 98.88 314 ALA A N 1
ATOM 2483 C CA . ALA A 1 314 ? 5.647 -2.573 -17.415 1.00 98.88 314 ALA A CA 1
ATOM 2484 C C . ALA A 1 314 ? 5.621 -3.619 -16.297 1.00 98.88 314 ALA A C 1
ATOM 2486 O O . ALA A 1 314 ? 5.828 -4.795 -16.579 1.00 98.88 314 ALA A O 1
ATOM 2487 N N . ILE A 1 315 ? 5.311 -3.228 -15.054 1.00 98.88 315 ILE A N 1
ATOM 2488 C CA . ILE A 1 315 ? 5.347 -4.154 -13.915 1.00 98.88 315 ILE A CA 1
ATOM 2489 C C . ILE A 1 315 ? 4.366 -5.320 -14.097 1.00 98.88 315 ILE A C 1
ATOM 2491 O O . ILE A 1 315 ? 4.733 -6.467 -13.880 1.00 98.88 315 ILE A O 1
ATOM 2495 N N . LEU A 1 316 ? 3.153 -5.064 -14.595 1.00 98.94 316 LEU A N 1
ATOM 2496 C CA . LEU A 1 316 ? 2.175 -6.122 -14.861 1.00 98.94 316 LEU A CA 1
ATOM 2497 C C . LEU A 1 316 ? 2.581 -7.004 -16.045 1.00 98.94 316 LEU A C 1
ATOM 2499 O O . LEU A 1 316 ? 2.333 -8.206 -16.018 1.00 98.94 316 LEU A O 1
ATOM 2503 N N . GLY A 1 317 ? 3.213 -6.431 -17.074 1.00 98.88 317 GLY A N 1
ATOM 2504 C CA . GLY A 1 317 ? 3.783 -7.204 -18.177 1.00 98.88 317 GLY A CA 1
ATOM 2505 C C . GLY A 1 317 ? 4.891 -8.150 -17.704 1.00 98.88 317 GLY A C 1
ATOM 2506 O O . GLY A 1 317 ? 4.926 -9.308 -18.118 1.00 98.88 317 GLY A O 1
ATOM 2507 N N . LEU A 1 318 ? 5.744 -7.692 -16.782 1.00 98.88 318 LEU A N 1
ATOM 2508 C CA . LEU A 1 318 ? 6.771 -8.521 -16.145 1.00 98.88 318 LEU A CA 1
ATOM 2509 C C . LEU A 1 318 ? 6.146 -9.625 -15.280 1.00 98.88 318 LEU A C 1
ATOM 2511 O O . LEU A 1 318 ? 6.567 -10.773 -15.400 1.00 98.88 318 LEU A O 1
ATOM 2515 N N . HIS A 1 319 ? 5.088 -9.325 -14.519 1.00 98.81 319 HIS A N 1
ATOM 2516 C CA . HIS A 1 319 ? 4.347 -10.312 -13.714 1.00 98.81 319 HIS A CA 1
ATOM 2517 C C . HIS A 1 319 ? 3.653 -11.387 -14.563 1.00 98.81 319 HIS A C 1
ATOM 2519 O O . HIS A 1 319 ? 3.538 -12.539 -14.145 1.00 98.81 319 HIS A O 1
ATOM 2525 N N . LYS A 1 320 ? 3.189 -11.042 -15.773 1.00 98.81 320 LYS A N 1
ATOM 2526 C CA . LYS A 1 320 ? 2.655 -12.029 -16.730 1.00 98.81 320 LYS A CA 1
ATOM 2527 C C . LYS A 1 320 ? 3.757 -12.922 -17.304 1.00 98.81 320 LYS A C 1
ATOM 2529 O O . LYS A 1 320 ? 3.541 -14.118 -17.494 1.00 98.81 320 LYS A O 1
ATOM 2534 N N . LEU A 1 321 ? 4.916 -12.333 -17.599 1.00 98.38 321 LEU A N 1
ATOM 2535 C CA . LEU A 1 321 ? 6.067 -13.008 -18.204 1.00 98.38 321 LEU A CA 1
ATOM 2536 C C . LEU A 1 321 ? 6.857 -13.870 -17.202 1.00 98.38 321 LEU A C 1
ATOM 2538 O O . LEU A 1 321 ? 7.435 -14.886 -17.580 1.00 98.38 321 LEU A O 1
ATOM 2542 N N . GLY A 1 322 ? 6.893 -13.469 -15.932 1.00 98.44 322 GLY A N 1
ATOM 2543 C CA . GLY A 1 322 ? 7.721 -14.077 -14.890 1.00 98.44 322 GLY A CA 1
ATOM 2544 C C . GLY A 1 322 ? 9.104 -13.490 -14.723 1.00 98.44 322 GLY A C 1
ATOM 2545 O O . GLY A 1 322 ? 9.937 -14.097 -14.055 1.00 98.44 322 GLY A O 1
ATOM 2546 N N . ALA A 1 323 ? 9.361 -12.331 -15.316 1.00 98.62 323 ALA A N 1
ATOM 2547 C CA . ALA A 1 323 ? 10.541 -11.548 -14.991 1.00 98.62 323 ALA A CA 1
ATOM 2548 C C . ALA A 1 323 ? 10.374 -10.893 -13.608 1.00 98.62 323 ALA A C 1
ATOM 2550 O O . ALA A 1 323 ? 9.259 -10.629 -13.161 1.00 98.62 323 ALA A O 1
ATOM 2551 N N . ILE A 1 324 ? 11.489 -10.629 -12.935 1.00 98.88 324 ILE A N 1
ATOM 2552 C CA . ILE A 1 324 ? 11.520 -10.052 -11.592 1.00 98.88 324 ILE A CA 1
ATOM 2553 C C . ILE A 1 324 ? 11.655 -8.536 -11.726 1.00 98.88 324 ILE A C 1
ATOM 2555 O O . ILE A 1 324 ? 12.685 -8.034 -12.190 1.00 98.88 324 ILE A O 1
ATOM 2559 N N . ALA A 1 325 ? 10.621 -7.804 -11.318 1.00 98.88 325 ALA A N 1
ATOM 2560 C CA . ALA A 1 325 ? 10.632 -6.346 -11.345 1.00 98.88 325 ALA A CA 1
ATOM 2561 C C . ALA A 1 325 ? 11.507 -5.783 -10.215 1.00 98.88 325 ALA A C 1
ATOM 2563 O O . ALA A 1 325 ? 11.456 -6.266 -9.084 1.00 98.88 325 ALA A O 1
ATOM 2564 N N . ILE A 1 326 ? 12.276 -4.733 -10.508 1.00 98.81 326 ILE A N 1
ATOM 2565 C CA . ILE A 1 326 ? 13.080 -4.005 -9.520 1.00 98.81 326 ILE A CA 1
ATOM 2566 C C . ILE A 1 326 ? 12.765 -2.511 -9.615 1.00 98.81 326 ILE A C 1
ATOM 2568 O O . ILE A 1 326 ? 13.404 -1.800 -10.394 1.00 98.81 326 ILE A O 1
ATOM 2572 N N . PRO A 1 327 ? 11.772 -2.006 -8.870 1.00 98.44 327 PRO A N 1
ATOM 2573 C CA . PRO A 1 327 ? 11.510 -0.578 -8.813 1.00 98.44 327 PRO A CA 1
ATOM 2574 C C . PRO A 1 327 ? 12.680 0.168 -8.164 1.00 98.44 327 PRO A C 1
ATOM 2576 O O . PRO A 1 327 ? 13.240 -0.285 -7.164 1.00 98.44 327 PRO A O 1
ATOM 2579 N N . ALA A 1 328 ? 13.048 1.312 -8.732 1.00 97.50 328 ALA A N 1
ATOM 2580 C CA . ALA A 1 328 ? 14.118 2.158 -8.227 1.00 97.50 328 ALA A CA 1
ATOM 2581 C C . ALA A 1 328 ? 13.810 3.647 -8.451 1.00 97.50 328 ALA A C 1
ATOM 2583 O O . ALA A 1 328 ? 13.112 4.029 -9.389 1.00 97.50 328 ALA A O 1
ATOM 2584 N N . THR A 1 329 ? 14.313 4.488 -7.547 1.00 95.06 329 THR A N 1
ATOM 2585 C CA . THR A 1 329 ? 14.121 5.945 -7.593 1.00 95.06 329 THR A CA 1
ATOM 2586 C C . THR A 1 329 ? 14.928 6.578 -8.726 1.00 95.06 329 THR A C 1
ATOM 2588 O O . THR A 1 329 ? 16.023 6.126 -9.054 1.00 95.06 329 THR A O 1
ATOM 2591 N N . ASN A 1 330 ? 14.428 7.674 -9.292 1.00 93.31 330 ASN A N 1
ATOM 2592 C CA . ASN A 1 330 ? 15.143 8.464 -10.297 1.00 93.31 330 ASN A CA 1
ATOM 2593 C C . ASN A 1 330 ? 16.306 9.296 -9.723 1.00 93.31 330 ASN A C 1
ATOM 2595 O O . ASN A 1 330 ? 16.970 10.008 -10.469 1.00 93.31 330 ASN A O 1
ATOM 2599 N N . LEU A 1 331 ? 16.527 9.253 -8.406 1.00 93.94 331 LEU A N 1
ATOM 2600 C CA . LEU A 1 331 ? 17.598 9.987 -7.726 1.00 93.94 331 LEU A CA 1
ATOM 2601 C C . LEU A 1 331 ? 18.953 9.260 -7.747 1.00 93.94 331 LEU A C 1
ATOM 2603 O O . LEU A 1 331 ? 19.939 9.822 -7.273 1.00 93.94 331 LEU A O 1
ATOM 2607 N N . LEU A 1 332 ? 19.002 8.023 -8.250 1.00 94.75 332 LEU A N 1
ATOM 2608 C CA . LEU A 1 332 ? 20.223 7.218 -8.275 1.00 94.75 332 LEU A CA 1
ATOM 2609 C C . LEU A 1 332 ? 21.258 7.795 -9.244 1.00 94.75 332 LEU A C 1
ATOM 2611 O O . LEU A 1 332 ? 20.922 8.270 -10.330 1.00 94.75 332 LEU A O 1
ATOM 2615 N N . LYS A 1 333 ? 22.524 7.720 -8.838 1.00 96.75 333 LYS A N 1
ATOM 2616 C CA . LYS A 1 333 ? 23.685 8.122 -9.636 1.00 96.75 333 LYS A CA 1
ATOM 2617 C C . LYS A 1 333 ? 24.404 6.916 -10.225 1.00 96.75 333 LYS A C 1
ATOM 2619 O O . LYS A 1 333 ? 24.120 5.786 -9.847 1.00 96.75 333 LYS A O 1
ATOM 2624 N N . GLU A 1 334 ? 25.355 7.150 -11.122 1.00 97.38 334 GLU A N 1
ATOM 2625 C CA . GLU A 1 334 ? 26.164 6.114 -11.773 1.00 97.38 334 GLU A CA 1
ATOM 2626 C C . GLU A 1 334 ? 26.620 5.028 -10.783 1.00 97.38 334 GLU A C 1
ATOM 2628 O O . GLU A 1 334 ? 26.279 3.863 -10.947 1.00 97.38 334 GLU A O 1
ATOM 2633 N N . HIS A 1 335 ? 27.310 5.406 -9.702 1.00 95.75 335 HIS A N 1
ATOM 2634 C CA . HIS A 1 335 ? 27.824 4.448 -8.713 1.00 95.75 335 HIS A CA 1
ATOM 2635 C C . HIS A 1 335 ? 26.719 3.631 -8.014 1.00 95.75 335 HIS A C 1
ATOM 2637 O O . HIS A 1 335 ? 26.896 2.440 -7.750 1.00 95.75 335 HIS A O 1
ATOM 2643 N N . ASP A 1 336 ? 25.566 4.250 -7.742 1.00 95.56 336 ASP A N 1
ATOM 2644 C CA . ASP A 1 336 ? 24.398 3.589 -7.163 1.00 95.56 336 ASP A CA 1
ATOM 2645 C C . ASP A 1 336 ? 23.788 2.561 -8.118 1.00 95.56 336 ASP A C 1
ATOM 2647 O O . ASP A 1 336 ? 23.324 1.501 -7.680 1.00 95.56 336 ASP A O 1
ATOM 2651 N N . LEU A 1 337 ? 23.736 2.911 -9.404 1.00 97.31 337 LEU A N 1
ATOM 2652 C CA . LEU A 1 337 ? 23.188 2.095 -10.479 1.00 97.31 337 LEU A CA 1
ATOM 2653 C C . LEU A 1 337 ? 24.113 0.918 -10.778 1.00 97.31 337 LEU A C 1
ATOM 2655 O O . LEU A 1 337 ? 23.637 -0.212 -10.757 1.00 97.31 337 LEU A O 1
ATOM 2659 N N . THR A 1 338 ? 25.419 1.154 -10.938 1.00 97.56 338 THR A N 1
ATOM 2660 C CA . THR A 1 338 ? 26.439 0.110 -11.137 1.00 97.56 338 THR A CA 1
ATOM 2661 C C . THR A 1 338 ? 26.350 -0.948 -10.040 1.00 97.56 338 THR A C 1
ATOM 2663 O O . THR A 1 338 ? 26.187 -2.134 -10.329 1.00 97.56 338 THR A O 1
ATOM 2666 N N . TYR A 1 339 ? 26.327 -0.523 -8.769 1.00 95.44 339 TYR A N 1
ATOM 2667 C CA . TYR A 1 339 ? 26.172 -1.443 -7.641 1.00 95.44 339 TYR A CA 1
ATOM 2668 C C . TYR A 1 339 ? 24.905 -2.304 -7.762 1.00 95.44 339 TYR A C 1
ATOM 2670 O O . TYR A 1 339 ? 24.957 -3.525 -7.607 1.00 95.44 339 TYR A O 1
ATOM 2678 N N . ARG A 1 340 ? 23.753 -1.689 -8.057 1.00 96.88 340 ARG A N 1
ATOM 2679 C CA . ARG A 1 340 ? 22.472 -2.406 -8.149 1.00 96.88 340 ARG A CA 1
ATOM 2680 C C . ARG A 1 340 ? 22.412 -3.326 -9.366 1.00 96.88 340 ARG A C 1
ATOM 2682 O O . ARG A 1 340 ? 21.843 -4.415 -9.270 1.00 96.88 340 ARG A O 1
ATOM 2689 N N . PHE A 1 341 ? 22.997 -2.913 -10.490 1.00 97.75 341 PHE A N 1
ATOM 2690 C CA . PHE A 1 341 ? 23.087 -3.720 -11.703 1.00 97.75 341 PHE A CA 1
ATOM 2691 C C . PHE A 1 341 ? 23.909 -4.979 -11.465 1.00 97.75 341 PHE A C 1
ATOM 2693 O O . PHE A 1 341 ? 23.496 -6.057 -11.897 1.00 97.75 341 PHE A O 1
ATOM 2700 N N . ASP A 1 342 ? 25.026 -4.874 -10.752 1.00 95.94 342 ASP A N 1
ATOM 2701 C CA . ASP A 1 342 ? 25.875 -6.016 -10.418 1.00 95.94 342 ASP A CA 1
ATOM 2702 C C . ASP A 1 342 ? 25.225 -6.912 -9.360 1.00 95.94 342 ASP A C 1
ATOM 2704 O O . ASP A 1 342 ? 25.052 -8.115 -9.586 1.00 95.94 342 ASP A O 1
ATOM 2708 N N . ALA A 1 343 ? 24.787 -6.330 -8.238 1.00 95.50 343 ALA A N 1
ATOM 2709 C CA . ALA A 1 343 ? 24.235 -7.069 -7.105 1.00 95.50 343 ALA A CA 1
ATOM 2710 C C . ALA A 1 343 ? 23.005 -7.904 -7.505 1.00 95.50 343 ALA A C 1
ATOM 2712 O O . ALA A 1 343 ? 22.972 -9.123 -7.295 1.00 95.50 343 ALA A O 1
ATOM 2713 N N . ALA A 1 344 ? 22.022 -7.281 -8.168 1.00 96.56 344 ALA A N 1
ATOM 2714 C CA . ALA A 1 344 ? 20.826 -7.983 -8.640 1.00 96.56 344 ALA A CA 1
ATOM 2715 C C . ALA A 1 344 ? 21.060 -8.748 -9.955 1.00 96.56 344 ALA A C 1
ATOM 2717 O O . ALA A 1 344 ? 20.238 -9.581 -10.355 1.00 96.56 344 ALA A O 1
ATOM 2718 N N . GLY A 1 345 ? 22.164 -8.478 -10.656 1.00 97.06 345 GLY A N 1
ATOM 2719 C CA . GLY A 1 345 ? 22.378 -8.930 -12.025 1.00 97.06 345 GLY A CA 1
ATOM 2720 C C . GLY A 1 345 ? 21.310 -8.373 -12.965 1.00 97.06 345 GLY A C 1
ATOM 2721 O O . GLY A 1 345 ? 20.656 -9.148 -13.653 1.00 97.06 345 GLY A O 1
ATOM 2722 N N . VAL A 1 346 ? 21.052 -7.069 -12.958 1.00 98.38 346 VAL A N 1
ATOM 2723 C CA . VAL A 1 346 ? 20.037 -6.454 -13.829 1.00 98.38 346 VAL A CA 1
ATOM 2724 C C . VAL A 1 346 ? 20.379 -6.717 -15.293 1.00 98.38 346 VAL A C 1
ATOM 2726 O O . VAL A 1 346 ? 21.510 -6.514 -15.718 1.00 98.38 346 VAL A O 1
ATOM 2729 N N . SER A 1 347 ? 19.398 -7.185 -16.062 1.00 97.31 347 SER A N 1
ATOM 2730 C CA . SER A 1 347 ? 19.584 -7.537 -17.479 1.00 97.31 347 SER A CA 1
ATOM 2731 C C . SER A 1 347 ? 18.890 -6.576 -18.442 1.00 97.31 347 SER A C 1
ATOM 2733 O O . SER A 1 347 ? 19.318 -6.432 -19.588 1.00 97.31 347 SER A O 1
ATOM 2735 N N . ALA A 1 348 ? 17.851 -5.893 -17.964 1.00 98.69 348 ALA A N 1
ATOM 2736 C CA . ALA A 1 348 ? 17.122 -4.879 -18.705 1.00 98.69 348 ALA A CA 1
ATOM 2737 C C . ALA A 1 348 ? 16.701 -3.735 -17.778 1.00 98.69 348 ALA A C 1
ATOM 2739 O O . ALA A 1 348 ? 16.479 -3.947 -16.583 1.00 98.69 348 ALA A O 1
ATOM 2740 N N . ILE A 1 349 ? 16.574 -2.533 -18.333 1.00 98.56 349 ILE A N 1
ATOM 2741 C CA . ILE A 1 349 ? 16.161 -1.331 -17.603 1.00 98.56 349 ILE A CA 1
ATOM 2742 C C . ILE A 1 349 ? 15.077 -0.621 -18.406 1.00 98.56 349 ILE A C 1
ATOM 2744 O O . ILE A 1 349 ? 15.208 -0.475 -19.620 1.00 98.56 349 ILE A O 1
ATOM 2748 N N . ILE A 1 350 ? 14.033 -0.158 -17.723 1.00 98.56 350 ILE A N 1
ATOM 2749 C CA . ILE A 1 350 ? 13.011 0.731 -18.275 1.00 98.56 350 ILE A CA 1
ATOM 2750 C C . ILE A 1 350 ? 13.060 2.042 -17.495 1.00 98.56 350 ILE A C 1
ATOM 2752 O O . ILE A 1 350 ? 12.907 2.053 -16.273 1.00 98.56 350 ILE A O 1
ATOM 2756 N N . CYS A 1 351 ? 13.299 3.134 -18.208 1.00 96.94 351 CYS A N 1
ATOM 2757 C CA . CYS A 1 351 ? 13.675 4.422 -17.650 1.00 96.94 351 CYS A CA 1
ATOM 2758 C C . CYS A 1 351 ? 12.721 5.530 -18.111 1.00 96.94 351 CYS A C 1
ATOM 2760 O O . CYS A 1 351 ? 12.264 5.530 -19.255 1.00 96.94 351 CYS A O 1
ATOM 2762 N N . ALA A 1 352 ? 12.433 6.483 -17.226 1.00 96.25 352 ALA A N 1
ATOM 2763 C CA . ALA A 1 352 ? 11.789 7.738 -17.591 1.00 96.25 352 ALA A CA 1
ATOM 2764 C C . ALA A 1 352 ? 12.673 8.522 -18.574 1.00 96.25 352 ALA A C 1
ATOM 2766 O O . ALA A 1 352 ? 13.901 8.466 -18.485 1.00 96.25 352 ALA A O 1
ATOM 2767 N N . ASP A 1 353 ? 12.040 9.267 -19.479 1.00 94.25 353 ASP A N 1
ATOM 2768 C CA . ASP A 1 353 ? 12.734 10.151 -20.419 1.00 94.25 353 ASP A CA 1
ATOM 2769 C C . ASP A 1 353 ? 13.219 11.409 -19.699 1.00 94.25 353 ASP A C 1
ATOM 2771 O O . ASP A 1 353 ? 12.524 12.417 -19.586 1.00 94.25 353 ASP A O 1
ATOM 2775 N N . ASP A 1 354 ? 14.390 11.286 -19.094 1.00 93.38 354 ASP A N 1
ATOM 2776 C CA . ASP A 1 354 ? 15.063 12.328 -18.336 1.00 93.38 354 ASP A CA 1
ATOM 2777 C C . ASP A 1 354 ? 16.546 12.252 -18.697 1.00 93.38 354 ASP A C 1
ATOM 2779 O O . ASP A 1 354 ? 17.190 11.228 -18.460 1.00 93.38 354 ASP A O 1
ATOM 2783 N N . ASP A 1 355 ? 17.073 13.309 -19.322 1.00 92.06 355 ASP A N 1
ATOM 2784 C CA . ASP A 1 355 ? 18.444 13.336 -19.845 1.00 92.06 355 ASP A CA 1
ATOM 2785 C C . ASP A 1 355 ? 19.484 13.029 -18.768 1.00 92.06 355 ASP A C 1
ATOM 2787 O O . ASP A 1 355 ? 20.432 12.282 -19.017 1.00 92.06 355 ASP A O 1
ATOM 2791 N N . GLY A 1 356 ? 19.295 13.584 -17.567 1.00 94.69 356 GLY A N 1
ATOM 2792 C CA . GLY A 1 356 ? 20.195 13.364 -16.444 1.00 94.69 356 GLY A CA 1
ATOM 2793 C C . GLY A 1 356 ? 20.171 11.906 -16.008 1.00 94.69 356 GLY A C 1
ATOM 2794 O O . GLY A 1 356 ? 21.221 11.288 -15.879 1.00 94.69 356 GLY A O 1
ATOM 2795 N N . LEU A 1 357 ? 18.981 11.331 -15.839 1.00 95.50 357 LEU A N 1
ATOM 2796 C CA . LEU A 1 357 ? 18.839 9.928 -15.459 1.00 95.50 357 LEU A CA 1
ATOM 2797 C C . LEU A 1 357 ? 19.377 8.970 -16.534 1.00 95.50 357 LEU A C 1
ATOM 2799 O O . LEU A 1 357 ? 20.125 8.049 -16.211 1.00 95.50 357 LEU A O 1
ATOM 2803 N N . CYS A 1 358 ? 19.020 9.178 -17.803 1.00 97.00 358 CYS A N 1
ATOM 2804 C CA . CYS A 1 358 ? 19.473 8.324 -18.902 1.00 97.00 358 CYS A CA 1
ATOM 2805 C C . CYS A 1 358 ? 21.000 8.358 -19.033 1.00 97.00 358 CYS A C 1
ATOM 2807 O O . CYS A 1 358 ? 21.613 7.317 -19.254 1.00 97.00 358 CYS A O 1
ATOM 2809 N N . HIS A 1 359 ? 21.616 9.529 -18.832 1.00 97.56 359 HIS A N 1
ATOM 2810 C CA . HIS A 1 359 ? 23.068 9.669 -18.813 1.00 97.56 359 HIS A CA 1
ATOM 2811 C C . HIS A 1 359 ? 23.721 8.836 -17.699 1.00 97.56 359 HIS A C 1
ATOM 2813 O O . HIS A 1 359 ? 24.669 8.100 -17.962 1.00 97.56 359 HIS A O 1
ATOM 2819 N N . GLU A 1 360 ? 23.195 8.894 -16.473 1.00 98.31 360 GLU A N 1
ATOM 2820 C CA . GLU A 1 360 ? 23.709 8.109 -15.338 1.00 98.31 360 GLU A CA 1
ATOM 2821 C C . GLU A 1 360 ? 23.549 6.596 -15.583 1.00 98.31 360 GLU A C 1
ATOM 2823 O O . GLU A 1 360 ? 24.437 5.811 -15.244 1.00 98.31 360 GLU A O 1
ATOM 2828 N N . VAL A 1 361 ? 22.453 6.176 -16.232 1.00 98.06 361 VAL A N 1
ATOM 2829 C CA . VAL A 1 361 ? 22.252 4.778 -16.650 1.00 98.06 361 VAL A CA 1
ATOM 2830 C C . VAL A 1 361 ? 23.249 4.363 -17.730 1.00 98.06 361 VAL A C 1
ATOM 2832 O O . VAL A 1 361 ? 23.771 3.253 -17.660 1.00 98.06 361 VAL A O 1
ATOM 2835 N N . ASP A 1 362 ? 23.541 5.220 -18.709 1.00 98.00 362 ASP A N 1
ATOM 2836 C CA . ASP A 1 362 ? 24.521 4.928 -19.759 1.00 98.00 362 ASP A CA 1
ATOM 2837 C C . ASP A 1 362 ? 25.930 4.729 -19.185 1.00 98.00 362 ASP A C 1
ATOM 2839 O O . ASP A 1 362 ? 26.612 3.769 -19.555 1.00 98.00 362 ASP A O 1
ATOM 2843 N N . LEU A 1 363 ? 26.339 5.588 -18.244 1.00 98.00 363 LEU A N 1
ATOM 2844 C CA . LEU A 1 363 ? 27.623 5.476 -17.547 1.00 98.00 363 LEU A CA 1
ATOM 2845 C C . LEU A 1 363 ? 27.730 4.174 -16.739 1.00 98.00 363 LEU A C 1
ATOM 2847 O O . LEU A 1 363 ? 28.745 3.477 -16.817 1.00 98.00 363 LEU A O 1
ATOM 2851 N N . ALA A 1 364 ? 26.672 3.814 -16.008 1.00 98.06 364 ALA A N 1
ATOM 2852 C CA . ALA A 1 364 ? 26.636 2.582 -15.224 1.00 98.06 364 ALA A CA 1
ATOM 2853 C C . ALA A 1 364 ? 26.588 1.327 -16.115 1.00 98.06 364 ALA A C 1
ATOM 2855 O O . ALA A 1 364 ? 27.333 0.371 -15.904 1.00 98.06 364 ALA A O 1
ATOM 2856 N N . ALA A 1 365 ? 25.765 1.328 -17.168 1.00 97.50 365 ALA A N 1
ATOM 2857 C CA . ALA A 1 365 ? 25.644 0.203 -18.095 1.00 97.50 365 ALA A CA 1
ATOM 2858 C C . ALA A 1 365 ? 26.949 -0.073 -18.861 1.00 97.50 365 ALA A C 1
ATOM 2860 O O . ALA A 1 365 ? 27.240 -1.228 -19.169 1.00 97.50 365 ALA A O 1
ATOM 2861 N N . ALA A 1 366 ? 27.772 0.950 -19.120 1.00 96.81 366 ALA A N 1
ATOM 2862 C CA . ALA A 1 366 ? 29.095 0.771 -19.719 1.00 96.81 366 ALA A CA 1
ATOM 2863 C C . ALA A 1 366 ? 30.048 -0.072 -18.845 1.00 96.81 366 ALA A C 1
ATOM 2865 O O . ALA A 1 366 ? 30.963 -0.703 -19.374 1.00 96.81 366 ALA A O 1
ATOM 2866 N N . GLN A 1 367 ? 29.825 -0.109 -17.527 1.00 96.81 367 GLN A N 1
ATOM 2867 C CA . GLN A 1 367 ? 30.595 -0.910 -16.565 1.00 96.81 367 GLN A CA 1
ATOM 2868 C C . GLN A 1 367 ? 29.962 -2.281 -16.284 1.00 96.81 367 GLN A C 1
ATOM 2870 O O . GLN A 1 367 ? 30.646 -3.183 -15.804 1.00 96.81 367 GLN A O 1
ATOM 2875 N N . CYS A 1 368 ? 28.686 -2.456 -16.632 1.00 97.12 368 CYS A N 1
ATOM 2876 C CA . CYS A 1 368 ? 27.880 -3.633 -16.319 1.00 97.12 368 CYS A CA 1
ATOM 2877 C C . CYS A 1 368 ? 27.429 -4.354 -17.608 1.00 97.12 368 CYS A C 1
ATOM 2879 O O . CYS A 1 368 ? 26.282 -4.193 -18.036 1.00 97.12 368 CYS A O 1
ATOM 2881 N N . PRO A 1 369 ? 28.280 -5.193 -18.236 1.00 94.38 369 PRO A N 1
ATOM 2882 C CA . PRO A 1 369 ? 27.985 -5.840 -19.523 1.00 94.38 369 PRO A CA 1
ATOM 2883 C C . PRO A 1 369 ? 26.792 -6.814 -19.487 1.00 94.38 369 PRO A C 1
ATOM 2885 O O . PRO A 1 369 ? 26.309 -7.256 -20.531 1.00 94.38 369 PRO A O 1
ATOM 2888 N N . GLN A 1 370 ? 26.310 -7.183 -18.297 1.00 95.38 370 GLN A N 1
ATOM 2889 C CA . GLN A 1 370 ? 25.086 -7.959 -18.117 1.00 95.38 370 GLN A CA 1
ATOM 2890 C C . GLN A 1 370 ? 23.811 -7.174 -18.457 1.00 95.38 370 GLN A C 1
ATOM 2892 O O . GLN A 1 370 ? 22.793 -7.808 -18.743 1.00 95.38 370 GLN A O 1
ATOM 2897 N N . VAL A 1 371 ? 23.857 -5.835 -18.447 1.00 97.75 371 VAL A N 1
ATOM 2898 C CA . VAL A 1 371 ? 22.749 -4.970 -18.867 1.00 97.75 371 VAL A CA 1
ATOM 2899 C C . VAL A 1 371 ? 22.692 -4.979 -20.392 1.00 97.75 371 VAL A C 1
ATOM 2901 O O . VAL A 1 371 ? 23.474 -4.321 -21.071 1.00 97.75 371 VAL A O 1
ATOM 2904 N N . LYS A 1 372 ? 21.763 -5.760 -20.944 1.00 96.62 372 LYS A N 1
ATOM 2905 C CA . LYS A 1 372 ? 21.647 -5.994 -22.392 1.00 96.62 372 LYS A CA 1
ATOM 2906 C C . LYS A 1 372 ? 20.651 -5.068 -23.070 1.00 96.62 372 LYS A C 1
ATOM 2908 O O . LYS A 1 372 ? 20.762 -4.835 -24.268 1.00 96.62 372 LYS A O 1
ATOM 2913 N N . LEU A 1 373 ? 19.655 -4.599 -22.323 1.00 98.12 373 LEU A N 1
ATOM 2914 C CA . LEU A 1 373 ? 18.526 -3.851 -22.859 1.00 98.12 373 LEU A CA 1
ATOM 2915 C C . LEU A 1 373 ? 18.302 -2.583 -22.045 1.00 98.12 373 LEU A C 1
ATOM 2917 O O . LEU A 1 373 ? 18.180 -2.624 -20.820 1.00 98.12 373 LEU A O 1
ATOM 2921 N N . LYS A 1 374 ? 18.189 -1.462 -22.747 1.00 98.44 374 LYS A N 1
ATOM 2922 C CA . LYS A 1 374 ? 17.826 -0.169 -22.175 1.00 98.44 374 LYS A CA 1
ATOM 2923 C C . LYS A 1 374 ? 16.605 0.344 -22.925 1.00 98.44 374 LYS A C 1
ATOM 2925 O O . LYS A 1 374 ? 16.638 0.453 -24.149 1.00 98.44 374 LYS A O 1
ATOM 2930 N N . LEU A 1 375 ? 15.521 0.592 -22.203 1.00 98.62 375 LEU A N 1
ATOM 2931 C CA . LEU A 1 375 ? 14.254 1.077 -22.734 1.00 98.62 375 LEU A CA 1
ATOM 2932 C C . LEU A 1 375 ? 13.934 2.428 -22.095 1.00 98.62 375 LEU A C 1
ATOM 2934 O O . LEU A 1 375 ? 14.040 2.566 -20.877 1.00 98.62 375 LEU A O 1
ATOM 2938 N N . VAL A 1 376 ? 13.526 3.408 -22.893 1.00 98.19 376 VAL A N 1
ATOM 2939 C CA . VAL A 1 376 ? 13.162 4.750 -22.418 1.00 98.19 376 VAL A CA 1
ATOM 2940 C C . VAL A 1 376 ? 11.711 5.057 -22.782 1.00 98.19 376 VAL A C 1
ATOM 2942 O O . VAL A 1 376 ? 11.228 4.635 -23.835 1.00 98.19 376 VAL A O 1
ATOM 2945 N N . THR A 1 377 ? 10.983 5.733 -21.892 1.00 97.06 377 THR A N 1
ATOM 2946 C CA . THR A 1 377 ? 9.652 6.280 -22.213 1.00 97.06 377 THR A CA 1
ATOM 2947 C C . THR A 1 377 ? 9.762 7.449 -23.200 1.00 97.06 377 THR A C 1
ATOM 2949 O O . THR A 1 377 ? 10.862 7.889 -23.500 1.00 97.06 377 THR A O 1
ATOM 2952 N N . GLY A 1 378 ? 8.642 7.982 -23.683 1.00 92.50 378 GLY A N 1
ATOM 2953 C CA . GLY A 1 378 ? 8.639 9.100 -24.626 1.00 92.50 378 GLY A CA 1
ATOM 2954 C C . GLY A 1 378 ? 8.729 8.667 -26.091 1.00 92.50 378 GLY A C 1
ATOM 2955 O O . GLY A 1 378 ? 8.878 7.486 -26.418 1.00 92.50 378 GLY A O 1
ATOM 2956 N N . ASP A 1 379 ? 8.578 9.645 -26.983 1.00 86.31 379 ASP A N 1
ATOM 2957 C CA . ASP A 1 379 ? 8.489 9.424 -28.431 1.00 86.31 379 ASP A CA 1
ATOM 2958 C C . ASP A 1 379 ? 9.775 9.806 -29.188 1.00 86.31 379 ASP A C 1
ATOM 2960 O O . ASP A 1 379 ? 9.980 9.349 -30.321 1.00 86.31 379 ASP A O 1
ATOM 2964 N N . GLU A 1 380 ? 10.653 10.599 -28.567 1.00 90.06 380 GLU A N 1
ATOM 2965 C CA . GLU A 1 380 ? 11.878 11.107 -29.189 1.00 90.06 380 GLU A CA 1
ATOM 2966 C C . GLU A 1 380 ? 12.993 10.050 -29.190 1.00 90.06 380 GLU A C 1
ATOM 2968 O O . GLU A 1 380 ? 13.374 9.567 -28.126 1.00 90.06 380 GLU A O 1
ATOM 2973 N N . PRO A 1 381 ? 13.541 9.664 -30.360 1.00 92.88 381 PRO A N 1
ATOM 2974 C CA . PRO A 1 381 ? 14.572 8.635 -30.438 1.00 92.88 381 PRO A CA 1
ATOM 2975 C C . PRO A 1 381 ? 15.815 8.953 -29.598 1.00 92.88 381 PRO A C 1
ATOM 2977 O O . PRO A 1 381 ? 16.404 10.026 -29.731 1.00 92.88 381 PRO A O 1
ATOM 2980 N N . ARG A 1 382 ? 16.285 7.965 -28.829 1.00 94.38 382 ARG A N 1
ATOM 2981 C CA . ARG A 1 382 ? 17.559 8.013 -28.100 1.00 94.38 382 ARG A CA 1
ATOM 2982 C C . ARG A 1 382 ? 18.501 6.916 -28.591 1.00 94.38 382 ARG A C 1
ATOM 2984 O O . ARG A 1 382 ? 18.141 5.742 -28.643 1.00 94.38 382 ARG A O 1
ATOM 2991 N N . GLU A 1 383 ? 19.725 7.292 -28.950 1.00 93.62 383 GLU A N 1
ATOM 2992 C CA . GLU A 1 383 ? 20.726 6.348 -29.456 1.00 93.62 383 GLU A CA 1
ATOM 2993 C C . GLU A 1 383 ? 21.084 5.285 -28.408 1.00 93.62 383 GLU A C 1
ATOM 2995 O O . GLU A 1 383 ? 21.388 5.605 -27.263 1.00 93.62 383 GLU A O 1
ATOM 3000 N N . GLY A 1 384 ? 21.061 4.007 -28.800 1.00 94.62 384 GLY A N 1
ATOM 3001 C CA . GLY A 1 384 ? 21.370 2.888 -27.903 1.00 94.62 384 GLY A CA 1
ATOM 3002 C C . GLY A 1 384 ? 20.248 2.523 -26.924 1.00 94.62 384 GLY A C 1
ATOM 3003 O O . GLY A 1 384 ? 20.483 1.723 -26.016 1.00 94.62 384 GLY A O 1
ATOM 3004 N N . TRP A 1 385 ? 19.051 3.088 -27.106 1.00 98.12 385 TRP A N 1
ATOM 3005 C CA . TRP A 1 385 ? 17.862 2.810 -26.309 1.00 98.12 385 TRP A CA 1
ATOM 3006 C C . TRP A 1 385 ? 16.691 2.392 -27.203 1.00 98.12 385 TRP A C 1
ATOM 3008 O O . TRP A 1 385 ? 16.514 2.894 -28.311 1.00 98.12 385 TRP A O 1
ATOM 3018 N N . HIS A 1 386 ? 15.875 1.476 -26.696 1.00 98.25 386 HIS A N 1
ATOM 3019 C CA . HIS A 1 386 ? 14.581 1.139 -27.274 1.00 98.25 386 HIS A CA 1
ATOM 3020 C C . HIS A 1 386 ? 13.520 2.151 -26.836 1.00 98.25 386 HIS A C 1
ATOM 3022 O O . HIS A 1 386 ? 13.457 2.530 -25.661 1.00 98.25 386 HIS A O 1
ATOM 3028 N N . MET A 1 387 ? 12.637 2.534 -27.755 1.00 97.75 387 MET A N 1
ATOM 3029 C CA . MET A 1 387 ? 11.585 3.519 -27.511 1.00 97.75 387 MET A CA 1
ATOM 3030 C C . MET A 1 387 ? 10.332 2.827 -26.982 1.00 97.75 387 MET A C 1
ATOM 3032 O O . MET A 1 387 ? 9.463 2.414 -27.755 1.00 97.75 387 MET A O 1
ATOM 3036 N N . PHE A 1 388 ? 10.230 2.695 -25.656 1.00 98.12 388 PHE A N 1
ATOM 3037 C CA . PHE A 1 388 ? 9.187 1.914 -24.988 1.00 98.12 388 PHE A CA 1
ATOM 3038 C C . PHE A 1 388 ? 7.790 2.284 -25.498 1.00 98.12 388 PHE A C 1
ATOM 3040 O O . PHE A 1 388 ? 7.092 1.414 -26.018 1.00 98.12 388 PHE A O 1
ATOM 3047 N N . ASP A 1 389 ? 7.417 3.569 -25.447 1.00 96.50 389 ASP A N 1
ATOM 3048 C CA . ASP A 1 389 ? 6.062 4.045 -25.769 1.00 96.50 389 ASP A CA 1
ATOM 3049 C C . ASP A 1 389 ? 5.654 3.866 -27.236 1.00 96.50 389 ASP A C 1
ATOM 3051 O O . ASP A 1 389 ? 4.452 3.851 -27.537 1.00 96.50 389 ASP A O 1
ATOM 3055 N N . ARG A 1 390 ? 6.624 3.703 -28.140 1.00 95.62 390 ARG A N 1
ATOM 3056 C CA . ARG A 1 390 ? 6.387 3.435 -29.564 1.00 95.62 390 ARG A CA 1
ATOM 3057 C C . ARG A 1 390 ? 6.326 1.941 -29.839 1.00 95.62 390 ARG A C 1
ATOM 3059 O O . ARG A 1 390 ? 5.456 1.491 -30.580 1.00 95.62 390 ARG A O 1
ATOM 3066 N N . GLU A 1 391 ? 7.235 1.184 -29.236 1.00 97.62 391 GLU A N 1
ATOM 3067 C CA . GLU A 1 391 ? 7.473 -0.215 -29.573 1.00 97.62 391 GLU A CA 1
ATOM 3068 C C . GLU A 1 391 ? 6.449 -1.153 -28.927 1.00 97.62 391 GLU A C 1
ATOM 3070 O O . GLU A 1 391 ? 5.896 -2.000 -29.629 1.00 97.62 391 GLU A O 1
ATOM 3075 N N . PHE A 1 392 ? 6.104 -0.980 -27.640 1.00 98.00 392 PHE A N 1
ATOM 3076 C CA . PHE A 1 392 ? 5.215 -1.937 -26.958 1.00 98.00 392 PHE A CA 1
ATOM 3077 C C . PHE A 1 392 ? 3.827 -2.005 -27.617 1.00 98.00 392 PHE A C 1
ATOM 3079 O O . PHE A 1 392 ? 3.233 -3.077 -27.727 1.00 98.00 392 PHE A O 1
ATOM 3086 N N . LYS A 1 393 ? 3.325 -0.873 -28.128 1.00 97.44 393 LYS A N 1
ATOM 3087 C CA . LYS A 1 393 ? 1.998 -0.757 -28.755 1.00 97.44 393 LYS A CA 1
ATOM 3088 C C . LYS A 1 393 ? 1.869 -1.545 -30.063 1.00 97.44 393 LYS A C 1
ATOM 3090 O O . LYS A 1 393 ? 0.747 -1.788 -30.502 1.00 97.44 393 LYS A O 1
ATOM 3095 N N . LEU A 1 394 ? 2.988 -1.944 -30.675 1.00 97.81 394 LEU A N 1
ATOM 3096 C CA . LEU A 1 394 ? 3.014 -2.753 -31.899 1.00 97.81 394 LEU A CA 1
ATOM 3097 C C . LEU A 1 394 ? 2.690 -4.230 -31.637 1.00 97.81 394 LEU A C 1
ATOM 3099 O O . LEU A 1 394 ? 2.420 -4.978 -32.576 1.00 97.81 394 LEU A O 1
ATOM 3103 N N . PHE A 1 395 ? 2.711 -4.655 -30.374 1.00 98.50 395 PHE A N 1
ATOM 3104 C CA . PHE A 1 395 ? 2.464 -6.036 -29.985 1.00 98.50 395 PHE A CA 1
ATOM 3105 C C . PHE A 1 395 ? 0.987 -6.290 -29.672 1.00 98.50 395 PHE A C 1
ATOM 3107 O O . PHE A 1 395 ? 0.187 -5.373 -29.462 1.00 98.50 395 PHE A O 1
ATOM 3114 N N . SER A 1 396 ? 0.616 -7.572 -29.655 1.00 98.12 396 SER A N 1
ATOM 3115 C CA . SER A 1 396 ? -0.743 -8.020 -29.346 1.00 98.12 396 SER A CA 1
ATOM 3116 C C . SER A 1 396 ? -1.154 -7.633 -27.924 1.00 98.12 396 SER A C 1
ATOM 3118 O O . SER A 1 396 ? -0.408 -7.846 -26.971 1.00 98.12 396 SER A O 1
ATOM 3120 N N . GLY A 1 397 ? -2.387 -7.148 -27.768 1.00 97.31 397 GLY A N 1
ATOM 3121 C CA . GLY A 1 397 ? -3.027 -6.924 -26.466 1.00 97.31 397 GLY A CA 1
ATOM 3122 C C . GLY A 1 397 ? -3.565 -8.185 -25.788 1.00 97.31 397 GLY A C 1
ATOM 3123 O O . GLY A 1 397 ? -4.351 -8.075 -24.851 1.00 97.31 397 GLY A O 1
ATOM 3124 N N . LYS A 1 398 ? -3.189 -9.371 -26.278 1.00 96.81 398 LYS A N 1
ATOM 3125 C CA . LYS A 1 398 ? -3.524 -10.674 -25.695 1.00 96.81 398 LYS A CA 1
ATOM 3126 C C . LYS A 1 398 ? -2.248 -11.401 -25.292 1.00 96.81 398 LYS A C 1
ATOM 3128 O O . LYS A 1 398 ? -1.327 -11.507 -26.102 1.00 96.81 398 LYS A O 1
ATOM 3133 N N . TYR A 1 399 ? -2.222 -11.910 -24.068 1.00 97.25 399 TYR A N 1
ATOM 3134 C CA . TYR A 1 399 ? -1.141 -12.723 -23.523 1.00 97.25 399 TYR A CA 1
ATOM 3135 C C . TYR A 1 399 ? -1.780 -13.773 -22.615 1.00 97.25 399 TYR A C 1
ATOM 3137 O O . TYR A 1 399 ? -2.438 -13.414 -21.641 1.00 97.25 399 TYR A O 1
ATOM 3145 N N . GLU A 1 400 ? -1.660 -15.045 -22.982 1.00 94.00 400 GLU A N 1
ATOM 3146 C CA . GLU A 1 400 ? -2.417 -16.128 -22.351 1.00 94.00 400 GLU A CA 1
ATOM 3147 C C . GLU A 1 400 ? -1.643 -16.760 -21.194 1.00 94.00 400 GLU A C 1
ATOM 3149 O O . GLU A 1 400 ? -0.417 -16.896 -21.233 1.00 94.00 400 GLU A O 1
ATOM 3154 N N . ARG A 1 401 ? -2.380 -17.189 -20.168 1.00 94.38 401 ARG A N 1
ATOM 3155 C CA . ARG A 1 401 ? -1.831 -18.004 -19.084 1.00 94.38 401 ARG A CA 1
ATOM 3156 C C . ARG A 1 401 ? -1.506 -19.404 -19.613 1.00 94.38 401 ARG A C 1
ATOM 3158 O O . ARG A 1 401 ? -2.295 -20.002 -20.338 1.00 94.38 401 ARG A O 1
ATOM 3165 N N . THR A 1 402 ? -0.354 -19.937 -19.225 1.00 93.75 402 THR A N 1
ATOM 3166 C CA . THR A 1 402 ? 0.104 -21.288 -19.580 1.00 93.75 402 THR A CA 1
ATOM 3167 C C . THR A 1 402 ? 0.410 -22.090 -18.316 1.00 93.75 402 THR A C 1
ATOM 3169 O O . THR A 1 402 ? 0.384 -21.545 -17.213 1.00 93.75 402 THR A O 1
ATOM 3172 N N . ALA A 1 403 ? 0.725 -23.379 -18.464 1.00 90.69 403 ALA A N 1
ATOM 3173 C CA . ALA A 1 403 ? 1.162 -24.211 -17.340 1.00 90.69 403 ALA A CA 1
ATOM 3174 C C . ALA A 1 403 ? 2.468 -23.707 -16.688 1.00 90.69 403 ALA A C 1
ATOM 3176 O O . ALA A 1 403 ? 2.668 -23.919 -15.500 1.00 90.69 403 ALA A O 1
ATOM 3177 N N . GLU A 1 404 ? 3.313 -22.994 -17.442 1.00 91.38 404 GLU A N 1
ATOM 3178 C CA . GLU A 1 404 ? 4.597 -22.449 -16.974 1.00 91.38 404 GLU A CA 1
ATOM 3179 C C . GLU A 1 404 ? 4.477 -21.027 -16.395 1.00 91.38 404 GLU A C 1
ATOM 3181 O O . GLU A 1 404 ? 5.475 -20.431 -15.972 1.00 91.38 404 GLU A O 1
ATOM 3186 N N . THR A 1 405 ? 3.268 -20.449 -16.405 1.00 95.19 405 THR A N 1
ATOM 3187 C CA . THR A 1 405 ? 3.029 -19.107 -15.867 1.00 95.19 405 THR A CA 1
ATOM 3188 C C . THR A 1 405 ? 3.422 -19.065 -14.390 1.00 95.19 405 THR A C 1
ATOM 3190 O O . THR A 1 405 ? 2.974 -19.916 -13.623 1.00 95.19 405 THR A O 1
ATOM 3193 N N . PRO A 1 406 ? 4.228 -18.076 -13.974 1.00 96.94 406 PRO A N 1
ATOM 3194 C CA . PRO A 1 406 ? 4.673 -17.961 -12.592 1.00 96.94 406 PRO A CA 1
ATOM 3195 C C . PRO A 1 406 ? 3.511 -17.677 -11.634 1.00 96.94 406 PRO A C 1
ATOM 3197 O O . PRO A 1 406 ? 2.578 -16.941 -11.977 1.00 96.94 406 PRO A O 1
ATOM 3200 N N . CYS A 1 407 ? 3.570 -18.238 -10.431 1.00 97.94 407 CYS A N 1
ATOM 3201 C CA . CYS A 1 407 ? 2.552 -18.038 -9.401 1.00 97.94 407 CYS A CA 1
ATOM 3202 C C . CYS A 1 407 ? 3.065 -18.376 -7.995 1.00 97.94 407 CYS A C 1
ATOM 3204 O O . CYS A 1 407 ? 4.168 -18.895 -7.826 1.00 97.94 407 CYS A O 1
ATOM 3206 N N . GLY A 1 408 ? 2.253 -18.070 -6.982 1.00 97.31 408 GLY A N 1
ATOM 3207 C CA . GLY A 1 408 ? 2.507 -18.451 -5.595 1.00 97.31 408 GLY A CA 1
ATOM 3208 C C . GLY A 1 408 ? 3.852 -17.965 -5.071 1.00 97.31 408 GLY A C 1
ATOM 3209 O O . GLY A 1 408 ? 4.097 -16.762 -4.990 1.00 97.31 408 GLY A O 1
ATOM 3210 N N . HIS A 1 409 ? 4.724 -18.902 -4.706 1.00 96.88 409 HIS A N 1
ATOM 3211 C CA . HIS A 1 409 ? 6.028 -18.604 -4.111 1.00 96.88 409 HIS A CA 1
ATOM 3212 C C . HIS A 1 409 ? 7.139 -18.307 -5.134 1.00 96.88 409 HIS A C 1
ATOM 3214 O O . HIS A 1 409 ? 8.278 -18.068 -4.734 1.00 96.88 409 HIS A O 1
ATOM 3220 N N . ASP A 1 410 ? 6.835 -18.290 -6.439 1.00 98.38 410 ASP A N 1
ATOM 3221 C CA . ASP A 1 410 ? 7.800 -17.850 -7.451 1.00 98.38 410 ASP A CA 1
ATOM 3222 C C . ASP A 1 410 ? 8.259 -16.400 -7.166 1.00 98.38 410 ASP A C 1
ATOM 3224 O O . ASP A 1 410 ? 7.434 -15.547 -6.823 1.00 98.38 410 ASP A O 1
ATOM 3228 N N . PRO A 1 411 ? 9.551 -16.061 -7.338 1.00 98.31 411 PRO A N 1
ATOM 3229 C CA . PRO A 1 411 ? 10.014 -14.684 -7.198 1.00 98.31 411 PRO A CA 1
ATOM 3230 C C . PRO A 1 411 ? 9.385 -13.743 -8.231 1.00 98.31 411 PRO A C 1
ATOM 3232 O O . PRO A 1 411 ? 9.389 -14.020 -9.432 1.00 98.31 411 PRO A O 1
ATOM 3235 N N . MET A 1 412 ? 8.896 -12.596 -7.766 1.00 98.31 412 MET A N 1
ATOM 3236 C CA . MET A 1 412 ? 8.158 -11.620 -8.577 1.00 98.31 412 MET A CA 1
ATOM 3237 C C . MET A 1 412 ? 8.805 -10.230 -8.554 1.00 98.31 412 MET A C 1
ATOM 3239 O O . MET A 1 412 ? 8.790 -9.501 -9.546 1.00 98.31 412 MET A O 1
ATOM 3243 N N . LEU A 1 413 ? 9.356 -9.834 -7.408 1.00 98.69 413 LEU A N 1
ATOM 3244 C CA . LEU A 1 413 ? 9.702 -8.445 -7.127 1.00 98.69 413 LEU A CA 1
ATOM 3245 C C . LEU A 1 413 ? 10.930 -8.382 -6.220 1.00 98.69 413 LEU A C 1
ATOM 3247 O O . LEU A 1 413 ? 11.062 -9.196 -5.312 1.00 98.69 413 LEU A O 1
ATOM 3251 N N . ILE A 1 414 ? 11.823 -7.421 -6.446 1.00 98.69 414 ILE A N 1
ATOM 3252 C CA . ILE A 1 414 ? 12.930 -7.114 -5.534 1.00 98.69 414 ILE A CA 1
ATOM 3253 C C . ILE A 1 414 ? 12.913 -5.622 -5.229 1.00 98.69 414 ILE A C 1
ATOM 3255 O O . ILE A 1 414 ? 12.842 -4.796 -6.138 1.00 98.69 414 ILE A O 1
ATOM 3259 N N . PHE A 1 415 ? 13.052 -5.282 -3.952 1.00 97.94 415 PHE A N 1
ATOM 3260 C CA . PHE A 1 415 ? 13.362 -3.926 -3.518 1.00 97.94 415 PHE A CA 1
ATOM 3261 C C . PHE A 1 415 ? 14.763 -3.863 -2.929 1.00 97.94 415 PHE A C 1
ATOM 3263 O O . PHE A 1 415 ? 15.173 -4.747 -2.180 1.00 97.94 415 PHE A O 1
ATOM 3270 N N . PHE A 1 416 ? 15.473 -2.777 -3.221 1.00 95.81 416 PHE A N 1
ATOM 3271 C CA . PHE A 1 416 ? 16.681 -2.430 -2.483 1.00 95.81 416 PHE A CA 1
ATOM 3272 C C . PHE A 1 416 ? 16.289 -1.663 -1.211 1.00 95.81 416 PHE A C 1
ATOM 3274 O O . PHE A 1 416 ? 15.845 -0.519 -1.312 1.00 95.81 416 PHE A O 1
ATOM 3281 N N . SER A 1 417 ? 16.449 -2.273 -0.033 1.00 87.75 417 SER A N 1
ATOM 3282 C CA . SER A 1 417 ? 16.237 -1.630 1.271 1.00 87.75 417 SER A CA 1
ATOM 3283 C C . SER A 1 417 ? 17.546 -1.046 1.809 1.00 87.75 417 SER A C 1
ATOM 3285 O O . SER A 1 417 ? 18.627 -1.608 1.619 1.00 87.75 417 SER A O 1
ATOM 3287 N N . SER A 1 418 ? 17.485 0.123 2.450 1.00 78.12 418 SER A N 1
ATOM 3288 C CA . SER A 1 418 ? 18.657 0.749 3.072 1.00 78.12 418 SER A CA 1
ATOM 3289 C C . SER A 1 418 ? 19.189 -0.123 4.212 1.00 78.12 418 SER A C 1
ATOM 3291 O O . SER A 1 418 ? 18.436 -0.490 5.111 1.00 78.12 418 SER A O 1
ATOM 3293 N N . GLY A 1 419 ? 20.483 -0.449 4.191 1.00 60.59 419 GLY A N 1
ATOM 3294 C CA . GLY A 1 419 ? 21.165 -1.072 5.326 1.00 60.59 419 GLY A CA 1
ATOM 3295 C C . GLY A 1 419 ? 21.653 -0.010 6.312 1.00 60.59 419 GLY A C 1
ATOM 3296 O O . GLY A 1 419 ? 22.138 1.038 5.894 1.00 60.59 419 GLY A O 1
ATOM 3297 N N . THR A 1 420 ? 21.560 -0.276 7.615 1.00 51.09 420 THR A N 1
ATOM 3298 C CA . THR A 1 420 ? 22.050 0.628 8.673 1.00 51.09 420 THR A CA 1
ATOM 3299 C C . THR A 1 420 ? 23.581 0.715 8.726 1.00 51.09 420 THR A C 1
ATOM 3301 O O . THR A 1 420 ? 24.120 1.700 9.223 1.00 51.09 420 THR A O 1
ATOM 3304 N N . THR A 1 421 ? 24.296 -0.280 8.188 1.00 53.81 421 THR A N 1
ATOM 3305 C CA . THR A 1 421 ? 25.764 -0.400 8.299 1.00 53.81 421 THR A CA 1
ATOM 3306 C C . THR A 1 421 ? 26.473 -0.810 6.998 1.00 53.81 421 THR A C 1
ATOM 3308 O O . THR A 1 421 ? 27.649 -1.169 7.022 1.00 53.81 421 THR A O 1
ATOM 3311 N N . GLY A 1 422 ? 25.813 -0.739 5.834 1.00 69.06 422 GLY A N 1
ATOM 3312 C CA . GLY A 1 422 ? 26.442 -1.122 4.565 1.00 69.06 422 GLY A CA 1
ATOM 3313 C C . GLY A 1 422 ? 25.572 -0.931 3.325 1.00 69.06 422 GLY A C 1
ATOM 3314 O O . GLY A 1 422 ? 24.562 -0.230 3.354 1.00 69.06 422 GLY A O 1
ATOM 3315 N N . TYR A 1 423 ? 25.978 -1.570 2.224 1.00 78.25 423 TYR A N 1
ATOM 3316 C CA . TYR A 1 423 ? 25.249 -1.504 0.958 1.00 78.25 423 TYR A CA 1
ATOM 3317 C C . TYR A 1 423 ? 23.798 -2.026 1.080 1.00 78.25 423 TYR A C 1
ATOM 3319 O O . TYR A 1 423 ? 23.550 -2.938 1.883 1.00 78.25 423 TYR A O 1
ATOM 3327 N N . PRO A 1 424 ? 22.851 -1.471 0.290 1.00 87.62 424 PRO A N 1
ATOM 3328 C CA . PRO A 1 424 ? 21.437 -1.842 0.333 1.00 87.62 424 PRO A CA 1
ATOM 3329 C C . PRO A 1 424 ? 21.175 -3.347 0.178 1.00 87.62 424 PRO A C 1
ATOM 3331 O O . PRO A 1 424 ? 21.756 -4.000 -0.686 1.00 87.62 424 PRO A O 1
ATOM 3334 N N . LYS A 1 425 ? 20.260 -3.890 0.984 1.00 92.62 425 LYS A N 1
ATOM 3335 C CA . LYS A 1 425 ? 19.839 -5.300 0.932 1.00 92.62 425 LYS A CA 1
ATOM 3336 C C . LYS A 1 425 ? 18.771 -5.489 -0.147 1.00 92.62 425 LYS A C 1
ATOM 3338 O O . LYS A 1 425 ? 17.999 -4.573 -0.406 1.00 92.62 425 LYS A O 1
ATOM 3343 N N . MET A 1 426 ? 18.691 -6.666 -0.765 1.00 96.62 426 MET A N 1
ATOM 3344 C CA . MET A 1 426 ? 17.705 -6.958 -1.817 1.00 96.62 426 MET A CA 1
ATOM 3345 C C . MET A 1 426 ? 16.560 -7.818 -1.280 1.00 96.62 426 MET A C 1
ATOM 3347 O O . MET A 1 426 ? 16.615 -9.040 -1.376 1.00 96.62 426 MET A O 1
ATOM 3351 N N . ALA A 1 427 ? 15.523 -7.198 -0.720 1.00 97.81 427 ALA A N 1
ATOM 3352 C CA . ALA A 1 427 ? 14.348 -7.912 -0.228 1.00 97.81 427 ALA A CA 1
ATOM 3353 C C . ALA A 1 427 ? 13.540 -8.484 -1.407 1.00 97.81 427 ALA A C 1
ATOM 3355 O O . ALA A 1 427 ? 12.989 -7.724 -2.211 1.00 97.81 427 ALA A O 1
ATOM 3356 N N . GLN A 1 428 ? 13.502 -9.814 -1.534 1.00 98.56 428 GLN A N 1
ATOM 3357 C CA . GLN A 1 428 ? 12.839 -10.513 -2.636 1.00 98.56 428 GLN A CA 1
ATOM 3358 C C . GLN A 1 428 ? 11.437 -10.965 -2.238 1.00 98.56 428 GLN A C 1
ATOM 3360 O O . GLN A 1 428 ? 11.263 -11.623 -1.227 1.00 98.56 428 GLN A O 1
ATOM 3365 N N . HIS A 1 429 ? 10.437 -10.675 -3.060 1.00 98.75 429 HIS A N 1
ATOM 3366 C CA . HIS A 1 429 ? 9.029 -10.964 -2.802 1.00 98.75 429 HIS A CA 1
ATOM 3367 C C . HIS A 1 429 ? 8.447 -11.921 -3.834 1.00 98.75 429 HIS A C 1
ATOM 3369 O O . HIS A 1 429 ? 8.805 -11.873 -5.017 1.00 98.75 429 HIS A O 1
ATOM 3375 N N . ALA A 1 430 ? 7.521 -12.762 -3.380 1.00 98.50 430 ALA A N 1
ATOM 3376 C CA . ALA A 1 430 ? 6.828 -13.743 -4.203 1.00 98.50 430 ALA A CA 1
ATOM 3377 C C . ALA A 1 430 ? 5.534 -13.204 -4.834 1.00 98.50 430 ALA A C 1
ATOM 3379 O O . ALA A 1 430 ? 5.074 -12.109 -4.499 1.00 98.50 430 ALA A O 1
ATOM 3380 N N . TYR A 1 431 ? 4.894 -13.998 -5.699 1.00 98.62 431 TYR A N 1
ATOM 3381 C CA . TYR A 1 431 ? 3.565 -13.681 -6.239 1.00 98.62 431 TYR A CA 1
ATOM 3382 C C . TYR A 1 431 ? 2.468 -13.625 -5.176 1.00 98.62 431 TYR A C 1
ATOM 3384 O O . TYR A 1 431 ? 1.442 -13.013 -5.449 1.00 98.62 431 TYR A O 1
ATOM 3392 N N . THR A 1 432 ? 2.667 -14.180 -3.977 1.00 98.19 432 THR A N 1
ATOM 3393 C CA . THR A 1 432 ? 1.744 -14.029 -2.838 1.00 98.19 432 THR A CA 1
ATOM 3394 C C . THR A 1 432 ? 1.807 -12.651 -2.166 1.00 98.19 432 THR A C 1
ATOM 3396 O O . THR A 1 432 ? 0.852 -12.256 -1.500 1.00 98.19 432 THR A O 1
ATOM 3399 N N . TYR A 1 433 ? 2.867 -11.859 -2.379 1.00 98.69 433 TYR A N 1
ATOM 3400 C CA . TYR A 1 433 ? 3.033 -10.526 -1.776 1.00 98.69 433 TYR A CA 1
ATOM 3401 C C . TYR A 1 433 ? 1.834 -9.571 -1.969 1.00 98.69 433 TYR A C 1
ATOM 3403 O O . TYR A 1 433 ? 1.420 -8.922 -1.005 1.00 98.69 433 TYR A O 1
ATOM 3411 N N . PRO A 1 434 ? 1.212 -9.480 -3.163 1.00 98.69 434 PRO A N 1
ATOM 3412 C CA . PRO A 1 434 ? 0.021 -8.667 -3.375 1.00 98.69 434 PRO A CA 1
ATOM 3413 C C . PRO A 1 434 ? -1.159 -9.043 -2.472 1.00 98.69 434 PRO A C 1
ATOM 3415 O O . PRO A 1 434 ? -1.904 -8.144 -2.095 1.00 98.69 434 PRO A O 1
ATOM 3418 N N . LEU A 1 435 ? -1.331 -10.322 -2.107 1.00 98.50 435 LEU A N 1
ATOM 3419 C CA . LEU A 1 435 ? -2.440 -10.766 -1.250 1.00 98.50 435 LEU A CA 1
ATOM 3420 C C . LEU A 1 435 ? -2.353 -10.146 0.150 1.00 98.50 435 LEU A C 1
ATOM 3422 O O . LEU A 1 435 ? -3.371 -9.686 0.669 1.00 98.50 435 LEU A O 1
ATOM 3426 N N . GLY A 1 436 ? -1.145 -10.031 0.716 1.00 97.62 436 GLY A N 1
ATOM 3427 C CA . GLY A 1 436 ? -0.919 -9.369 2.010 1.00 97.62 436 GLY A CA 1
ATOM 3428 C C . GLY A 1 436 ? -1.384 -7.905 2.028 1.00 97.62 436 GLY A C 1
ATOM 3429 O O . GLY A 1 436 ? -1.881 -7.405 3.038 1.00 97.62 436 GLY A O 1
ATOM 3430 N N . HIS A 1 437 ? -1.355 -7.224 0.873 1.00 98.56 437 HIS A N 1
ATOM 3431 C CA . HIS A 1 437 ? -1.849 -5.847 0.741 1.00 98.56 437 HIS A CA 1
ATOM 3432 C C . HIS A 1 437 ? -3.366 -5.700 0.797 1.00 98.56 437 HIS A C 1
ATOM 3434 O O . HIS A 1 437 ? -3.857 -4.567 0.831 1.00 98.56 437 HIS A O 1
ATOM 3440 N N . PHE A 1 438 ? -4.128 -6.795 0.832 1.00 98.44 438 PHE A N 1
ATOM 3441 C CA . PHE A 1 438 ? -5.569 -6.702 1.032 1.00 98.44 438 PHE A CA 1
ATOM 3442 C C . PHE A 1 438 ? -5.901 -5.994 2.345 1.00 98.44 438 PHE A C 1
ATOM 3444 O O . PHE A 1 438 ? -6.752 -5.109 2.342 1.00 98.44 438 PHE A O 1
ATOM 3451 N N . ILE A 1 439 ? -5.176 -6.279 3.434 1.00 97.94 439 ILE A N 1
ATOM 3452 C CA . ILE A 1 439 ? -5.398 -5.587 4.712 1.00 97.94 439 ILE A CA 1
ATOM 3453 C C . ILE A 1 439 ? -5.055 -4.105 4.602 1.00 97.94 439 ILE A C 1
ATOM 3455 O O . ILE A 1 439 ? -5.862 -3.252 4.985 1.00 97.94 439 ILE A O 1
ATOM 3459 N N . THR A 1 440 ? -3.891 -3.808 4.013 1.00 98.44 440 THR A N 1
ATOM 3460 C CA . THR A 1 440 ? -3.411 -2.445 3.752 1.00 98.44 440 THR A CA 1
ATOM 3461 C C . THR A 1 440 ? -4.489 -1.605 3.068 1.00 98.44 440 THR A C 1
ATOM 3463 O O . THR A 1 440 ? -4.756 -0.477 3.474 1.00 98.44 440 THR A O 1
ATOM 3466 N N . ALA A 1 441 ? -5.145 -2.148 2.041 1.00 98.25 441 ALA A N 1
ATOM 3467 C CA . ALA A 1 441 ? -6.142 -1.408 1.283 1.00 98.25 441 ALA A CA 1
ATOM 3468 C C . ALA A 1 441 ? -7.545 -1.442 1.899 1.00 98.25 441 ALA A C 1
ATOM 3470 O O . ALA A 1 441 ? -8.179 -0.394 2.005 1.00 98.25 441 ALA A O 1
ATOM 3471 N N . LYS A 1 442 ? -8.043 -2.619 2.287 1.00 97.25 442 LYS A N 1
ATOM 3472 C CA . LYS A 1 442 ? -9.433 -2.813 2.716 1.00 97.25 442 LYS A CA 1
ATOM 3473 C C . LYS A 1 442 ? -9.699 -2.229 4.099 1.00 97.25 442 LYS A C 1
ATOM 3475 O O . LYS A 1 442 ? -10.685 -1.518 4.254 1.00 97.25 442 LYS A O 1
ATOM 3480 N N . TYR A 1 443 ? -8.828 -2.504 5.070 1.00 97.00 443 TYR A N 1
ATOM 3481 C CA . TYR A 1 443 ? -9.089 -2.204 6.484 1.00 97.00 443 TYR A CA 1
ATOM 3482 C C . TYR A 1 443 ? -8.311 -0.999 7.000 1.00 97.00 443 TYR A C 1
ATOM 3484 O O . TYR A 1 443 ? -8.794 -0.297 7.883 1.00 97.00 443 TYR A O 1
ATOM 3492 N N . TRP A 1 444 ? -7.131 -0.720 6.441 1.00 97.56 444 TRP A N 1
ATOM 3493 C CA . TRP A 1 444 ? -6.362 0.462 6.828 1.00 97.56 444 TRP A CA 1
ATOM 3494 C C . TRP A 1 444 ? -6.687 1.670 5.948 1.00 97.56 444 TRP A C 1
ATOM 3496 O O . TRP A 1 444 ? -7.247 2.654 6.427 1.00 97.56 444 TRP A O 1
ATOM 3506 N N . HIS A 1 445 ? -6.429 1.590 4.638 1.00 97.88 445 HIS A N 1
ATOM 3507 C CA . HIS A 1 445 ? -6.769 2.677 3.710 1.00 97.88 445 HIS A CA 1
ATOM 3508 C C . HIS A 1 445 ? -8.281 2.845 3.500 1.00 97.88 445 HIS A C 1
ATOM 3510 O O . HIS A 1 445 ? -8.701 3.913 3.062 1.00 97.88 445 HIS A O 1
ATOM 3516 N N . CYS A 1 446 ? -9.088 1.819 3.795 1.00 96.62 446 CYS A N 1
ATOM 3517 C CA . CYS A 1 446 ? -10.543 1.803 3.596 1.00 96.62 446 CYS A CA 1
ATOM 3518 C C . CYS A 1 446 ? -10.968 2.021 2.133 1.00 96.62 446 CYS A C 1
ATOM 3520 O O . CYS A 1 446 ? -11.928 2.738 1.842 1.00 96.62 446 CYS A O 1
ATOM 3522 N N . VAL A 1 447 ? -10.231 1.421 1.194 1.00 97.50 447 VAL A N 1
ATOM 3523 C CA . VAL A 1 447 ? -10.495 1.524 -0.247 1.00 97.50 447 VAL A CA 1
ATOM 3524 C C . VAL A 1 447 ? -11.874 0.957 -0.577 1.00 97.50 447 VAL A C 1
ATOM 3526 O O . VAL A 1 447 ? -12.251 -0.128 -0.136 1.00 97.50 447 VAL A O 1
ATOM 3529 N N . GLN A 1 448 ? -12.617 1.694 -1.400 1.00 94.44 448 GLN A N 1
ATOM 3530 C CA . GLN A 1 448 ? -13.961 1.331 -1.837 1.00 94.44 448 GLN A CA 1
ATOM 3531 C C . GLN A 1 448 ? -13.984 1.045 -3.335 1.00 94.44 448 GLN A C 1
ATOM 3533 O O . GLN A 1 448 ? -13.294 1.705 -4.117 1.00 94.44 448 GLN A O 1
ATOM 3538 N N . VAL A 1 449 ? -14.847 0.108 -3.728 1.00 96.00 449 VAL A N 1
ATOM 3539 C CA . VAL A 1 449 ? -15.055 -0.293 -5.123 1.00 96.00 449 VAL A CA 1
ATOM 3540 C C . VAL A 1 449 ? -15.341 0.929 -5.997 1.00 96.00 449 VAL A C 1
ATOM 3542 O O . VAL A 1 449 ? -16.243 1.722 -5.717 1.00 96.00 449 VAL A O 1
ATOM 3545 N N . GLY A 1 450 ? -14.553 1.094 -7.059 1.00 94.62 450 GLY A N 1
ATOM 3546 C CA . GLY A 1 450 ? -14.680 2.173 -8.041 1.00 94.62 450 GLY A CA 1
ATOM 3547 C C . GLY A 1 450 ? -14.376 3.587 -7.526 1.00 94.62 450 GLY A C 1
ATOM 3548 O O . GLY A 1 450 ? -14.508 4.542 -8.292 1.00 94.62 450 GLY A O 1
ATOM 3549 N N . LYS A 1 451 ? -13.981 3.759 -6.256 1.00 97.56 451 LYS A N 1
ATOM 3550 C CA . LYS A 1 451 ? -13.612 5.063 -5.680 1.00 97.56 451 LYS A CA 1
ATOM 3551 C C . LYS A 1 451 ? -12.110 5.315 -5.769 1.00 97.56 451 LYS A C 1
ATOM 3553 O O . LYS A 1 451 ? -11.329 4.379 -5.908 1.00 97.56 451 LYS A O 1
ATOM 3558 N N . LEU A 1 452 ? -11.718 6.589 -5.710 1.00 98.25 452 LEU A N 1
ATOM 3559 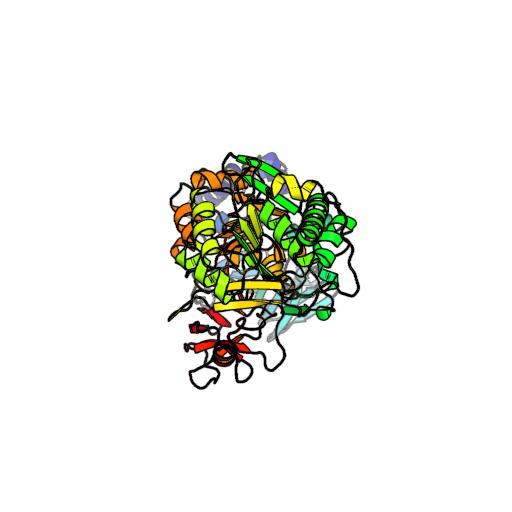C CA . LEU A 1 452 ? -10.332 7.017 -5.892 1.00 98.25 452 LEU A CA 1
ATOM 3560 C C . LEU A 1 452 ? -9.552 7.004 -4.577 1.00 98.25 452 LEU A C 1
ATOM 3562 O O . LEU A 1 452 ? -9.844 7.770 -3.656 1.00 98.25 452 LEU A O 1
ATOM 3566 N N . HIS A 1 453 ? -8.513 6.176 -4.539 1.00 98.75 453 HIS A N 1
ATOM 3567 C CA . HIS A 1 453 ? -7.491 6.183 -3.504 1.00 98.75 453 HIS A CA 1
ATOM 3568 C C . HIS A 1 453 ? -6.240 6.914 -3.994 1.00 98.75 453 HIS A C 1
ATOM 3570 O O . HIS A 1 453 ? -5.711 6.594 -5.060 1.00 98.75 453 HIS A O 1
ATOM 3576 N N . PHE A 1 454 ? -5.743 7.871 -3.214 1.00 98.56 454 PHE A N 1
ATOM 3577 C CA . PHE A 1 454 ? -4.551 8.641 -3.549 1.00 98.56 454 PHE A CA 1
ATOM 3578 C C . PHE A 1 454 ? -3.436 8.402 -2.532 1.00 98.56 454 PHE A C 1
ATOM 3580 O O . PHE A 1 454 ? -3.522 8.842 -1.391 1.00 98.56 454 PHE A O 1
ATOM 3587 N N . THR A 1 455 ? -2.354 7.757 -2.964 1.00 98.31 455 THR A N 1
ATOM 3588 C CA . THR A 1 455 ? -1.118 7.670 -2.176 1.00 98.31 455 THR A CA 1
ATOM 3589 C C . THR A 1 455 ? -0.051 8.604 -2.738 1.00 98.31 455 THR A C 1
ATOM 3591 O O . THR A 1 455 ? 0.201 8.621 -3.944 1.00 98.31 455 THR A O 1
ATOM 3594 N N . ILE A 1 456 ? 0.661 9.332 -1.880 1.00 96.56 456 ILE A N 1
ATOM 3595 C CA . ILE A 1 456 ? 1.837 10.114 -2.278 1.00 96.56 456 ILE A CA 1
ATOM 3596 C C . ILE A 1 456 ? 3.100 9.283 -2.061 1.00 96.56 456 ILE A C 1
ATOM 3598 O O . ILE A 1 456 ? 3.588 9.133 -0.947 1.00 96.56 456 ILE A O 1
ATOM 3602 N N . SER A 1 457 ? 3.636 8.738 -3.152 1.00 95.00 457 SER A N 1
ATOM 3603 C CA . SER A 1 457 ? 4.891 7.981 -3.164 1.00 95.00 457 SER A CA 1
ATOM 3604 C C . SER A 1 457 ? 5.483 7.938 -4.577 1.00 95.00 457 SER A C 1
ATOM 3606 O O . SER A 1 457 ? 4.731 7.976 -5.555 1.00 95.00 457 SER A O 1
ATOM 3608 N N . ASP A 1 458 ? 6.808 7.904 -4.699 1.00 94.62 458 ASP A N 1
ATOM 3609 C CA . ASP A 1 458 ? 7.491 7.614 -5.968 1.00 94.62 458 ASP A CA 1
ATOM 3610 C C . ASP A 1 458 ? 7.503 6.097 -6.234 1.00 94.62 458 ASP A C 1
ATOM 3612 O O . ASP A 1 458 ? 7.573 5.321 -5.281 1.00 94.62 458 ASP A O 1
ATOM 3616 N N . THR A 1 459 ? 7.410 5.661 -7.498 1.00 96.81 459 THR A N 1
ATOM 3617 C CA . THR A 1 459 ? 7.320 4.220 -7.823 1.00 96.81 459 THR A CA 1
ATOM 3618 C C . THR A 1 459 ? 8.572 3.429 -7.458 1.00 96.81 459 THR A C 1
ATOM 3620 O O . THR A 1 459 ? 8.481 2.214 -7.299 1.00 96.81 459 THR A O 1
ATOM 3623 N N . GLY A 1 460 ? 9.706 4.101 -7.238 1.00 94.94 460 GLY A N 1
ATOM 3624 C CA . GLY A 1 460 ? 10.939 3.488 -6.761 1.00 94.94 460 GLY A CA 1
ATOM 3625 C C . GLY A 1 460 ? 10.921 3.018 -5.305 1.00 94.94 460 GLY A C 1
ATOM 3626 O O . GLY A 1 460 ? 11.849 2.327 -4.894 1.00 94.94 460 GLY A O 1
ATOM 3627 N N . TRP A 1 461 ? 9.894 3.366 -4.523 1.00 93.44 461 TRP A N 1
ATOM 3628 C CA . TRP A 1 461 ? 9.750 2.935 -3.128 1.00 93.44 461 TRP A CA 1
ATOM 3629 C C . TRP A 1 461 ? 8.646 1.890 -2.984 1.00 93.44 461 TRP A C 1
ATOM 3631 O O . TRP A 1 461 ? 7.586 2.005 -3.603 1.00 93.44 461 TRP A O 1
ATOM 3641 N N . GLY A 1 462 ? 8.825 0.936 -2.062 1.00 94.44 462 GLY A N 1
ATOM 3642 C CA . GLY A 1 462 ? 7.817 -0.092 -1.767 1.00 94.44 462 GLY A CA 1
ATOM 3643 C C . GLY A 1 462 ? 6.429 0.480 -1.455 1.00 94.44 462 GLY A C 1
ATOM 3644 O O . GLY A 1 462 ? 5.415 -0.071 -1.883 1.00 94.44 462 GLY A O 1
ATOM 3645 N N . LYS A 1 463 ? 6.374 1.661 -0.823 1.00 95.88 463 LYS A N 1
ATOM 3646 C CA . LYS A 1 463 ? 5.131 2.375 -0.495 1.00 95.88 463 LYS A CA 1
ATOM 3647 C C . LYS A 1 463 ? 4.243 2.665 -1.715 1.00 95.88 463 LYS A C 1
ATOM 3649 O O . LYS A 1 463 ? 3.022 2.715 -1.569 1.00 95.88 463 LYS A O 1
ATOM 3654 N N . ALA A 1 464 ? 4.803 2.811 -2.918 1.00 96.56 464 ALA A N 1
ATOM 3655 C CA . ALA A 1 464 ? 3.990 2.958 -4.122 1.00 96.56 464 ALA A CA 1
ATOM 3656 C C . ALA A 1 464 ? 3.159 1.703 -4.406 1.00 96.56 464 ALA A C 1
ATOM 3658 O O . ALA A 1 464 ? 2.002 1.819 -4.791 1.00 96.56 464 ALA A O 1
ATOM 3659 N N . LEU A 1 465 ? 3.692 0.509 -4.159 1.00 97.44 465 LEU A N 1
ATOM 3660 C CA . LEU A 1 465 ? 2.967 -0.734 -4.408 1.00 97.44 465 LEU A CA 1
ATOM 3661 C C . LEU A 1 465 ? 1.951 -1.049 -3.296 1.00 97.44 465 LEU A C 1
ATOM 3663 O O . LEU A 1 465 ? 0.928 -1.673 -3.574 1.00 97.44 465 LEU A O 1
ATOM 3667 N N . TRP A 1 466 ? 2.183 -0.539 -2.080 1.00 98.06 466 TRP A N 1
ATOM 3668 C CA . TRP A 1 466 ? 1.219 -0.565 -0.969 1.00 98.06 466 TRP A CA 1
ATOM 3669 C C . TRP A 1 466 ? -0.018 0.307 -1.224 1.00 98.06 466 TRP A C 1
ATOM 3671 O O . TRP A 1 466 ? -1.106 0.005 -0.736 1.00 98.06 466 TRP A O 1
ATOM 3681 N N . GLY A 1 467 ? 0.161 1.427 -1.930 1.00 97.38 467 GLY A N 1
ATOM 3682 C CA . GLY A 1 467 ? -0.840 2.488 -2.033 1.00 97.38 467 GLY A CA 1
ATOM 3683 C C . GLY A 1 467 ? -1.307 2.830 -3.446 1.00 97.38 467 GLY A C 1
ATOM 3684 O O . GLY A 1 467 ? -2.144 3.713 -3.609 1.00 97.38 467 GLY A O 1
ATOM 3685 N N . LYS A 1 468 ? -0.758 2.200 -4.486 1.00 96.69 468 LYS A N 1
ATOM 3686 C CA . LYS A 1 468 ? -1.070 2.528 -5.887 1.00 96.69 468 LYS A CA 1
ATOM 3687 C C . LYS A 1 468 ? -1.183 1.314 -6.801 1.00 96.69 468 LYS A C 1
ATOM 3689 O O . LYS A 1 468 ? -1.127 1.485 -8.017 1.00 96.69 468 LYS A O 1
ATOM 3694 N N . LEU A 1 469 ? -1.286 0.100 -6.264 1.00 98.50 469 LEU A N 1
ATOM 3695 C CA . LEU A 1 469 ? -1.321 -1.091 -7.111 1.00 98.50 469 LEU A CA 1
ATOM 3696 C C . LEU A 1 469 ? -2.087 -2.244 -6.464 1.00 98.50 469 LEU A C 1
ATOM 3698 O O . LEU A 1 469 ? -3.241 -2.480 -6.809 1.00 98.50 469 LEU A O 1
ATOM 3702 N N . TYR A 1 470 ? -1.444 -2.974 -5.552 1.00 98.69 470 TYR A N 1
ATOM 3703 C CA . TYR A 1 470 ? -1.872 -4.329 -5.215 1.00 98.69 470 TYR A CA 1
ATOM 3704 C C . TYR A 1 470 ? -3.188 -4.360 -4.440 1.00 98.69 470 TYR A C 1
ATOM 3706 O O . TYR A 1 470 ? -4.216 -4.787 -4.967 1.00 98.69 470 TYR A O 1
ATOM 3714 N N . GLY A 1 471 ? -3.178 -3.861 -3.204 1.00 98.44 471 GLY A N 1
ATOM 3715 C CA . GLY A 1 471 ? -4.358 -3.894 -2.344 1.00 98.44 471 GLY A CA 1
ATOM 3716 C C . GLY A 1 471 ? -5.529 -3.102 -2.925 1.00 98.44 471 GLY A C 1
ATOM 3717 O O . GLY A 1 471 ? -6.681 -3.520 -2.814 1.00 98.44 471 GLY A O 1
ATOM 3718 N N . GLN A 1 472 ? -5.241 -1.972 -3.580 1.00 98.69 472 GLN A N 1
ATOM 3719 C CA . GLN A 1 472 ? -6.273 -1.092 -4.130 1.00 98.69 472 GLN A CA 1
ATOM 3720 C C . GLN A 1 472 ? -7.095 -1.812 -5.202 1.00 98.69 472 GLN A C 1
ATOM 3722 O O . GLN A 1 472 ? -8.321 -1.753 -5.162 1.00 98.69 472 GLN A O 1
ATOM 3727 N N . TRP A 1 473 ? -6.442 -2.534 -6.117 1.00 98.75 473 TRP A N 1
ATOM 3728 C CA . TRP A 1 473 ? -7.141 -3.281 -7.163 1.00 98.75 473 TRP A CA 1
ATOM 3729 C C . TRP A 1 473 ? -7.719 -4.613 -6.676 1.00 98.75 473 TRP A C 1
ATOM 3731 O O . TRP A 1 473 ? -8.745 -5.029 -7.204 1.00 98.75 473 TRP A O 1
ATOM 3741 N N . LEU A 1 474 ? -7.161 -5.239 -5.628 1.00 98.44 474 LEU A N 1
ATOM 3742 C CA . LEU A 1 474 ? -7.843 -6.341 -4.924 1.00 98.44 474 LEU A CA 1
ATOM 3743 C C . LEU A 1 474 ? -9.191 -5.892 -4.333 1.00 98.44 474 LEU A C 1
ATOM 3745 O O . LEU A 1 474 ? -10.145 -6.665 -4.314 1.00 98.44 474 LEU A O 1
ATOM 3749 N N . CYS A 1 475 ? -9.282 -4.632 -3.898 1.00 98.00 475 CYS A N 1
ATOM 3750 C CA . CYS A 1 475 ? -10.523 -4.002 -3.437 1.00 98.00 475 CYS A CA 1
ATOM 3751 C C . CYS A 1 475 ? -11.367 -3.404 -4.578 1.00 98.00 475 CYS A C 1
ATOM 3753 O O . CYS A 1 475 ? -12.326 -2.681 -4.306 1.00 98.00 475 CYS A O 1
ATOM 3755 N N . GLU A 1 476 ? -10.996 -3.647 -5.841 1.00 98.00 476 GLU A N 1
ATOM 3756 C CA . GLU A 1 476 ? -11.628 -3.072 -7.039 1.00 98.00 476 GLU A CA 1
ATOM 3757 C C . GLU A 1 476 ? -11.726 -1.532 -7.005 1.00 98.00 476 GLU A C 1
ATOM 3759 O O . GLU A 1 476 ? -12.623 -0.928 -7.598 1.00 98.00 476 GLU A O 1
ATOM 3764 N N . GLY A 1 477 ? -10.817 -0.883 -6.273 1.00 97.69 477 GLY A N 1
ATOM 3765 C CA . GLY A 1 477 ? -10.696 0.566 -6.188 1.00 97.69 477 GLY A CA 1
ATOM 3766 C C . GLY A 1 477 ? -9.913 1.145 -7.362 1.00 97.69 477 GLY A C 1
ATOM 3767 O O . GLY A 1 477 ? -9.120 0.461 -8.008 1.00 97.69 477 GLY A O 1
ATOM 3768 N N . CYS A 1 478 ? -10.103 2.436 -7.613 1.00 98.44 478 CYS A N 1
ATOM 3769 C CA . CYS A 1 478 ? -9.347 3.179 -8.614 1.00 98.44 478 CYS A CA 1
ATOM 3770 C C . CYS A 1 478 ? -8.171 3.898 -7.943 1.00 98.44 478 CYS A C 1
ATOM 3772 O O . CYS A 1 478 ? -8.334 4.524 -6.893 1.00 98.44 478 CYS A O 1
ATOM 3774 N N . VAL A 1 479 ? -6.982 3.842 -8.541 1.00 98.62 479 VAL A N 1
ATOM 3775 C CA . VAL A 1 479 ? -5.804 4.544 -8.010 1.00 98.62 479 VAL A CA 1
ATOM 3776 C C . VAL A 1 479 ? -5.664 5.917 -8.657 1.00 98.62 479 VAL A C 1
ATOM 3778 O O . VAL A 1 479 ? -5.740 6.054 -9.878 1.00 98.62 479 VAL A O 1
ATOM 3781 N N . PHE A 1 480 ? -5.455 6.951 -7.846 1.00 98.69 480 PHE A N 1
ATOM 3782 C CA . PHE A 1 480 ? -5.063 8.267 -8.333 1.00 98.69 480 PHE A CA 1
ATOM 3783 C C . PHE A 1 480 ? -3.541 8.398 -8.276 1.00 98.69 480 PHE A C 1
ATOM 3785 O O . PHE A 1 480 ? -2.932 8.270 -7.212 1.00 98.69 480 PHE A O 1
ATOM 3792 N N . THR A 1 481 ? -2.928 8.685 -9.420 1.00 98.06 481 THR A N 1
ATOM 3793 C CA . THR A 1 481 ? -1.498 8.963 -9.528 1.00 98.06 481 THR A CA 1
ATOM 3794 C C . THR A 1 481 ? -1.312 10.361 -10.075 1.00 98.06 481 THR A C 1
ATOM 3796 O O . THR A 1 481 ? -1.634 10.627 -11.230 1.00 98.06 481 THR A O 1
ATOM 3799 N N . TYR A 1 482 ? -0.729 11.233 -9.258 1.00 97.81 482 TYR A N 1
ATOM 3800 C CA . TYR A 1 482 ? -0.259 12.529 -9.713 1.00 97.81 482 TYR A CA 1
ATOM 3801 C C . TYR A 1 482 ? 1.268 12.529 -9.823 1.00 97.81 482 TYR A C 1
ATOM 3803 O O . TYR A 1 482 ? 1.965 12.258 -8.841 1.00 97.81 482 TYR A O 1
ATOM 3811 N N . ASP A 1 483 ? 1.766 12.782 -11.029 1.00 94.75 483 ASP A N 1
ATOM 3812 C CA . ASP A 1 483 ? 3.180 12.880 -11.355 1.00 94.75 483 ASP A CA 1
ATOM 3813 C C . ASP A 1 483 ? 3.648 14.334 -11.266 1.00 94.75 483 ASP A C 1
ATOM 3815 O O . ASP A 1 483 ? 3.246 15.189 -12.052 1.00 94.75 483 ASP A O 1
ATOM 3819 N N . PHE A 1 484 ? 4.458 14.617 -10.253 1.00 93.50 484 PHE A N 1
ATOM 3820 C CA . PHE A 1 484 ? 4.997 15.936 -9.957 1.00 93.50 484 PHE A CA 1
ATOM 3821 C C . PHE A 1 484 ? 6.469 15.803 -9.560 1.00 93.50 484 PHE A C 1
ATOM 3823 O O . PHE A 1 484 ? 6.850 14.826 -8.911 1.00 93.50 484 PHE A O 1
ATOM 3830 N N . ASP A 1 485 ? 7.282 16.809 -9.887 1.00 87.06 485 ASP A N 1
ATOM 3831 C CA . ASP A 1 485 ? 8.711 16.807 -9.544 1.00 87.06 485 ASP A CA 1
ATOM 3832 C C . ASP A 1 485 ? 8.958 17.208 -8.088 1.00 87.06 485 ASP A C 1
ATOM 3834 O O . ASP A 1 485 ? 9.757 16.598 -7.376 1.00 87.06 485 ASP A O 1
ATOM 3838 N N . ARG A 1 486 ? 8.246 18.238 -7.616 1.00 88.19 486 ARG A N 1
ATOM 3839 C CA . ARG A 1 486 ? 8.352 18.746 -6.247 1.00 88.19 486 ARG A CA 1
ATOM 3840 C C . ARG A 1 486 ? 6.981 18.810 -5.603 1.00 88.19 486 ARG A C 1
ATOM 3842 O O . ARG A 1 486 ? 6.040 19.336 -6.187 1.00 88.19 486 ARG A O 1
ATOM 3849 N N . PHE A 1 487 ? 6.888 18.311 -4.374 1.00 91.31 487 PHE A N 1
ATOM 3850 C CA . PHE A 1 487 ? 5.657 18.412 -3.607 1.00 91.31 487 PHE A CA 1
ATOM 3851 C C . PHE A 1 487 ? 5.306 19.883 -3.345 1.00 91.31 487 PHE A C 1
ATOM 3853 O O . PHE A 1 487 ? 6.118 20.641 -2.805 1.00 91.31 487 PHE A O 1
ATOM 3860 N N . ASN A 1 488 ? 4.079 20.254 -3.702 1.00 92.75 488 ASN A N 1
ATOM 3861 C CA . ASN A 1 488 ? 3.480 21.549 -3.421 1.00 92.75 488 ASN A CA 1
ATOM 3862 C C . ASN A 1 488 ? 2.044 21.322 -2.928 1.00 92.75 488 ASN A C 1
ATOM 3864 O O . ASN A 1 488 ? 1.196 20.844 -3.681 1.00 92.75 488 ASN A O 1
ATOM 3868 N N . ALA A 1 489 ? 1.774 21.657 -1.666 1.00 92.81 489 ALA A N 1
ATOM 3869 C CA . ALA A 1 489 ? 0.465 21.439 -1.058 1.00 92.81 489 ALA A CA 1
ATOM 3870 C C . ALA A 1 489 ? -0.641 22.225 -1.785 1.00 92.81 489 ALA A C 1
ATOM 3872 O O . ALA A 1 489 ? -1.675 21.642 -2.101 1.00 92.81 489 ALA A O 1
ATOM 3873 N N . ALA A 1 490 ? -0.393 23.488 -2.150 1.00 93.12 490 ALA A N 1
ATOM 3874 C CA . ALA A 1 490 ? -1.362 24.331 -2.856 1.00 93.12 490 ALA A CA 1
ATOM 3875 C C . ALA A 1 490 ? -1.743 23.806 -4.252 1.00 93.12 490 ALA A C 1
ATOM 3877 O O . ALA A 1 490 ? -2.812 24.119 -4.770 1.00 93.12 490 ALA A O 1
ATOM 3878 N N . ASP A 1 491 ? -0.882 22.990 -4.858 1.00 93.88 491 ASP A N 1
ATOM 3879 C CA . ASP A 1 491 ? -1.137 22.359 -6.151 1.00 93.88 491 ASP A CA 1
ATOM 3880 C C . ASP A 1 491 ? -1.899 21.023 -6.026 1.00 93.88 491 ASP A C 1
ATOM 3882 O O . ASP A 1 491 ? -2.667 20.646 -6.913 1.00 93.88 491 ASP A O 1
ATOM 3886 N N . ILE A 1 492 ? -1.719 20.322 -4.902 1.00 95.25 492 ILE A N 1
ATOM 3887 C CA . ILE A 1 492 ? -2.293 18.997 -4.646 1.00 95.25 492 ILE A CA 1
ATOM 3888 C C . ILE A 1 492 ? -3.665 19.084 -3.967 1.00 95.25 492 ILE A C 1
ATOM 3890 O O . ILE A 1 492 ? -4.578 18.352 -4.347 1.00 95.25 492 ILE A O 1
ATOM 3894 N N . LEU A 1 493 ? -3.833 19.969 -2.981 1.00 95.06 493 LEU A N 1
ATOM 3895 C CA . LEU A 1 493 ? -5.070 20.103 -2.201 1.00 95.06 493 LEU A CA 1
ATOM 3896 C C . LEU A 1 493 ? -6.321 20.355 -3.076 1.00 95.06 493 LEU A C 1
ATOM 3898 O O . LEU A 1 493 ? -7.334 19.694 -2.845 1.00 95.06 493 LEU A O 1
ATOM 3902 N N . PRO A 1 494 ? -6.284 21.182 -4.146 1.00 95.75 494 PRO A N 1
ATOM 3903 C CA . PRO A 1 494 ? -7.431 21.342 -5.048 1.00 95.75 494 PRO A CA 1
ATOM 3904 C C . PRO A 1 494 ? -7.845 20.060 -5.792 1.00 95.75 494 PRO A C 1
ATOM 3906 O O . PRO A 1 494 ? -8.990 19.938 -6.239 1.00 95.75 494 PRO A O 1
ATOM 3909 N N . LEU A 1 495 ? -6.931 19.095 -5.951 1.00 96.69 495 LEU A N 1
ATOM 3910 C CA . LEU A 1 495 ? -7.187 17.863 -6.704 1.00 96.69 495 LEU A CA 1
ATOM 3911 C C . LEU A 1 495 ? -8.148 16.924 -5.967 1.00 96.69 495 LEU A C 1
ATOM 3913 O O . LEU A 1 495 ? -8.851 16.151 -6.621 1.00 96.69 495 LEU A O 1
ATOM 3917 N N . PHE A 1 496 ? -8.216 17.020 -4.635 1.00 96.06 496 PHE A N 1
ATOM 3918 C CA . PHE A 1 496 ? -9.115 16.215 -3.810 1.00 96.06 496 PHE A CA 1
ATOM 3919 C C . PHE A 1 496 ? -10.571 16.428 -4.214 1.00 96.06 496 PHE A C 1
ATOM 3921 O O . PHE A 1 496 ? -11.228 15.472 -4.632 1.00 96.06 496 PHE A O 1
ATOM 3928 N N . LYS A 1 497 ? -11.037 17.684 -4.215 1.00 95.50 497 LYS A N 1
ATOM 3929 C CA . LYS A 1 497 ? -12.383 18.022 -4.688 1.00 95.50 497 LYS A CA 1
ATOM 3930 C C . LYS A 1 497 ? -12.555 17.778 -6.178 1.00 95.50 497 LYS A C 1
ATOM 3932 O O . LYS A 1 497 ? -13.568 17.207 -6.577 1.00 95.50 497 LYS A O 1
ATOM 3937 N N . LYS A 1 498 ? -11.581 18.201 -6.998 1.00 97.31 498 LYS A N 1
ATOM 3938 C CA . LYS A 1 498 ? -11.672 18.111 -8.466 1.00 97.31 498 LYS A CA 1
ATOM 3939 C C . LYS A 1 498 ? -11.977 16.686 -8.927 1.00 97.31 498 LYS A C 1
ATOM 3941 O O . LYS A 1 498 ? -12.795 16.500 -9.825 1.00 97.31 498 LYS A O 1
ATOM 3946 N N . TYR A 1 499 ? -11.316 15.697 -8.331 1.00 97.88 499 TYR A N 1
ATOM 3947 C CA . TYR A 1 499 ? -11.469 14.301 -8.734 1.00 97.88 499 TYR A CA 1
ATOM 3948 C C . TYR A 1 499 ? -12.325 13.469 -7.781 1.00 97.88 499 TYR A C 1
ATOM 3950 O O . TYR A 1 499 ? -12.682 12.350 -8.136 1.00 97.88 499 TYR A O 1
ATOM 3958 N N . GLY A 1 500 ? -12.688 13.992 -6.609 1.00 96.88 500 GLY A N 1
ATOM 3959 C CA . GLY A 1 500 ? -13.434 13.243 -5.601 1.00 96.88 500 GLY A CA 1
ATOM 3960 C C . GLY A 1 500 ? -12.595 12.124 -4.987 1.00 96.88 500 GLY A C 1
ATOM 3961 O O . GLY A 1 500 ? -13.037 10.976 -4.936 1.00 96.88 500 GLY A O 1
ATOM 3962 N N . VAL A 1 501 ? -11.370 12.446 -4.558 1.00 97.94 501 VAL A N 1
ATOM 3963 C CA . VAL A 1 501 ? -10.503 11.512 -3.820 1.00 97.94 501 VAL A CA 1
ATOM 3964 C C . VAL A 1 501 ? -11.195 11.141 -2.511 1.00 97.94 501 VAL A C 1
ATOM 3966 O O . VAL A 1 501 ? -11.525 12.031 -1.727 1.00 97.94 501 VAL A O 1
ATOM 3969 N N . THR A 1 502 ? -11.416 9.844 -2.280 1.00 97.69 502 THR A N 1
ATOM 3970 C CA . THR A 1 502 ? -12.141 9.361 -1.095 1.00 97.69 502 THR A CA 1
ATOM 3971 C C . THR A 1 502 ? -11.230 8.865 0.006 1.00 97.69 502 THR A C 1
ATOM 3973 O O . THR A 1 502 ? -11.595 8.918 1.173 1.00 97.69 502 THR A O 1
ATOM 3976 N N . THR A 1 503 ? -10.046 8.371 -0.340 1.00 98.06 503 THR A N 1
ATOM 3977 C CA . THR A 1 503 ? -9.083 7.877 0.647 1.00 98.06 503 THR A CA 1
ATOM 3978 C C . THR A 1 503 ? -7.684 8.344 0.285 1.00 98.06 503 THR A C 1
ATOM 3980 O O . THR A 1 503 ? -7.336 8.423 -0.896 1.00 98.06 503 THR A O 1
ATOM 3983 N N . PHE A 1 504 ? -6.891 8.683 1.296 1.00 97.62 504 PHE A N 1
ATOM 3984 C CA . PHE A 1 504 ? -5.610 9.353 1.119 1.00 97.62 504 PHE A CA 1
ATOM 3985 C C . PHE A 1 504 ? -4.524 8.747 2.004 1.00 97.62 504 PHE A C 1
ATOM 3987 O O . PHE A 1 504 ? -4.763 8.470 3.174 1.00 97.62 504 PHE A O 1
ATOM 3994 N N . CYS A 1 505 ? -3.322 8.567 1.460 1.00 97.56 505 CYS A N 1
ATOM 3995 C CA . CYS A 1 505 ? -2.150 8.152 2.223 1.00 97.56 505 CYS A CA 1
ATOM 3996 C C . CYS A 1 505 ? -0.944 9.023 1.868 1.00 97.56 505 CYS A C 1
ATOM 3998 O O . CYS A 1 505 ? -0.599 9.193 0.695 1.00 97.56 505 CYS A O 1
ATOM 4000 N N . ALA A 1 506 ? -0.251 9.533 2.879 1.00 95.56 506 ALA A N 1
ATOM 4001 C CA . ALA A 1 506 ? 0.999 10.260 2.699 1.00 95.56 506 ALA A CA 1
ATOM 4002 C C . ALA A 1 506 ? 1.907 10.083 3.922 1.00 95.56 506 ALA A C 1
ATOM 4004 O O . ALA A 1 506 ? 1.411 9.764 4.999 1.00 95.56 506 ALA A O 1
ATOM 4005 N N . PRO A 1 507 ? 3.232 10.258 3.790 1.00 93.25 507 PRO A N 1
ATOM 4006 C CA . PRO A 1 507 ? 4.108 10.225 4.952 1.00 93.25 507 PRO A CA 1
ATOM 4007 C C . PRO A 1 507 ? 3.927 11.488 5.817 1.00 93.25 507 PRO A C 1
ATOM 4009 O O . PRO A 1 507 ? 3.520 12.539 5.296 1.00 93.25 507 PRO A O 1
ATOM 4012 N N . PRO A 1 508 ? 4.315 11.441 7.104 1.00 91.25 508 PRO A N 1
ATOM 4013 C CA . PRO A 1 508 ? 4.261 12.574 8.033 1.00 91.25 508 PRO A CA 1
ATOM 4014 C C . PRO A 1 508 ? 4.830 13.883 7.494 1.00 91.25 508 PRO A C 1
ATOM 4016 O O . PRO A 1 508 ? 4.257 14.950 7.715 1.00 91.25 508 PRO A O 1
ATOM 4019 N N . THR A 1 509 ? 5.933 13.819 6.743 1.00 90.81 509 THR A N 1
ATOM 4020 C CA . THR A 1 509 ? 6.533 14.992 6.095 1.00 90.81 509 THR A CA 1
ATOM 4021 C C . THR A 1 509 ? 5.543 15.755 5.216 1.00 90.81 509 THR A C 1
ATOM 4023 O O . THR A 1 509 ? 5.514 16.984 5.266 1.00 90.81 509 THR A O 1
ATOM 4026 N N . MET A 1 510 ? 4.701 15.062 4.447 1.00 92.44 510 MET A N 1
ATOM 4027 C CA . MET A 1 510 ? 3.754 15.716 3.539 1.00 92.44 510 MET A CA 1
ATOM 4028 C C . MET A 1 510 ? 2.582 16.325 4.300 1.00 92.44 510 MET A C 1
ATOM 4030 O O . MET A 1 510 ? 2.195 17.452 4.008 1.00 92.44 510 MET A O 1
ATOM 4034 N N . TYR A 1 511 ? 2.088 15.645 5.334 1.00 92.19 511 TYR A N 1
ATOM 4035 C CA . TYR A 1 511 ? 1.099 16.211 6.249 1.00 92.19 511 TYR A CA 1
ATOM 4036 C C . TYR A 1 511 ? 1.611 17.494 6.918 1.00 92.19 511 TYR A C 1
ATOM 4038 O O . TYR A 1 511 ? 0.923 18.511 6.886 1.00 92.19 511 TYR A O 1
ATOM 4046 N N . ARG A 1 512 ? 2.865 17.507 7.402 1.00 90.50 512 ARG A N 1
ATOM 4047 C CA . ARG A 1 512 ? 3.527 18.715 7.939 1.00 90.50 512 ARG A CA 1
ATOM 4048 C C . ARG A 1 512 ? 3.621 19.858 6.929 1.00 90.50 512 ARG A C 1
ATOM 4050 O O . ARG A 1 512 ? 3.662 21.019 7.328 1.00 90.50 512 ARG A O 1
ATOM 4057 N N . MET A 1 513 ? 3.732 19.552 5.639 1.00 90.69 513 MET A N 1
ATOM 4058 C CA . MET A 1 513 ? 3.732 20.567 4.586 1.00 90.69 513 MET A CA 1
ATOM 4059 C C . MET A 1 513 ? 2.315 21.052 4.263 1.00 90.69 513 MET A C 1
ATOM 4061 O O . MET A 1 513 ? 2.147 22.240 4.019 1.00 90.69 513 MET A O 1
ATOM 4065 N N . MET A 1 514 ? 1.309 20.174 4.301 1.00 90.75 514 MET A N 1
ATOM 4066 C CA . MET A 1 514 ? -0.094 20.533 4.060 1.00 90.75 514 MET A CA 1
ATOM 4067 C C . MET A 1 514 ? -0.654 21.459 5.141 1.00 90.75 514 MET A C 1
ATOM 4069 O O . MET A 1 514 ? -1.273 22.454 4.795 1.00 90.75 514 MET A O 1
ATOM 4073 N N . ILE A 1 515 ? -0.378 21.205 6.425 1.00 89.44 515 ILE A N 1
ATOM 4074 C CA . ILE A 1 515 ? -0.870 22.055 7.533 1.00 89.44 515 ILE A CA 1
ATOM 4075 C C . ILE A 1 515 ? -0.264 23.469 7.554 1.00 89.44 515 ILE A C 1
ATOM 4077 O O . ILE A 1 515 ? -0.696 24.314 8.330 1.00 89.44 515 ILE A O 1
ATOM 4081 N N . LYS A 1 516 ? 0.763 23.738 6.733 1.00 89.81 516 LYS A N 1
ATOM 4082 C CA . LYS A 1 516 ? 1.302 25.095 6.546 1.00 89.81 516 LYS A CA 1
ATOM 4083 C C . LYS A 1 516 ? 0.460 25.930 5.585 1.00 89.81 516 LYS A C 1
ATOM 4085 O O . LYS A 1 516 ? 0.612 27.149 5.567 1.00 89.81 516 LYS A O 1
ATOM 4090 N N . GLU A 1 517 ? -0.379 25.287 4.779 1.00 89.75 517 GLU A N 1
ATOM 4091 C CA . GLU A 1 517 ? -1.382 25.962 3.969 1.00 89.75 517 GLU A CA 1
ATOM 4092 C C . GLU A 1 517 ? -2.606 26.303 4.820 1.00 89.75 517 GLU A C 1
ATOM 4094 O O . GLU A 1 517 ? -2.908 25.662 5.824 1.00 89.75 517 GLU A O 1
ATOM 4099 N N . ASP A 1 518 ? -3.359 27.301 4.375 1.00 88.44 518 ASP A N 1
ATOM 4100 C CA . ASP A 1 518 ? -4.670 27.603 4.939 1.00 88.44 518 ASP A CA 1
ATOM 4101 C C . ASP A 1 518 ? -5.701 26.594 4.409 1.00 88.44 518 ASP A C 1
ATOM 4103 O O . ASP A 1 518 ? -6.290 26.791 3.341 1.00 88.44 518 ASP A O 1
ATOM 4107 N N . LEU A 1 519 ? -5.874 25.485 5.141 1.00 87.00 519 LEU A N 1
ATOM 4108 C CA . LEU A 1 519 ? -6.724 24.362 4.732 1.00 87.00 519 LEU A CA 1
ATOM 4109 C C . LEU A 1 519 ? -8.197 24.752 4.538 1.00 87.00 519 LEU A C 1
ATOM 4111 O O . LEU A 1 519 ? -8.877 24.119 3.735 1.00 87.00 519 LEU A O 1
ATOM 4115 N N . SER A 1 520 ? -8.666 25.839 5.166 1.00 85.75 520 SER A N 1
ATOM 4116 C CA . SER A 1 520 ? -10.042 26.340 5.008 1.00 85.75 520 SER A CA 1
ATOM 4117 C C . SER A 1 520 ? -10.383 26.770 3.572 1.00 85.75 520 SER A C 1
ATOM 4119 O O . SER A 1 520 ? -11.554 26.858 3.206 1.00 85.75 520 SER A O 1
ATOM 4121 N N . LYS A 1 521 ? -9.365 27.007 2.730 1.00 91.31 521 LYS A N 1
ATOM 4122 C CA . LYS A 1 521 ? -9.520 27.357 1.308 1.00 91.31 521 LYS A CA 1
ATOM 4123 C C . LYS A 1 521 ? -9.780 26.159 0.400 1.00 91.31 521 LYS A C 1
ATOM 4125 O O . LYS A 1 521 ? -10.072 26.354 -0.781 1.00 91.31 521 LYS A O 1
ATOM 4130 N N . TYR A 1 522 ? -9.636 24.939 0.908 1.00 91.81 522 TYR A N 1
ATOM 4131 C CA . TYR A 1 522 ? -9.716 23.723 0.113 1.00 91.81 522 TYR A CA 1
ATOM 4132 C C . TYR A 1 522 ? -10.877 22.855 0.587 1.00 91.81 522 TYR A C 1
ATOM 4134 O O . TYR A 1 522 ? -11.089 22.654 1.778 1.00 91.81 522 TYR A O 1
ATOM 4142 N N . ASP A 1 523 ? -11.623 22.307 -0.366 1.00 91.06 523 ASP A N 1
ATOM 4143 C CA . ASP A 1 523 ? -12.705 21.375 -0.069 1.00 91.06 523 ASP A CA 1
ATOM 4144 C C . ASP A 1 523 ? -12.155 19.941 -0.007 1.00 91.06 523 ASP A C 1
ATOM 4146 O O . ASP A 1 523 ? -11.819 19.338 -1.030 1.00 91.06 523 ASP A O 1
ATOM 4150 N N . LEU A 1 524 ? -12.055 19.405 1.209 1.00 91.62 524 LEU A N 1
ATOM 4151 C CA . LEU A 1 524 ? -11.611 18.035 1.485 1.00 91.62 524 LEU A CA 1
ATOM 4152 C C . LEU A 1 524 ? -12.772 17.102 1.866 1.00 91.62 524 LEU A C 1
ATOM 4154 O O . LEU A 1 524 ? -12.531 15.960 2.244 1.00 91.62 524 LEU A O 1
ATOM 4158 N N . SER A 1 525 ? -14.028 17.542 1.707 1.00 90.75 525 SER A N 1
ATOM 4159 C CA . SER A 1 525 ? -15.230 16.786 2.110 1.00 90.75 525 SER A CA 1
ATOM 4160 C C . SER A 1 525 ? -15.408 15.443 1.395 1.00 90.75 525 SER A C 1
ATOM 4162 O O . SER A 1 525 ? -16.186 14.601 1.838 1.00 90.75 525 SER A O 1
ATOM 4164 N N . SER A 1 526 ? -14.714 15.221 0.273 1.00 94.12 526 SER A N 1
ATOM 4165 C CA . SER A 1 526 ? -14.726 13.925 -0.406 1.00 94.12 526 SER A CA 1
ATOM 4166 C C . SER A 1 526 ? -13.923 12.861 0.336 1.00 94.12 526 SER A C 1
ATOM 4168 O O . SER A 1 526 ? -14.199 11.677 0.145 1.00 94.12 526 SER A O 1
ATOM 4170 N N . VAL A 1 527 ? -12.937 13.264 1.145 1.00 94.44 527 VAL A N 1
ATOM 4171 C CA . VAL A 1 527 ? -12.045 12.355 1.865 1.00 94.44 527 VAL A CA 1
ATOM 4172 C C . VAL A 1 527 ? -12.781 11.773 3.060 1.00 94.44 527 VAL A C 1
ATOM 4174 O O . VAL A 1 527 ? -13.354 12.486 3.870 1.00 94.44 527 VAL A O 1
ATOM 4177 N N . GLN A 1 528 ? -12.753 10.454 3.156 1.00 92.81 528 GLN A N 1
ATOM 4178 C CA . GLN A 1 528 ? -13.408 9.672 4.200 1.00 92.81 528 GLN A CA 1
ATOM 4179 C C . GLN A 1 528 ? -12.389 8.972 5.097 1.00 92.81 528 GLN A C 1
ATOM 4181 O O . GLN A 1 528 ? -12.692 8.646 6.238 1.00 92.81 528 GLN A O 1
ATOM 4186 N N . LYS A 1 529 ? -11.179 8.719 4.581 1.00 93.75 529 LYS A N 1
ATOM 4187 C CA . LYS A 1 529 ? -10.089 8.116 5.349 1.00 93.75 529 LYS A CA 1
ATOM 4188 C C . LYS A 1 529 ? -8.745 8.702 4.950 1.00 93.75 529 LYS A C 1
ATOM 4190 O O . LYS A 1 529 ? -8.445 8.822 3.759 1.00 93.75 529 LYS A O 1
ATOM 4195 N N . ALA A 1 530 ? -7.930 9.007 5.949 1.00 94.75 530 ALA A N 1
ATOM 4196 C CA . ALA A 1 530 ? -6.547 9.415 5.787 1.00 94.75 530 ALA A CA 1
ATOM 4197 C C . ALA A 1 530 ? -5.637 8.440 6.544 1.00 94.75 530 ALA A C 1
ATOM 4199 O O . ALA A 1 530 ? -5.963 8.013 7.650 1.00 94.75 530 ALA A O 1
ATOM 4200 N N . THR A 1 531 ? -4.501 8.070 5.960 1.00 95.69 531 THR A N 1
ATOM 4201 C CA . THR A 1 531 ? -3.508 7.196 6.600 1.00 95.69 531 THR A CA 1
ATOM 4202 C C . THR A 1 531 ? -2.093 7.744 6.454 1.00 95.69 531 THR A C 1
ATOM 4204 O O . THR A 1 531 ? -1.816 8.594 5.598 1.00 95.69 531 THR A O 1
ATOM 4207 N N . THR A 1 532 ? -1.184 7.264 7.303 1.00 94.75 532 THR A N 1
ATOM 4208 C CA . THR A 1 532 ? 0.215 7.708 7.354 1.00 94.75 532 THR A CA 1
ATOM 4209 C C . THR A 1 532 ? 1.154 6.587 7.783 1.00 94.75 532 THR A C 1
ATOM 4211 O O . THR A 1 532 ? 0.778 5.746 8.589 1.00 94.75 532 THR A O 1
ATOM 4214 N N . ALA A 1 533 ? 2.369 6.558 7.237 1.00 93.44 533 ALA A N 1
ATOM 4215 C CA . ALA A 1 533 ? 3.428 5.645 7.674 1.00 93.44 533 ALA A CA 1
ATOM 4216 C C . ALA A 1 533 ? 4.807 6.125 7.207 1.00 93.44 533 ALA A C 1
ATOM 4218 O O . ALA A 1 533 ? 4.905 6.982 6.321 1.00 93.44 533 ALA A O 1
ATOM 4219 N N . GLY A 1 534 ? 5.852 5.477 7.723 1.00 85.56 534 GLY A N 1
ATOM 4220 C CA . GLY A 1 534 ? 7.242 5.603 7.268 1.00 85.56 534 GLY A CA 1
ATOM 4221 C C . GLY A 1 534 ? 8.099 6.569 8.086 1.00 85.56 534 GLY A C 1
ATOM 4222 O O . GLY A 1 534 ? 9.315 6.558 7.952 1.00 85.56 534 GLY A O 1
ATOM 4223 N N . GLU A 1 535 ? 7.485 7.380 8.941 1.00 85.75 535 GLU A N 1
ATOM 4224 C CA . GLU A 1 535 ? 8.160 8.213 9.935 1.00 85.75 535 GLU A CA 1
ATOM 4225 C C . GLU A 1 535 ? 7.267 8.269 11.178 1.00 85.75 535 GLU A C 1
ATOM 4227 O O . GLU A 1 535 ? 6.052 8.122 11.051 1.00 85.75 535 GLU A O 1
ATOM 4232 N N . ALA A 1 536 ? 7.839 8.568 12.345 1.00 78.62 536 ALA A N 1
ATOM 4233 C CA . ALA A 1 536 ? 7.039 8.910 13.515 1.00 78.62 536 ALA A CA 1
ATOM 4234 C C . ALA A 1 536 ? 6.264 10.211 13.250 1.00 78.62 536 ALA A C 1
ATOM 4236 O O . ALA A 1 536 ? 6.844 11.239 12.861 1.00 78.62 536 ALA A O 1
ATOM 4237 N N . LEU A 1 537 ? 4.949 10.190 13.459 1.00 71.62 537 LEU A N 1
ATOM 4238 C CA . LEU A 1 537 ? 4.122 11.380 13.308 1.00 71.62 537 LEU A CA 1
ATOM 4239 C C . LEU A 1 537 ? 3.932 12.086 14.653 1.00 71.62 537 LEU A C 1
ATOM 4241 O O . LEU A 1 537 ? 3.458 11.520 15.629 1.00 71.62 537 LEU A O 1
ATOM 4245 N N . ASN A 1 538 ? 4.277 13.374 14.697 1.00 79.12 538 ASN A N 1
ATOM 4246 C CA . ASN A 1 538 ? 4.059 14.199 15.881 1.00 79.12 538 ASN A CA 1
ATOM 4247 C C . ASN A 1 538 ? 2.540 14.326 16.163 1.00 79.12 538 ASN A C 1
ATOM 4249 O O . ASN A 1 538 ? 1.827 14.804 15.273 1.00 79.12 538 ASN A O 1
ATOM 4253 N N . PRO A 1 539 ? 2.054 13.996 17.381 1.00 80.19 539 PRO A N 1
ATOM 4254 C CA . PRO A 1 539 ? 0.648 14.139 17.786 1.00 80.19 539 PRO A CA 1
ATOM 4255 C C . PRO A 1 539 ? 0.020 15.505 17.485 1.00 80.19 539 PRO A C 1
ATOM 4257 O O . PRO A 1 539 ? -1.182 15.606 17.259 1.00 80.19 539 PRO A O 1
ATOM 4260 N N . GLU A 1 540 ? 0.822 16.568 17.456 1.00 81.38 540 GLU A N 1
ATOM 4261 C CA . GLU A 1 540 ? 0.351 17.912 17.129 1.00 81.38 540 GLU A CA 1
ATOM 4262 C C . GLU A 1 540 ? -0.089 18.056 15.666 1.00 81.38 540 GLU A C 1
ATOM 4264 O O . GLU A 1 540 ? -1.056 18.754 15.377 1.00 81.38 540 GLU A O 1
ATOM 4269 N N . VAL A 1 541 ? 0.566 17.352 14.740 1.00 82.56 541 VAL A N 1
ATOM 4270 C CA . VAL A 1 541 ? 0.178 17.360 13.323 1.00 82.56 541 VAL A CA 1
ATOM 4271 C C . VAL A 1 541 ? -1.176 16.675 13.141 1.00 82.56 541 VAL A C 1
ATOM 4273 O O . VAL A 1 541 ? -2.005 17.186 12.394 1.00 82.56 541 VAL A O 1
ATOM 4276 N N . PHE A 1 542 ? -1.427 15.570 13.858 1.00 81.56 542 PHE A N 1
ATOM 4277 C CA . PHE A 1 542 ? -2.733 14.900 13.861 1.00 81.56 542 PHE A CA 1
ATOM 4278 C C . PHE A 1 542 ? -3.842 15.838 14.329 1.00 81.56 542 PHE A C 1
ATOM 4280 O O . PHE A 1 542 ? -4.808 16.037 13.600 1.00 81.56 542 PHE A O 1
ATOM 4287 N N . ARG A 1 543 ? -3.663 16.468 15.498 1.00 84.31 543 ARG A N 1
ATOM 4288 C CA . ARG A 1 543 ? -4.661 17.383 16.068 1.00 84.31 543 ARG A CA 1
ATOM 4289 C C . ARG A 1 543 ? -4.979 18.550 15.145 1.00 84.31 543 ARG A C 1
ATOM 4291 O O . ARG A 1 543 ? -6.132 18.946 15.051 1.00 84.31 543 ARG A O 1
ATOM 4298 N N . GLN A 1 544 ? -3.980 19.101 14.456 1.00 85.44 544 GLN A N 1
ATOM 4299 C CA . GLN A 1 544 ? -4.213 20.195 13.513 1.00 85.44 544 GLN A CA 1
ATOM 4300 C C . GLN A 1 544 ? -4.990 19.737 12.279 1.00 85.44 544 GLN A C 1
ATOM 4302 O O . GLN A 1 544 ? -5.906 20.433 11.857 1.00 85.44 544 GLN A O 1
ATOM 4307 N N . ILE A 1 545 ? -4.671 18.567 11.721 1.00 85.25 545 ILE A N 1
ATOM 4308 C CA . ILE A 1 545 ? -5.420 18.014 10.584 1.00 85.25 545 ILE A CA 1
ATOM 4309 C C . ILE A 1 545 ? -6.859 17.725 10.993 1.00 85.25 545 ILE A C 1
ATOM 4311 O O . ILE A 1 545 ? -7.781 18.152 10.301 1.00 85.25 545 ILE A O 1
ATOM 4315 N N . GLU A 1 546 ? -7.054 17.053 12.123 1.00 87.44 546 GLU A N 1
ATOM 4316 C CA . GLU A 1 546 ? -8.372 16.731 12.659 1.00 87.44 546 GLU A CA 1
ATOM 4317 C C . GLU A 1 546 ? -9.181 18.008 12.928 1.00 87.44 546 GLU A C 1
ATOM 4319 O O . GLU A 1 546 ? -10.288 18.148 12.421 1.00 87.44 546 GLU A O 1
ATOM 4324 N N . ALA A 1 547 ? -8.602 19.003 13.608 1.00 85.06 547 ALA A N 1
ATOM 4325 C CA . ALA A 1 547 ? -9.275 20.272 13.882 1.00 85.06 547 ALA A CA 1
ATOM 4326 C C . ALA A 1 547 ? -9.637 21.058 12.609 1.00 85.06 547 ALA A C 1
ATOM 4328 O O . ALA A 1 547 ? -10.647 21.757 12.585 1.00 85.06 547 ALA A O 1
ATOM 4329 N N . MET A 1 548 ? -8.819 20.972 11.555 1.00 80.12 548 MET A N 1
ATOM 4330 C CA . MET A 1 548 ? -9.041 21.711 10.306 1.00 80.12 548 MET A CA 1
ATOM 4331 C C . MET A 1 548 ? -9.953 20.984 9.313 1.00 80.12 548 MET A C 1
ATOM 4333 O O . MET A 1 548 ? -10.534 21.634 8.447 1.00 80.12 548 MET A O 1
ATOM 4337 N N . THR A 1 549 ? -10.041 19.653 9.381 1.00 81.06 549 THR A N 1
ATOM 4338 C CA . THR A 1 549 ? -10.665 18.837 8.322 1.00 81.06 549 THR A CA 1
ATOM 4339 C C . THR A 1 549 ? -11.682 17.816 8.830 1.00 81.06 549 THR A C 1
ATOM 4341 O O . THR A 1 549 ? -12.423 17.261 8.024 1.00 81.06 549 THR A O 1
ATOM 4344 N N . GLY A 1 550 ? -11.710 17.542 10.136 1.00 83.75 550 GLY A N 1
ATOM 4345 C CA . GLY A 1 550 ? -12.447 16.429 10.739 1.00 83.75 550 GLY A CA 1
ATOM 4346 C C . GLY A 1 550 ? -11.865 15.048 10.416 1.00 83.75 550 GLY A C 1
ATOM 4347 O O . GLY A 1 550 ? -12.465 14.039 10.772 1.00 83.75 550 GLY A O 1
ATOM 4348 N N . LEU A 1 551 ? -10.728 14.974 9.711 1.00 84.00 551 LEU A N 1
ATOM 4349 C CA . LEU A 1 551 ? -10.125 13.710 9.302 1.00 84.00 551 LEU A CA 1
ATOM 4350 C C . LEU A 1 551 ? -9.195 13.173 10.382 1.00 84.00 551 LEU A C 1
ATOM 4352 O O . LEU A 1 551 ? -8.146 13.749 10.672 1.00 84.00 551 LEU A O 1
ATOM 4356 N N . GLU A 1 552 ? -9.533 11.995 10.884 1.00 85.75 552 GLU A N 1
ATOM 4357 C CA . GLU A 1 552 ? -8.628 11.189 11.686 1.00 85.75 552 GLU A CA 1
ATOM 4358 C C . GLU A 1 552 ? -7.604 10.508 10.763 1.00 85.75 552 GLU A C 1
ATOM 4360 O O . GLU A 1 552 ? -7.952 9.708 9.883 1.00 85.75 552 GLU A O 1
ATOM 4365 N N . VAL A 1 553 ? -6.321 10.824 10.945 1.00 90.12 553 VAL A N 1
ATOM 4366 C CA . VAL A 1 553 ? -5.242 10.159 10.208 1.00 90.12 553 VAL A CA 1
ATOM 4367 C C . VAL A 1 553 ? -4.869 8.878 10.958 1.00 90.12 553 VAL A C 1
ATOM 4369 O O . VAL A 1 553 ? -4.553 8.920 12.140 1.00 90.12 553 VAL A O 1
ATOM 4372 N N . MET A 1 554 ? -4.897 7.732 10.281 1.00 92.56 554 MET A N 1
ATOM 4373 C CA . MET A 1 554 ? -4.572 6.439 10.890 1.00 92.56 554 MET A CA 1
ATOM 4374 C C . MET A 1 554 ? -3.137 6.028 10.585 1.00 92.56 554 MET A C 1
ATOM 4376 O O . MET A 1 554 ? -2.771 5.806 9.424 1.00 92.56 554 MET A O 1
ATOM 4380 N N . GLU A 1 555 ? -2.326 5.901 11.631 1.00 93.62 555 GLU A N 1
ATOM 4381 C CA . GLU A 1 555 ? -0.954 5.413 11.518 1.00 93.62 555 GLU A CA 1
ATOM 4382 C C . GLU A 1 555 ? -0.913 3.904 11.276 1.00 93.62 555 GLU A C 1
ATOM 4384 O O . GLU A 1 555 ? -1.817 3.165 11.679 1.00 93.62 555 GLU A O 1
ATOM 4389 N N . GLY A 1 556 ? 0.123 3.471 10.566 1.00 95.38 556 GLY A N 1
ATOM 4390 C CA . GLY A 1 556 ? 0.429 2.071 10.344 1.00 95.38 556 GLY A CA 1
ATOM 4391 C C . GLY A 1 556 ? 1.918 1.870 10.110 1.00 95.38 556 GLY A C 1
ATOM 4392 O O . GLY A 1 556 ? 2.633 2.787 9.701 1.00 95.38 556 GLY A O 1
ATOM 4393 N N . PHE A 1 557 ? 2.372 0.652 10.354 1.00 96.25 557 PHE A N 1
ATOM 4394 C CA . PHE A 1 557 ? 3.769 0.261 10.344 1.00 96.25 557 PHE A CA 1
ATOM 4395 C C . PHE A 1 557 ? 3.986 -1.025 9.539 1.00 96.25 557 PHE A C 1
ATOM 4397 O O . PHE A 1 557 ? 3.117 -1.892 9.415 1.00 96.25 557 PHE A O 1
ATOM 4404 N N . GLY A 1 558 ? 5.178 -1.103 8.968 1.00 95.75 558 GLY A N 1
ATOM 4405 C CA . GLY A 1 558 ? 5.756 -2.264 8.315 1.00 95.75 558 GLY A CA 1
ATOM 4406 C C . GLY A 1 558 ? 6.990 -1.836 7.527 1.00 95.75 558 GLY A C 1
ATOM 4407 O O . GLY A 1 558 ? 7.343 -0.654 7.493 1.00 95.75 558 GLY A O 1
ATOM 4408 N N . GLN A 1 559 ? 7.650 -2.795 6.892 1.00 95.56 559 GLN A N 1
ATOM 4409 C CA . GLN A 1 559 ? 8.957 -2.600 6.274 1.00 95.56 559 GLN A CA 1
ATOM 4410 C C . GLN A 1 559 ? 8.946 -2.974 4.791 1.00 95.56 559 GLN A C 1
ATOM 4412 O O . GLN A 1 559 ? 7.928 -3.372 4.223 1.00 95.56 559 GLN A O 1
ATOM 4417 N N . THR A 1 560 ? 10.096 -2.829 4.132 1.00 96.19 560 THR A N 1
ATOM 4418 C CA . THR A 1 560 ? 10.245 -3.241 2.727 1.00 96.19 560 THR A CA 1
ATOM 4419 C C . THR A 1 560 ? 10.048 -4.752 2.577 1.00 96.19 560 THR A C 1
ATOM 4421 O O . THR A 1 560 ? 9.552 -5.218 1.556 1.00 96.19 560 THR A O 1
ATOM 4424 N N . GLU A 1 561 ? 10.419 -5.498 3.609 1.00 97.94 561 GLU A N 1
ATOM 4425 C CA . GLU A 1 561 ? 10.361 -6.943 3.758 1.00 97.94 561 GLU A CA 1
ATOM 4426 C C . GLU A 1 561 ? 8.940 -7.460 4.058 1.00 97.94 561 GLU A C 1
ATOM 4428 O O . GLU A 1 561 ? 8.701 -8.658 3.940 1.00 97.94 561 GLU A O 1
ATOM 4433 N N . THR A 1 562 ? 7.978 -6.586 4.382 1.00 97.88 562 THR A N 1
ATOM 4434 C CA . THR A 1 562 ? 6.613 -6.964 4.782 1.00 97.88 562 THR A CA 1
ATOM 4435 C C . THR A 1 562 ? 5.530 -6.186 4.014 1.00 97.88 562 THR A C 1
ATOM 4437 O O . THR A 1 562 ? 5.800 -5.364 3.128 1.00 97.88 562 THR A O 1
ATOM 4440 N N . THR A 1 563 ? 4.264 -6.426 4.370 1.00 97.69 563 THR A N 1
ATOM 4441 C CA . THR A 1 563 ? 3.152 -5.484 4.155 1.00 97.69 563 THR A CA 1
ATOM 4442 C C . THR A 1 563 ? 2.822 -4.761 5.467 1.00 97.69 563 THR A C 1
ATOM 4444 O O . THR A 1 563 ? 3.690 -4.665 6.336 1.00 97.69 563 THR A O 1
ATOM 4447 N N . LEU A 1 564 ? 1.605 -4.220 5.627 1.00 98.00 564 LEU A N 1
ATOM 4448 C CA . LEU A 1 564 ? 1.168 -3.643 6.901 1.00 98.00 564 LEU A CA 1
ATOM 4449 C C . LEU A 1 564 ? 1.189 -4.737 7.979 1.00 98.00 564 LEU A C 1
ATOM 4451 O O . LEU A 1 564 ? 0.489 -5.733 7.821 1.00 98.00 564 LEU A O 1
ATOM 4455 N N . THR A 1 565 ? 1.991 -4.563 9.029 1.00 97.75 565 THR A N 1
ATOM 4456 C CA . THR A 1 565 ? 2.137 -5.528 10.135 1.00 97.75 565 THR A CA 1
ATOM 4457 C C . THR A 1 565 ? 1.426 -5.062 11.396 1.00 97.75 565 THR A C 1
ATOM 4459 O O . THR A 1 565 ? 0.818 -5.869 12.091 1.00 97.75 565 THR A O 1
ATOM 4462 N N . ILE A 1 566 ? 1.459 -3.758 11.668 1.00 97.56 566 ILE A N 1
ATOM 4463 C CA . ILE A 1 566 ? 0.787 -3.101 12.794 1.00 97.56 566 ILE A CA 1
ATOM 4464 C C . ILE A 1 566 ? 0.026 -1.903 12.223 1.00 97.56 566 ILE A C 1
ATOM 4466 O O . ILE A 1 566 ? 0.559 -1.182 11.379 1.00 97.56 566 ILE A O 1
ATOM 4470 N N . GLY A 1 567 ? -1.221 -1.683 12.628 1.00 95.88 567 GLY A N 1
ATOM 4471 C CA . GLY A 1 567 ? -1.996 -0.558 12.113 1.00 95.88 567 GLY A CA 1
ATOM 4472 C C . GLY A 1 567 ? -3.224 -0.205 12.933 1.00 95.88 567 GLY A C 1
ATOM 4473 O O . GLY A 1 567 ? -3.796 -1.036 13.637 1.00 95.88 567 GLY A O 1
ATOM 4474 N N . ASN A 1 568 ? -3.660 1.046 12.796 1.00 94.25 568 ASN A N 1
ATOM 4475 C CA . ASN A 1 568 ? -4.959 1.507 13.276 1.00 94.25 568 ASN A CA 1
ATOM 4476 C C . ASN A 1 568 ? -6.029 1.180 12.217 1.00 94.25 568 ASN A C 1
ATOM 4478 O O . ASN A 1 568 ? -6.277 1.959 11.289 1.00 94.25 568 ASN A O 1
ATOM 4482 N N . LEU A 1 569 ? -6.598 -0.026 12.304 1.00 94.62 569 LEU A N 1
ATOM 4483 C CA . LEU A 1 569 ? -7.588 -0.530 11.347 1.00 94.62 569 LEU A CA 1
ATOM 4484 C C . LEU A 1 569 ? -8.985 0.036 11.618 1.00 94.62 569 LEU A C 1
ATOM 4486 O O . LEU A 1 569 ? -9.355 0.334 12.750 1.00 94.62 569 LEU A O 1
ATOM 4490 N N . THR A 1 570 ? -9.789 0.155 10.564 1.00 89.00 570 THR A N 1
ATOM 4491 C CA . THR A 1 570 ? -11.199 0.524 10.703 1.00 89.00 570 THR A CA 1
ATOM 4492 C C . THR A 1 570 ? -11.987 -0.530 11.485 1.00 89.00 570 THR A C 1
ATOM 4494 O O . THR A 1 570 ? -11.669 -1.715 11.418 1.00 89.00 570 THR A O 1
ATOM 4497 N N . GLY A 1 571 ? -13.010 -0.098 12.228 1.00 83.44 571 GLY A N 1
ATOM 4498 C CA . GLY A 1 571 ? -13.785 -0.972 13.121 1.00 83.44 571 GLY A CA 1
ATOM 4499 C C . GLY A 1 571 ? -13.110 -1.205 14.479 1.00 83.44 571 GLY A C 1
ATOM 4500 O O . GLY A 1 571 ? -13.778 -1.582 15.431 1.00 83.44 571 GLY A O 1
ATOM 4501 N N . SER A 1 572 ? -11.806 -0.933 14.601 1.00 83.81 572 SER A N 1
ATOM 4502 C CA . SER A 1 572 ? -11.054 -1.014 15.860 1.00 83.81 572 SER A CA 1
ATOM 4503 C C . SER A 1 572 ? -10.895 0.349 16.539 1.00 83.81 572 SER A C 1
ATOM 4505 O O . SER A 1 572 ? -11.014 1.400 15.907 1.00 83.81 572 SER A O 1
ATOM 4507 N N . THR A 1 573 ? -10.568 0.334 17.833 1.00 84.50 573 THR A N 1
ATOM 4508 C CA . THR A 1 573 ? -10.110 1.531 18.549 1.00 84.50 573 THR A CA 1
ATOM 4509 C C . THR A 1 573 ? -8.720 1.957 18.067 1.00 84.50 573 THR A C 1
ATOM 4511 O O . THR A 1 573 ? -7.931 1.129 17.606 1.00 84.50 573 THR A O 1
ATOM 4514 N N . TYR A 1 574 ? -8.404 3.247 18.193 1.00 86.88 574 TYR A N 1
ATOM 4515 C CA . TYR A 1 574 ? -7.091 3.801 17.860 1.00 86.88 574 TYR A CA 1
ATOM 4516 C C . TYR A 1 574 ? -6.575 4.709 18.985 1.00 86.88 574 TYR A C 1
ATOM 4518 O O . TYR A 1 574 ? -7.358 5.221 19.789 1.00 86.88 574 TYR A O 1
ATOM 4526 N N . LYS A 1 575 ? -5.254 4.918 19.047 1.00 86.25 575 LYS A N 1
ATOM 4527 C CA . LYS A 1 575 ? -4.614 5.861 19.978 1.00 86.25 575 LYS A CA 1
ATOM 4528 C C . LYS A 1 575 ? -3.679 6.800 19.224 1.00 86.25 575 LYS A C 1
ATOM 4530 O O . LYS A 1 575 ? -2.825 6.359 18.460 1.00 86.25 575 LYS A O 1
ATOM 4535 N N . LEU A 1 576 ? -3.825 8.105 19.453 1.00 83.31 576 LEU A N 1
ATOM 4536 C CA . LEU A 1 576 ? -2.969 9.113 18.825 1.00 83.31 576 LEU A CA 1
ATOM 4537 C C . LEU A 1 576 ? -1.504 8.927 19.238 1.00 83.31 576 LEU A C 1
ATOM 4539 O O . LEU A 1 576 ? -1.186 8.930 20.426 1.00 83.31 576 LEU A O 1
ATOM 4543 N N . GLY A 1 577 ? -0.624 8.829 18.242 1.00 79.88 577 GLY A N 1
ATOM 4544 C CA . GLY A 1 577 ? 0.808 8.585 18.427 1.00 79.88 577 GLY A CA 1
ATOM 4545 C C . GLY A 1 577 ? 1.194 7.109 18.553 1.00 79.88 577 GLY A C 1
ATOM 4546 O O . GLY A 1 577 ? 2.382 6.830 18.653 1.00 79.88 577 GLY A O 1
ATOM 4547 N N . SER A 1 578 ? 0.228 6.185 18.537 1.00 89.56 578 SER A N 1
ATOM 4548 C CA . SER A 1 578 ? 0.491 4.750 18.447 1.00 89.56 578 SER A CA 1
ATOM 4549 C C . SER A 1 578 ? 0.407 4.276 16.997 1.00 89.56 578 SER A C 1
ATOM 4551 O O . SER A 1 578 ? -0.513 4.636 16.256 1.00 89.56 578 SER A O 1
ATOM 4553 N N . MET A 1 579 ? 1.307 3.362 16.628 1.00 92.19 579 MET A N 1
ATOM 4554 C CA . MET A 1 579 ? 1.266 2.657 15.343 1.00 92.19 579 MET A CA 1
ATOM 4555 C C . MET A 1 579 ? 0.032 1.750 15.198 1.00 92.19 579 MET A C 1
ATOM 4557 O O . MET A 1 579 ? -0.291 1.333 14.086 1.00 92.19 579 MET A O 1
ATOM 4561 N N . GLY A 1 580 ? -0.674 1.462 16.295 1.00 94.19 580 GLY A N 1
ATOM 4562 C CA . GLY A 1 580 ? -1.874 0.633 16.329 1.00 94.19 580 GLY A CA 1
ATOM 4563 C C . GLY A 1 580 ? -1.622 -0.738 16.947 1.00 94.19 580 GLY A C 1
ATOM 4564 O O . GLY A 1 580 ? -0.796 -0.889 17.849 1.00 94.19 580 GLY A O 1
ATOM 4565 N N . LYS A 1 581 ? -2.354 -1.742 16.459 1.00 96.38 581 LYS A N 1
ATOM 4566 C CA . LYS A 1 581 ? -2.255 -3.140 16.904 1.00 96.38 581 LYS A CA 1
ATOM 4567 C C . LYS A 1 581 ? -1.758 -4.035 15.767 1.00 96.38 581 LYS A C 1
ATOM 4569 O O . LYS A 1 581 ? -1.922 -3.655 14.603 1.00 96.38 581 LYS A O 1
ATOM 4574 N N . PRO A 1 582 ? -1.173 -5.208 16.065 1.00 97.00 582 PRO A N 1
ATOM 4575 C CA . PRO A 1 582 ? -0.849 -6.202 15.052 1.00 97.00 582 PRO A CA 1
ATOM 4576 C C . PRO A 1 582 ? -2.057 -6.513 14.174 1.00 97.00 582 PRO A C 1
ATOM 4578 O O . PRO A 1 582 ? -3.167 -6.702 14.677 1.00 97.00 582 PRO A O 1
ATOM 4581 N N . VAL A 1 583 ? -1.855 -6.554 12.859 1.00 96.88 583 VAL A N 1
ATOM 4582 C CA . VAL A 1 583 ? -2.927 -6.944 11.945 1.00 96.88 583 VAL A CA 1
ATOM 4583 C C . VAL A 1 583 ? -3.092 -8.468 11.955 1.00 96.88 583 VAL A C 1
ATOM 4585 O O . VAL A 1 583 ? -2.088 -9.175 12.036 1.00 96.88 583 VAL A O 1
ATOM 4588 N N . PRO A 1 584 ? -4.308 -9.014 11.766 1.00 95.12 584 PRO A N 1
ATOM 4589 C CA . PRO A 1 584 ? -4.539 -10.460 11.879 1.00 95.12 584 PRO A CA 1
ATOM 4590 C C . PRO A 1 584 ? -3.754 -11.370 10.919 1.00 95.12 584 PRO A C 1
ATOM 4592 O O . PRO A 1 584 ? -3.733 -12.577 11.129 1.00 95.12 584 PRO A O 1
ATOM 4595 N N . ALA A 1 585 ? -3.125 -10.836 9.861 1.00 94.81 585 ALA A N 1
ATOM 4596 C CA . ALA A 1 585 ? -2.252 -11.630 8.986 1.00 94.81 585 ALA A CA 1
ATOM 4597 C C . ALA A 1 585 ? -0.862 -11.907 9.572 1.00 94.81 585 ALA A C 1
ATOM 4599 O O . ALA A 1 585 ? -0.177 -12.784 9.054 1.00 94.81 585 ALA A O 1
ATOM 4600 N N . TYR A 1 586 ? -0.427 -11.172 10.597 1.00 97.06 586 TYR A N 1
ATOM 4601 C CA . TYR A 1 586 ? 0.912 -11.293 11.166 1.00 97.06 586 TYR A CA 1
ATOM 4602 C C . TYR A 1 586 ? 0.834 -11.636 12.655 1.00 97.06 586 TYR A C 1
ATOM 4604 O O . TYR A 1 586 ? 0.223 -10.908 13.435 1.00 97.06 586 TYR A O 1
ATOM 4612 N N . ASP A 1 587 ? 1.495 -12.724 13.053 1.00 96.75 587 ASP A N 1
ATOM 4613 C CA . ASP A 1 587 ? 1.717 -13.062 14.462 1.00 96.75 587 ASP A CA 1
ATOM 4614 C C . ASP A 1 587 ? 2.908 -12.227 14.965 1.00 96.75 587 ASP A C 1
ATOM 4616 O O . ASP A 1 587 ? 4.067 -12.586 14.758 1.00 96.75 587 ASP A O 1
ATOM 4620 N N . ILE A 1 588 ? 2.618 -11.035 15.496 1.00 97.81 588 ILE A N 1
ATOM 4621 C CA . ILE A 1 588 ? 3.625 -10.073 15.967 1.00 97.81 588 ILE A CA 1
ATOM 4622 C C . ILE A 1 588 ? 3.875 -10.250 17.460 1.00 97.81 588 ILE A C 1
ATOM 4624 O O . ILE A 1 588 ? 2.934 -10.295 18.254 1.00 97.81 588 ILE A O 1
ATOM 4628 N N . ASP A 1 589 ? 5.147 -10.224 17.846 1.00 96.88 589 ASP A N 1
ATOM 4629 C CA . ASP A 1 589 ? 5.580 -10.235 19.242 1.00 96.88 589 ASP A CA 1
ATOM 4630 C C . ASP A 1 589 ? 6.662 -9.173 19.499 1.00 96.88 589 ASP A C 1
ATOM 4632 O O . ASP A 1 589 ? 7.235 -8.624 18.555 1.00 96.88 589 ASP A O 1
ATOM 4636 N N . LEU A 1 590 ? 6.914 -8.870 20.774 1.00 98.31 590 LEU A N 1
ATOM 4637 C CA . LEU A 1 590 ? 8.051 -8.057 21.208 1.00 98.31 590 LEU A CA 1
ATOM 4638 C C . LEU A 1 590 ? 9.009 -8.936 21.999 1.00 98.31 590 LEU A C 1
ATOM 4640 O O . LEU A 1 590 ? 8.587 -9.522 22.994 1.00 98.31 590 LEU A O 1
ATOM 4644 N N . VAL A 1 591 ? 10.276 -9.013 21.593 1.00 98.06 591 VAL A N 1
ATOM 4645 C CA . VAL A 1 591 ? 11.266 -9.891 22.240 1.00 98.06 591 VAL A CA 1
ATOM 4646 C C . VAL A 1 591 ? 12.495 -9.145 22.751 1.00 98.06 591 VAL A C 1
ATOM 4648 O O . VAL A 1 591 ? 12.858 -8.087 22.239 1.00 98.06 591 VAL A O 1
ATOM 4651 N N . ASP A 1 592 ? 13.129 -9.698 23.782 1.00 96.88 592 ASP A N 1
ATOM 4652 C CA . ASP A 1 592 ? 14.432 -9.258 24.275 1.00 96.88 592 ASP A CA 1
ATOM 4653 C C . ASP A 1 592 ? 15.586 -9.780 23.395 1.00 96.88 592 ASP A C 1
ATOM 4655 O O . ASP A 1 592 ? 15.384 -10.457 22.386 1.00 96.88 592 ASP A O 1
ATOM 4659 N N . ALA A 1 593 ? 16.825 -9.466 23.785 1.00 93.69 593 ALA A N 1
ATOM 4660 C CA . ALA A 1 593 ? 18.027 -9.882 23.058 1.00 93.69 593 ALA A CA 1
ATOM 4661 C C . ALA A 1 593 ? 18.255 -11.408 23.036 1.00 93.69 593 ALA A C 1
ATOM 4663 O O . ALA A 1 593 ? 19.023 -11.889 22.205 1.00 93.69 593 ALA A O 1
ATOM 4664 N N . ASP A 1 594 ? 17.606 -12.154 23.933 1.00 93.50 594 ASP A N 1
ATOM 4665 C CA . ASP A 1 594 ? 17.660 -13.615 24.000 1.00 93.50 594 ASP A CA 1
ATOM 4666 C C . ASP A 1 594 ? 16.474 -14.265 23.247 1.00 93.50 594 ASP A C 1
ATOM 4668 O O . ASP A 1 594 ? 16.346 -15.491 23.230 1.00 93.50 594 ASP A O 1
ATOM 4672 N N . GLY A 1 595 ? 15.604 -13.463 22.615 1.00 93.69 595 GLY A N 1
ATOM 4673 C CA . GLY A 1 595 ? 14.436 -13.918 21.855 1.00 93.69 595 GLY A CA 1
ATOM 46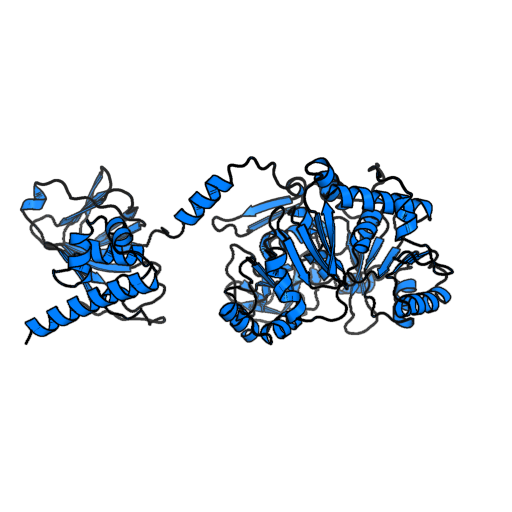74 C C . GLY A 1 595 ? 13.202 -14.242 22.709 1.00 93.69 595 GLY A C 1
ATOM 4675 O O . GLY A 1 595 ? 12.235 -14.826 22.200 1.00 93.69 595 GLY A O 1
ATOM 4676 N N . ASN A 1 596 ? 13.203 -13.880 23.996 1.00 96.31 596 ASN A N 1
ATOM 4677 C CA . ASN A 1 596 ? 12.074 -14.119 24.895 1.00 96.31 596 ASN A CA 1
ATOM 4678 C C . ASN A 1 596 ? 11.067 -12.961 24.832 1.00 96.31 596 ASN A C 1
ATOM 4680 O O . ASN A 1 596 ? 11.489 -11.807 24.779 1.00 96.31 596 ASN A O 1
ATOM 4684 N N . PRO A 1 597 ? 9.746 -13.227 24.883 1.00 96.19 597 PRO A N 1
ATOM 4685 C CA . PRO A 1 597 ? 8.741 -12.168 24.914 1.00 96.19 597 PRO A CA 1
ATOM 4686 C C . PRO A 1 597 ? 8.931 -11.209 26.096 1.00 96.19 597 PRO A C 1
ATOM 4688 O O . PRO A 1 597 ? 9.104 -11.660 27.232 1.00 96.19 597 PRO A O 1
ATOM 4691 N N . VAL A 1 598 ? 8.827 -9.901 25.851 1.00 94.44 598 VAL A N 1
ATOM 4692 C CA . VAL A 1 598 ? 8.904 -8.879 26.909 1.00 94.44 598 VAL A CA 1
ATOM 4693 C C . VAL A 1 598 ? 7.523 -8.576 27.520 1.00 94.44 598 VAL A C 1
ATOM 4695 O O . VAL A 1 598 ? 6.497 -8.668 26.832 1.00 94.44 598 VAL A O 1
ATOM 4698 N N . PRO A 1 599 ? 7.451 -8.206 28.813 1.00 92.00 599 PRO A N 1
ATOM 4699 C CA . PRO A 1 599 ? 6.212 -7.766 29.452 1.00 92.00 599 PRO A CA 1
ATOM 4700 C C . PRO A 1 599 ? 5.605 -6.494 28.836 1.00 92.00 599 PRO A C 1
ATOM 4702 O O . PRO A 1 599 ? 6.263 -5.711 28.155 1.00 92.00 599 PRO A O 1
ATOM 4705 N N . ILE A 1 600 ? 4.325 -6.251 29.139 1.00 90.88 600 ILE A N 1
ATOM 4706 C CA . ILE A 1 600 ? 3.649 -4.979 28.835 1.00 90.88 600 ILE A CA 1
ATOM 4707 C C . ILE A 1 600 ? 4.424 -3.817 29.477 1.00 90.88 600 ILE A C 1
ATOM 4709 O O . ILE A 1 600 ? 4.813 -3.895 30.640 1.00 90.88 600 ILE A O 1
ATOM 4713 N N . GLY A 1 601 ? 4.616 -2.734 28.722 1.00 88.69 601 GLY A N 1
ATOM 4714 C CA . GLY A 1 601 ? 5.350 -1.542 29.151 1.00 88.69 601 GLY A CA 1
ATOM 4715 C C . GLY A 1 601 ? 6.870 -1.617 28.977 1.00 88.69 601 GLY A C 1
ATOM 4716 O O . GLY A 1 601 ? 7.533 -0.594 29.139 1.00 88.69 601 GLY A O 1
ATOM 4717 N N . GLU A 1 602 ? 7.428 -2.777 28.621 1.00 93.69 602 GLU A N 1
ATOM 4718 C CA . GLU A 1 602 ? 8.858 -2.928 28.345 1.00 93.69 602 GLU A CA 1
ATOM 4719 C C . GLU A 1 602 ? 9.153 -2.824 26.843 1.00 93.69 602 GLU A C 1
ATOM 4721 O O . GLU A 1 602 ? 8.347 -3.209 25.993 1.00 93.69 602 GLU A O 1
ATOM 4726 N N . THR A 1 603 ? 10.312 -2.250 26.513 1.00 97.19 603 THR A N 1
ATOM 4727 C CA . THR A 1 603 ? 10.784 -2.144 25.130 1.00 97.19 603 THR A CA 1
ATOM 4728 C C . THR A 1 603 ? 11.412 -3.459 24.691 1.00 97.19 603 THR A C 1
ATOM 4730 O O . THR A 1 603 ? 12.279 -3.989 25.384 1.00 97.19 603 THR A O 1
ATOM 4733 N N . GLY A 1 604 ? 11.014 -3.937 23.517 1.00 97.94 604 GLY A N 1
ATOM 4734 C CA . GLY A 1 604 ? 11.612 -5.085 22.847 1.00 97.94 604 GLY A CA 1
ATOM 4735 C C . GLY A 1 604 ? 11.649 -4.891 21.334 1.00 97.94 604 GLY A C 1
ATOM 4736 O O . GLY A 1 604 ? 11.104 -3.923 20.794 1.00 97.94 604 GLY A O 1
ATOM 4737 N N . GLU A 1 605 ? 12.288 -5.826 20.643 1.00 98.19 605 GLU A N 1
ATOM 4738 C CA . GLU A 1 605 ? 12.299 -5.866 19.187 1.00 98.19 605 GLU A CA 1
ATOM 4739 C C . GLU A 1 605 ? 10.965 -6.390 18.650 1.00 98.19 605 GLU A C 1
ATOM 4741 O O . GLU A 1 605 ? 10.482 -7.432 19.091 1.00 98.19 605 GLU A O 1
ATOM 4746 N N . VAL A 1 606 ? 10.398 -5.703 17.658 1.00 98.19 606 VAL A N 1
ATOM 4747 C CA . VAL A 1 606 ? 9.254 -6.201 16.893 1.00 98.19 606 VAL A CA 1
ATOM 4748 C C . VAL A 1 606 ? 9.701 -7.385 16.043 1.00 98.19 606 VAL A C 1
ATOM 4750 O O . VAL A 1 606 ? 10.557 -7.250 15.168 1.00 98.19 606 VAL A O 1
ATOM 4753 N N . VAL A 1 607 ? 9.078 -8.541 16.249 1.00 98.50 607 VAL A N 1
ATOM 4754 C CA . VAL A 1 607 ? 9.325 -9.744 15.445 1.00 98.50 607 VAL A CA 1
ATOM 4755 C C . VAL A 1 607 ? 8.038 -10.273 14.834 1.00 98.50 607 VAL A C 1
ATOM 4757 O O . VAL A 1 607 ? 6.953 -10.127 15.399 1.00 98.50 607 VAL A O 1
ATOM 4760 N N . VAL A 1 608 ? 8.162 -10.922 13.678 1.00 98.50 608 VAL A N 1
ATOM 4761 C CA . VAL A 1 608 ? 7.097 -11.745 13.097 1.00 98.50 608 VAL A CA 1
ATOM 4762 C C . VAL A 1 608 ? 7.387 -13.200 13.451 1.00 98.50 608 VAL A C 1
ATOM 4764 O O . VAL A 1 608 ? 8.401 -13.754 13.023 1.00 98.50 608 VAL A O 1
ATOM 4767 N N . ARG A 1 609 ? 6.496 -13.844 14.204 1.00 97.94 609 ARG A N 1
ATOM 4768 C CA . ARG A 1 609 ? 6.537 -15.286 14.464 1.00 97.94 609 ARG A CA 1
ATOM 4769 C C . ARG A 1 609 ? 6.189 -16.033 13.173 1.00 97.94 609 ARG A C 1
ATOM 4771 O O . ARG A 1 609 ? 5.202 -15.739 12.504 1.00 97.94 609 ARG A O 1
ATOM 4778 N N . THR A 1 610 ? 7.035 -16.986 12.806 1.00 97.31 610 THR A N 1
ATOM 4779 C CA . THR A 1 610 ? 6.958 -17.760 11.551 1.00 97.31 610 THR A CA 1
ATOM 4780 C C . THR A 1 610 ? 6.998 -19.271 11.789 1.00 97.31 610 THR A C 1
ATOM 4782 O O . THR A 1 610 ? 6.892 -20.054 10.847 1.00 97.31 610 THR A O 1
ATOM 4785 N N . ASP A 1 611 ? 7.090 -19.698 13.051 1.00 94.06 611 ASP A N 1
ATOM 4786 C CA . ASP A 1 611 ? 7.063 -21.091 13.507 1.00 94.06 611 ASP A CA 1
ATOM 4787 C C . ASP A 1 611 ? 5.735 -21.798 13.192 1.00 94.06 611 ASP A C 1
ATOM 4789 O O . ASP A 1 611 ? 5.716 -22.999 12.917 1.00 94.06 611 ASP A O 1
ATOM 4793 N N . LYS A 1 612 ? 4.626 -21.048 13.171 1.00 90.56 612 LYS A N 1
ATOM 4794 C CA . LYS A 1 612 ? 3.288 -21.553 12.811 1.00 90.56 612 LYS A CA 1
ATOM 4795 C C . LYS A 1 612 ? 2.978 -21.459 11.315 1.00 90.56 612 LYS A C 1
ATOM 4797 O O . LYS A 1 612 ? 1.963 -21.993 10.870 1.00 90.56 612 LYS A O 1
ATOM 4802 N N . GLY A 1 613 ? 3.828 -20.783 10.546 1.00 92.56 613 GLY A N 1
ATOM 4803 C CA . GLY A 1 613 ? 3.631 -20.529 9.124 1.00 92.56 613 GLY A CA 1
ATOM 4804 C C . GLY A 1 613 ? 4.163 -19.163 8.704 1.00 92.56 613 GLY A C 1
ATOM 4805 O O . GLY A 1 613 ? 4.210 -18.222 9.492 1.00 92.56 613 GLY A O 1
ATOM 4806 N N . VAL A 1 614 ? 4.555 -19.056 7.437 1.00 95.12 614 VAL A N 1
ATOM 4807 C CA . VAL A 1 614 ? 5.026 -17.801 6.845 1.00 95.12 614 VAL A CA 1
ATOM 4808 C C . VAL A 1 614 ? 3.820 -17.016 6.323 1.00 95.12 614 VAL A C 1
ATOM 4810 O O . VAL A 1 614 ? 3.105 -17.538 5.467 1.00 95.12 614 VAL A O 1
ATOM 4813 N N . PRO A 1 615 ? 3.569 -15.783 6.793 1.00 95.19 615 PRO A N 1
ATOM 4814 C CA . PRO A 1 615 ? 2.406 -15.025 6.356 1.00 95.19 615 PRO A CA 1
ATOM 4815 C C . PRO A 1 615 ? 2.564 -14.504 4.922 1.00 95.19 615 PRO A C 1
ATOM 4817 O O . PRO A 1 615 ? 3.641 -14.063 4.508 1.00 95.19 615 PRO A O 1
ATOM 4820 N N . CYS A 1 616 ? 1.459 -14.482 4.170 1.00 95.50 616 CYS A N 1
ATOM 4821 C CA . CYS A 1 616 ? 1.389 -13.781 2.888 1.00 95.50 616 CYS A CA 1
ATOM 4822 C C . CYS A 1 616 ? 1.789 -12.309 3.067 1.00 95.50 616 CYS A C 1
ATOM 4824 O O . CYS A 1 616 ? 1.192 -11.591 3.867 1.00 95.50 616 CYS A O 1
ATOM 4826 N N . GLY A 1 617 ? 2.765 -11.849 2.283 1.00 96.06 617 GLY A N 1
ATOM 4827 C CA . GLY A 1 617 ? 3.277 -10.478 2.355 1.00 96.06 617 GLY A CA 1
ATOM 4828 C C . GLY A 1 617 ? 4.657 -10.348 2.998 1.00 96.06 617 GLY A C 1
ATOM 4829 O O . GLY A 1 617 ? 5.311 -9.328 2.784 1.00 96.06 617 GLY A O 1
ATOM 4830 N N . LEU A 1 618 ? 5.123 -11.353 3.750 1.00 98.25 618 LEU A N 1
ATOM 4831 C CA . LEU A 1 618 ? 6.526 -11.440 4.163 1.00 98.25 618 LEU A CA 1
ATOM 4832 C C . LEU A 1 618 ? 7.393 -11.868 2.963 1.00 98.25 618 LEU A C 1
ATOM 4834 O O . LEU A 1 618 ? 6.989 -12.704 2.153 1.00 98.25 618 LEU A O 1
ATOM 4838 N N . PHE A 1 619 ? 8.568 -11.259 2.829 1.00 98.38 619 PHE A N 1
ATOM 4839 C CA . PHE A 1 619 ? 9.544 -11.553 1.779 1.00 98.38 619 PHE A CA 1
ATOM 4840 C C . PHE A 1 619 ? 10.054 -13.012 1.808 1.00 98.38 619 PHE A C 1
ATOM 4842 O O . PHE A 1 619 ? 9.892 -13.734 2.784 1.00 98.38 619 PHE A O 1
ATOM 4849 N N . LEU A 1 620 ? 10.717 -13.441 0.733 1.00 98.12 620 LEU A N 1
ATOM 4850 C CA . LEU A 1 620 ? 11.401 -14.734 0.595 1.00 98.12 620 LEU A CA 1
ATOM 4851 C C . LEU A 1 620 ? 12.804 -14.752 1.229 1.00 98.12 620 LEU A C 1
ATOM 4853 O O . LEU A 1 620 ? 13.452 -15.795 1.245 1.00 98.12 620 LEU A O 1
ATOM 4857 N N . GLY A 1 621 ? 13.296 -13.600 1.692 1.00 97.75 621 GLY A N 1
ATOM 4858 C CA . GLY A 1 621 ? 14.674 -13.398 2.134 1.00 97.75 621 GLY A CA 1
ATOM 4859 C C . GLY A 1 621 ? 15.416 -12.340 1.314 1.00 97.75 621 GLY A C 1
ATOM 4860 O O . GLY A 1 621 ? 14.867 -11.704 0.403 1.00 97.75 621 GLY A O 1
ATOM 4861 N N . TYR A 1 622 ? 16.692 -12.143 1.643 1.00 97.81 622 TYR A N 1
ATOM 4862 C CA . TYR A 1 622 ? 17.577 -11.250 0.906 1.00 97.81 622 TYR A CA 1
ATOM 4863 C C . TYR A 1 622 ? 18.226 -11.990 -0.268 1.00 97.81 622 TYR A C 1
ATO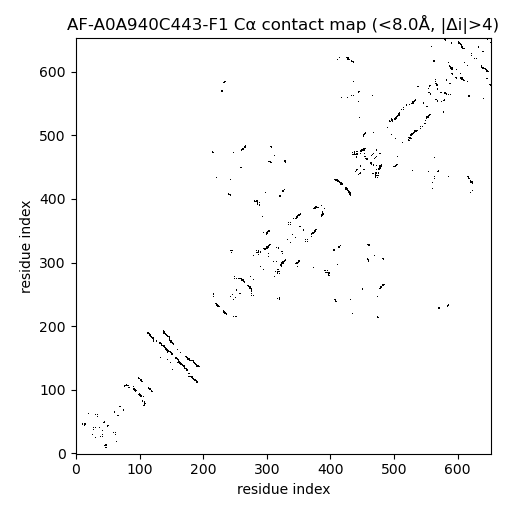M 4865 O O . TYR A 1 622 ? 18.970 -12.959 -0.106 1.00 97.81 622 TYR A O 1
ATOM 4873 N N . TYR A 1 623 ? 17.946 -11.528 -1.486 1.00 97.38 623 TYR A N 1
ATOM 4874 C CA . TYR A 1 623 ? 18.430 -12.154 -2.712 1.00 97.38 623 TYR A CA 1
ATOM 4875 C C . TYR A 1 623 ? 19.963 -12.208 -2.742 1.00 97.38 623 TYR A C 1
ATOM 4877 O O . TYR A 1 623 ? 20.623 -11.180 -2.612 1.00 97.38 623 TYR A O 1
ATOM 4885 N N . ARG A 1 624 ? 20.521 -13.408 -2.963 1.00 95.81 624 ARG A N 1
ATOM 4886 C CA . ARG A 1 624 ? 21.975 -13.687 -2.976 1.00 95.81 624 ARG A CA 1
ATOM 4887 C C . ARG A 1 624 ? 22.707 -13.339 -1.672 1.00 95.81 624 ARG A C 1
ATOM 4889 O O . ARG A 1 624 ? 23.927 -13.204 -1.691 1.00 95.81 624 ARG A O 1
ATOM 4896 N N . ASP A 1 625 ? 21.984 -13.240 -0.562 1.00 95.44 625 ASP A N 1
ATOM 4897 C CA . ASP A 1 625 ? 22.543 -12.934 0.753 1.00 95.44 625 ASP A CA 1
ATOM 4898 C C . ASP A 1 625 ? 21.884 -13.822 1.823 1.00 95.44 625 ASP A C 1
ATOM 4900 O O . ASP A 1 625 ? 21.057 -13.400 2.635 1.00 95.44 625 ASP A O 1
ATOM 4904 N N . GLU A 1 626 ? 22.200 -15.118 1.751 1.00 96.00 626 GLU A N 1
ATOM 4905 C CA . GLU A 1 626 ? 21.648 -16.133 2.655 1.00 96.00 626 GLU A CA 1
ATOM 4906 C C . GLU A 1 626 ? 22.095 -15.901 4.104 1.00 96.00 626 GLU A C 1
ATOM 4908 O O . GLU A 1 626 ? 21.310 -16.123 5.020 1.00 96.00 626 GLU A O 1
ATOM 4913 N N . GLU A 1 627 ? 23.313 -15.394 4.311 1.00 95.31 627 GLU A N 1
ATOM 4914 C CA . GLU A 1 627 ? 23.834 -15.071 5.642 1.00 95.31 627 GLU A CA 1
ATOM 4915 C C . GLU A 1 627 ? 22.991 -13.978 6.300 1.00 95.31 627 GLU A C 1
ATOM 4917 O O . GLU A 1 627 ? 22.427 -14.222 7.363 1.00 95.31 627 GLU A O 1
ATOM 4922 N N . ARG A 1 628 ? 22.761 -12.834 5.635 1.00 93.31 628 ARG A N 1
ATOM 4923 C CA . ARG A 1 628 ? 21.864 -11.803 6.189 1.00 93.31 628 ARG A CA 1
ATOM 4924 C C . ARG A 1 628 ? 20.426 -12.276 6.337 1.00 93.31 628 ARG A C 1
ATOM 4926 O O . ARG A 1 628 ? 19.690 -11.758 7.172 1.00 93.31 628 ARG A O 1
ATOM 4933 N N . THR A 1 629 ? 19.994 -13.218 5.500 1.00 96.44 629 THR A N 1
ATOM 4934 C CA . THR A 1 629 ? 18.657 -13.805 5.632 1.00 96.44 629 THR A CA 1
ATOM 4935 C C . THR A 1 629 ? 18.571 -14.616 6.915 1.00 96.44 629 THR A C 1
ATOM 4937 O O . THR A 1 629 ? 17.624 -14.424 7.660 1.00 96.44 629 THR A O 1
ATOM 4940 N N . LYS A 1 630 ? 19.572 -15.450 7.215 1.00 97.12 630 LYS A N 1
ATOM 4941 C CA . LYS A 1 630 ? 19.650 -16.209 8.470 1.00 97.12 630 LYS A CA 1
ATOM 4942 C C . LYS A 1 630 ? 19.857 -15.310 9.685 1.00 97.12 630 LYS A C 1
ATOM 4944 O O . LYS A 1 630 ? 19.313 -15.612 10.733 1.00 97.12 630 LYS A O 1
ATOM 4949 N N . GLU A 1 631 ? 20.597 -14.210 9.551 1.00 94.81 631 GLU A N 1
ATOM 4950 C CA . GLU A 1 631 ? 20.754 -13.215 10.621 1.00 94.81 631 GLU A CA 1
ATOM 4951 C C . GLU A 1 631 ? 19.434 -12.512 10.955 1.00 94.81 631 GLU A C 1
ATOM 4953 O O . GLU A 1 631 ? 19.172 -12.239 12.116 1.00 94.81 631 GLU A O 1
ATOM 4958 N N . ALA A 1 632 ? 18.602 -12.208 9.955 1.00 95.94 632 ALA A N 1
ATOM 4959 C CA . ALA A 1 632 ? 17.311 -11.557 10.175 1.00 95.94 632 ALA A CA 1
ATOM 4960 C C . ALA A 1 632 ? 16.154 -12.548 10.366 1.00 95.94 632 ALA A C 1
ATOM 4962 O O . ALA A 1 632 ? 15.060 -12.139 10.733 1.00 95.94 632 ALA A O 1
ATOM 4963 N N . TRP A 1 633 ? 16.338 -13.827 10.050 1.00 97.62 633 TRP A N 1
ATOM 4964 C CA . TRP A 1 633 ? 15.283 -14.832 10.097 1.00 97.62 633 TRP A CA 1
ATOM 4965 C C . TRP A 1 633 ? 15.833 -16.165 10.602 1.00 97.62 633 TRP A C 1
ATOM 4967 O O . TRP A 1 633 ? 16.340 -16.993 9.841 1.00 97.62 633 TRP A O 1
ATOM 4977 N N . HIS A 1 634 ? 15.706 -16.373 11.908 1.00 96.94 634 HIS A N 1
ATOM 4978 C CA . HIS A 1 634 ? 16.172 -17.558 12.622 1.00 96.94 634 HIS A CA 1
ATOM 4979 C C . HIS A 1 634 ? 15.223 -17.891 13.777 1.00 96.94 634 HIS A C 1
ATOM 4981 O O . HIS A 1 634 ? 14.323 -17.123 14.096 1.00 96.94 634 HIS A O 1
ATOM 4987 N N . ASP A 1 635 ? 15.370 -19.082 14.361 1.00 96.06 635 ASP A N 1
ATOM 4988 C CA . ASP A 1 635 ? 14.616 -19.515 15.551 1.00 96.06 635 ASP A CA 1
ATOM 4989 C C . ASP A 1 635 ? 13.086 -19.348 15.445 1.00 96.06 635 ASP A C 1
ATOM 4991 O O . ASP A 1 635 ? 12.385 -19.096 16.423 1.00 96.06 635 ASP A O 1
ATOM 4995 N N . GLY A 1 636 ? 12.552 -19.504 14.228 1.00 96.69 636 GLY A N 1
ATOM 4996 C CA . GLY A 1 636 ? 11.124 -19.355 13.949 1.00 96.69 636 GLY A CA 1
ATOM 4997 C C . GLY A 1 636 ? 10.625 -17.907 13.967 1.00 96.69 636 GLY A C 1
ATOM 4998 O O . GLY A 1 636 ? 9.415 -17.695 14.009 1.00 96.69 636 GLY A O 1
ATOM 4999 N N . MET A 1 637 ? 11.505 -16.908 13.901 1.00 97.88 637 MET A N 1
ATOM 5000 C CA . MET A 1 637 ? 11.171 -15.483 13.936 1.00 97.88 637 MET A CA 1
ATOM 5001 C C . MET A 1 637 ? 11.858 -14.719 12.810 1.00 97.88 637 MET A C 1
ATOM 5003 O O . MET A 1 637 ? 13.042 -14.910 12.552 1.00 97.88 637 MET A O 1
ATOM 5007 N N . TYR A 1 638 ? 11.122 -13.816 12.169 1.00 98.25 638 TYR A N 1
ATOM 5008 C CA . TYR A 1 638 ? 11.721 -12.743 11.386 1.00 98.25 638 TYR A CA 1
ATOM 5009 C C . TYR A 1 638 ? 11.895 -11.502 12.272 1.00 98.25 638 TYR A C 1
ATOM 5011 O O . TYR A 1 638 ? 10.921 -10.962 12.800 1.00 98.25 638 TYR A O 1
ATOM 5019 N N . HIS A 1 639 ? 13.145 -11.077 12.409 1.00 97.75 639 HIS A N 1
ATOM 5020 C CA . HIS A 1 639 ? 13.627 -9.933 13.169 1.00 97.75 639 HIS A CA 1
ATOM 5021 C C . HIS A 1 639 ? 13.573 -8.670 12.305 1.00 97.75 639 HIS A C 1
ATOM 5023 O O . HIS A 1 639 ? 14.259 -8.560 11.281 1.00 97.75 639 HIS A O 1
ATOM 5029 N N . THR A 1 640 ? 12.717 -7.718 12.688 1.00 95.88 640 THR A N 1
ATOM 5030 C CA . THR A 1 640 ? 12.541 -6.464 11.934 1.00 95.88 640 THR A CA 1
ATOM 5031 C C . THR A 1 640 ? 13.687 -5.480 12.189 1.00 95.88 640 THR A C 1
ATOM 5033 O O . THR A 1 640 ? 13.966 -4.617 11.355 1.00 95.88 640 THR A O 1
ATOM 5036 N N . GLY A 1 641 ? 14.366 -5.597 13.334 1.00 94.81 641 GLY A N 1
ATOM 5037 C CA . GLY A 1 641 ? 15.328 -4.629 13.851 1.00 94.81 641 GLY A CA 1
ATOM 5038 C C . GLY A 1 641 ? 14.703 -3.371 14.465 1.00 94.81 641 GLY A C 1
ATOM 5039 O O . GLY A 1 641 ? 15.443 -2.543 15.001 1.00 94.81 641 GLY A O 1
ATOM 5040 N N . ASP A 1 642 ? 13.377 -3.209 14.415 1.00 95.06 642 ASP A N 1
ATOM 5041 C CA . ASP A 1 642 ? 12.672 -2.068 14.999 1.00 95.06 642 ASP A CA 1
ATOM 5042 C C . ASP A 1 642 ? 12.303 -2.343 16.462 1.00 95.06 642 ASP A C 1
ATOM 5044 O O . ASP A 1 642 ? 11.883 -3.439 16.828 1.00 95.06 642 ASP A O 1
ATOM 5048 N N . GLN A 1 643 ? 12.467 -1.333 17.315 1.00 96.00 643 GLN A N 1
ATOM 5049 C CA . GLN A 1 643 ? 12.136 -1.406 18.738 1.00 96.00 643 GLN A CA 1
ATOM 5050 C C . GLN A 1 643 ? 10.777 -0.761 18.987 1.00 96.00 643 GLN A C 1
ATOM 5052 O O . GLN A 1 643 ? 10.502 0.315 18.456 1.00 96.00 643 GLN A O 1
ATOM 5057 N N . ALA A 1 644 ? 9.964 -1.383 19.832 1.00 96.31 644 ALA A N 1
ATOM 5058 C CA . ALA A 1 644 ? 8.689 -0.835 20.273 1.00 96.31 644 ALA A CA 1
ATOM 5059 C C . ALA A 1 644 ? 8.388 -1.282 21.705 1.00 96.31 644 ALA A C 1
ATOM 5061 O O . ALA A 1 644 ? 9.029 -2.185 22.246 1.00 96.31 644 ALA A O 1
ATOM 5062 N N . TRP A 1 645 ? 7.389 -0.665 22.323 1.00 95.38 645 TRP A N 1
ATOM 5063 C CA . TRP A 1 645 ? 6.774 -1.188 23.542 1.00 95.38 645 TRP A CA 1
ATOM 5064 C C . TRP A 1 645 ? 5.263 -1.319 23.349 1.00 95.38 645 TRP A C 1
ATOM 5066 O O . TRP A 1 645 ? 4.662 -0.634 22.518 1.00 95.38 645 TRP A O 1
ATOM 5076 N N . LYS A 1 646 ? 4.654 -2.234 24.107 1.00 95.06 646 LYS A N 1
ATOM 5077 C CA . LYS A 1 646 ? 3.217 -2.529 24.052 1.00 95.06 646 LYS A CA 1
ATOM 5078 C C . LYS A 1 646 ? 2.535 -2.044 25.324 1.00 95.06 646 LYS A C 1
ATOM 5080 O O . LYS A 1 646 ? 3.004 -2.365 26.415 1.00 95.06 646 LYS A O 1
ATOM 5085 N N . ASP A 1 647 ? 1.437 -1.307 25.193 1.00 91.38 647 ASP A N 1
ATOM 5086 C CA . ASP A 1 647 ? 0.633 -0.868 26.338 1.00 91.38 647 ASP A CA 1
ATOM 5087 C C . ASP A 1 647 ? -0.393 -1.919 26.804 1.00 91.38 647 ASP A C 1
ATOM 5089 O O . ASP A 1 647 ? -0.547 -2.983 26.201 1.00 91.38 647 ASP A O 1
ATOM 5093 N N . GLU A 1 648 ? -1.086 -1.634 27.910 1.00 88.25 648 GLU A N 1
ATOM 5094 C CA . GLU A 1 648 ? -2.059 -2.546 28.537 1.00 88.25 648 GLU A CA 1
ATOM 5095 C C . GLU A 1 648 ? -3.265 -2.870 27.640 1.00 88.25 648 GLU A C 1
ATOM 5097 O O . GLU A 1 648 ? -3.868 -3.933 27.779 1.00 88.25 648 GLU A O 1
ATOM 5102 N N . ASP A 1 649 ? -3.572 -2.000 26.674 1.00 86.75 649 ASP A N 1
ATOM 5103 C CA . ASP A 1 649 ? -4.659 -2.184 25.710 1.00 86.75 649 ASP A CA 1
ATOM 5104 C C . ASP A 1 649 ? -4.182 -2.872 24.417 1.00 86.75 649 ASP A C 1
ATOM 5106 O O . ASP A 1 649 ? -4.968 -3.061 23.478 1.00 86.75 649 ASP A O 1
ATOM 5110 N N . GLY A 1 650 ? -2.899 -3.244 24.352 1.00 90.25 650 GLY A N 1
ATOM 5111 C CA . GLY A 1 650 ? -2.272 -3.948 23.238 1.00 90.25 650 GLY A CA 1
ATOM 5112 C C . GLY A 1 650 ? -1.795 -3.055 22.089 1.00 90.25 650 GLY A C 1
ATOM 5113 O O . GLY A 1 650 ? -1.554 -3.579 21.002 1.00 90.25 650 GLY A O 1
ATOM 5114 N N . PHE A 1 651 ? -1.681 -1.739 22.291 1.00 94.62 651 PHE A N 1
ATOM 5115 C CA . PHE A 1 651 ? -1.166 -0.800 21.287 1.00 94.62 651 PHE A CA 1
ATOM 5116 C C . PHE A 1 651 ? 0.360 -0.704 21.313 1.00 94.62 651 PHE A C 1
ATOM 5118 O O . PHE A 1 651 ? 0.968 -0.747 22.381 1.00 94.62 651 PHE A O 1
ATOM 5125 N N . TYR A 1 652 ? 0.959 -0.539 20.132 1.00 95.00 652 TYR A N 1
ATOM 5126 C CA . TYR A 1 652 ? 2.406 -0.472 19.918 1.00 95.00 652 TYR A CA 1
ATOM 5127 C C . TYR A 1 652 ? 2.847 0.977 19.672 1.00 95.00 652 TYR A C 1
ATOM 5129 O O . TYR A 1 652 ? 2.156 1.725 18.967 1.00 95.00 652 TYR A O 1
ATOM 5137 N N . TRP A 1 653 ? 3.989 1.362 20.241 1.00 92.38 653 TRP A N 1
ATOM 5138 C CA . TRP A 1 653 ? 4.483 2.743 20.294 1.00 92.38 653 TRP A CA 1
ATOM 5139 C C . TRP A 1 653 ? 5.950 2.861 19.902 1.00 92.38 653 TRP A C 1
ATOM 5141 O O . TRP A 1 653 ? 6.737 1.9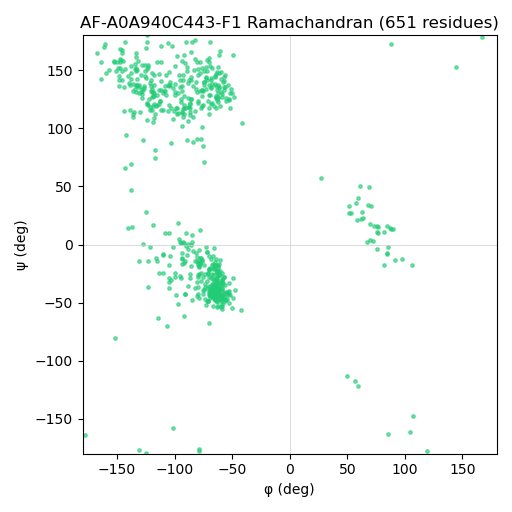73 20.315 1.00 92.38 653 TRP A O 1
#

Solvent-accessible surface area (backbone atoms only — not comparable to full-atom values): 34324 Å² total; per-residue (Å²): 121,71,72,66,54,58,57,49,54,49,42,52,31,15,47,46,53,46,51,50,34,63,74,72,64,56,51,68,65,55,48,8,58,64,52,73,39,55,57,70,60,38,50,37,37,48,66,40,76,46,88,75,52,67,72,48,54,46,30,49,21,65,73,70,74,48,60,57,56,40,55,70,68,71,55,78,61,78,39,82,86,82,85,84,58,52,93,93,58,39,50,77,74,50,79,55,100,57,35,46,35,19,33,51,56,77,48,50,47,88,66,77,52,50,45,28,48,34,38,32,45,47,50,80,71,60,76,80,45,83,74,69,59,49,65,44,74,24,34,38,36,40,36,32,72,35,51,30,39,38,38,33,52,62,94,45,74,50,78,41,44,60,76,37,69,51,76,49,58,32,62,40,44,27,30,69,46,30,39,93,87,37,52,18,32,30,43,38,36,43,28,72,35,67,73,80,55,49,69,62,46,56,64,46,52,72,65,63,70,57,91,67,80,73,58,70,41,59,74,36,45,48,77,41,61,51,97,65,58,20,74,67,41,59,46,78,40,72,44,69,71,31,30,60,50,53,64,43,43,38,45,38,22,70,78,41,33,81,43,50,38,34,42,39,29,42,76,85,67,53,75,45,78,34,25,23,38,52,50,38,27,47,11,17,6,32,27,49,36,42,46,74,76,64,56,45,64,71,39,27,34,36,36,30,34,48,57,47,74,61,46,65,28,46,52,35,6,28,52,60,53,20,19,21,37,26,44,30,55,68,83,60,45,32,72,59,45,35,52,48,35,61,74,68,50,27,33,30,38,38,34,46,75,38,73,70,50,49,50,29,50,51,60,16,41,75,75,34,81,64,44,74,44,44,29,29,42,56,87,75,90,52,92,93,45,45,48,42,68,62,55,28,73,74,36,54,54,68,70,82,88,55,96,83,49,52,28,5,81,40,68,35,36,35,40,74,40,86,43,96,87,57,77,62,42,36,36,24,27,28,35,33,34,47,62,29,20,38,52,40,13,48,38,51,41,54,47,41,69,64,36,32,29,35,39,67,58,50,51,29,40,68,63,22,49,56,44,60,44,37,6,36,50,46,42,46,13,14,26,39,41,76,23,67,95,68,96,49,48,86,72,49,49,57,46,33,51,76,70,44,32,30,21,39,34,38,36,42,72,56,53,63,51,39,72,73,47,74,58,88,82,44,58,58,84,47,48,79,36,38,29,34,38,94,54,88,55,59,57,68,58,51,52,51,45,26,75,70,67,71,47,66,66,31,33,33,38,66,52,85,50,37,36,67,38,26,29,30,36,50,54,53,83,76,53,93,66,31,36,18,31,64,33,61,68,42,58,64,48,38,21,45,99,87,69,46,77,53,60,76,72,40,76,16,36,41,28,39,53,37,72,92,47,78,44,64,16,52,42,80,39,34,64,99,32,65,66,64,26,47,73,35,42,47,98,44,29,38,54,69,84,44,73,33,32,34,45,95,88,56,39,32,77

Sequence (653 aa):
METNNVMNMLTEVSQRIREMREITGFSVEEMAKKTELDVETYLKYENGLTDLPFTFIHKCSLAFGIELTELLEGSSARLSSYTVTRAGRGIETAHEDGIDIRNLAPMFKGKLAEPYFVTYDYVPKQQTEPIHTTTHSGQEFDLILRGHLKVQVGGHTEILAEGDSIYYNSSTPHGMIAIDGAPCQFLAVVISGDDSADESRIAKTIKAAGHTDGLIAERFIRTEEDENGALTAIRFVDEEKFNFAFDVVDALAEKKPDAPAMLHLDHNKVERRFTFADIRRASAQCANYFTSLGIKKGDRVMLILKRHYQFWFAILGLHKLGAIAIPATNLLKEHDLTYRFDAAGVSAIICADDDGLCHEVDLAAAQCPQVKLKLVTGDEPREGWHMFDREFKLFSGKYERTAETPCGHDPMLIFFSSGTTGYPKMAQHAYTYPLGHFITAKYWHCVQVGKLHFTISDTGWGKALWGKLYGQWLCEGCVFTYDFDRFNAADILPLFKKYGVTTFCAPPTMYRMMIKEDLSKYDLSSVQKATTAGEALNPEVFRQIEAMTGLEVMEGFGQTETTLTIGNLTGSTYKLGSMGKPVPAYDIDLVDADGNPVPIGETGEVVVRTDKGVPCGLFLGYYRDEERTKEAWHDGMYHTGDQAWKDEDGFYW

Radius of gyration: 32.42 Å; Cα contacts (8 Å, |Δi|>4): 1358; chains: 1; bounding box: 89×62×82 Å